Protein AF-A0A939WQ42-F1 (afdb_monomer_lite)

Structure (mmCIF, N/CA/C/O backbone):
data_AF-A0A939WQ42-F1
#
_entry.id   AF-A0A939WQ42-F1
#
loop_
_atom_site.group_PDB
_atom_site.id
_atom_site.type_symbol
_atom_site.label_atom_id
_atom_site.label_alt_id
_atom_site.label_comp_id
_atom_site.label_asym_id
_atom_site.label_entity_id
_atom_site.label_seq_id
_atom_site.pdbx_PDB_ins_code
_atom_site.Cartn_x
_atom_site.Cartn_y
_atom_site.Cartn_z
_atom_site.occupancy
_atom_site.B_iso_or_equiv
_atom_site.auth_seq_id
_atom_site.auth_comp_id
_atom_site.auth_asym_id
_atom_site.auth_atom_id
_atom_site.pdbx_PDB_model_num
ATOM 1 N N . MET A 1 1 ? -13.627 8.681 19.871 1.00 50.59 1 MET A N 1
ATOM 2 C CA . MET A 1 1 ? -14.675 7.703 19.488 1.00 50.59 1 MET A CA 1
ATOM 3 C C . MET A 1 1 ? -15.017 7.922 18.019 1.00 50.59 1 MET A C 1
ATOM 5 O O . MET A 1 1 ? -15.065 9.076 17.620 1.00 50.59 1 MET A O 1
ATOM 9 N N . SER A 1 2 ? -15.201 6.872 17.209 1.00 72.38 2 SER A N 1
ATOM 10 C CA . SER A 1 2 ? -15.530 7.022 15.778 1.00 72.38 2 SER A CA 1
ATOM 11 C C . SER A 1 2 ? -17.024 7.288 15.557 1.00 72.38 2 SER A C 1
ATOM 13 O O . SER A 1 2 ? -17.853 6.564 16.114 1.00 72.38 2 SER A O 1
ATOM 15 N N . MET A 1 3 ? -17.372 8.258 14.712 1.00 88.75 3 MET A N 1
ATOM 16 C CA . MET A 1 3 ? -18.757 8.584 14.350 1.00 88.75 3 MET A CA 1
ATOM 17 C C . MET A 1 3 ? -19.322 7.536 13.388 1.00 88.75 3 MET A C 1
ATOM 19 O O . MET A 1 3 ? -18.662 7.154 12.423 1.00 88.75 3 MET A O 1
ATOM 23 N N . THR A 1 4 ? -20.542 7.060 13.638 1.00 93.38 4 THR A N 1
ATOM 24 C CA . THR A 1 4 ? -21.165 5.993 12.837 1.00 93.38 4 THR A CA 1
ATOM 25 C C . THR A 1 4 ? -22.394 6.512 12.103 1.00 93.38 4 THR A C 1
ATOM 27 O O . THR A 1 4 ? -23.300 7.052 12.733 1.00 93.38 4 THR A O 1
ATOM 30 N N . TYR A 1 5 ? -22.438 6.286 10.791 1.00 95.56 5 TYR A N 1
ATOM 31 C CA . TYR A 1 5 ? -23.539 6.665 9.901 1.00 95.56 5 TYR A CA 1
ATOM 32 C C . TYR A 1 5 ? -24.115 5.436 9.200 1.00 95.56 5 TYR A C 1
ATOM 34 O O . TYR A 1 5 ? -23.393 4.474 8.964 1.00 95.56 5 TYR A O 1
ATOM 42 N N . ASP A 1 6 ? -25.388 5.458 8.820 1.00 94.06 6 ASP A N 1
ATOM 43 C CA . ASP A 1 6 ? -26.004 4.371 8.044 1.00 94.06 6 ASP A CA 1
ATOM 44 C C . ASP A 1 6 ? -25.551 4.400 6.580 1.00 94.06 6 ASP A C 1
ATOM 46 O O . ASP A 1 6 ? -25.389 3.363 5.934 1.00 94.06 6 ASP A O 1
ATOM 50 N N . LEU A 1 7 ? -25.289 5.604 6.070 1.00 95.00 7 LEU A N 1
ATOM 51 C CA . LEU A 1 7 ? -24.852 5.840 4.705 1.00 95.00 7 LEU A CA 1
ATOM 52 C C . LEU A 1 7 ? -23.910 7.044 4.646 1.00 95.00 7 LEU A C 1
ATOM 54 O O . LEU A 1 7 ? -24.135 8.063 5.293 1.00 95.00 7 LEU A O 1
ATOM 58 N N . ILE A 1 8 ? -22.873 6.933 3.817 1.00 95.75 8 ILE A N 1
ATOM 59 C CA . ILE A 1 8 ? -21.974 8.040 3.486 1.00 95.75 8 ILE A CA 1
ATOM 60 C C . ILE A 1 8 ? -22.041 8.280 1.977 1.00 95.75 8 ILE A C 1
ATOM 62 O O . ILE A 1 8 ? -21.804 7.363 1.182 1.00 95.75 8 ILE A O 1
ATOM 66 N N . VAL A 1 9 ? -22.393 9.506 1.584 1.00 94.25 9 VAL A N 1
ATOM 67 C CA . VAL A 1 9 ? -22.659 9.902 0.196 1.00 94.25 9 VAL A CA 1
ATOM 68 C C . VAL A 1 9 ? -21.601 10.906 -0.280 1.00 94.25 9 VAL A C 1
ATOM 70 O O . VAL A 1 9 ? -21.498 11.995 0.284 1.00 94.25 9 VAL A O 1
ATOM 73 N N . PRO A 1 10 ? -20.826 10.592 -1.337 1.00 91.88 10 PRO A N 1
ATOM 74 C CA . PRO A 1 10 ? -19.895 11.543 -1.931 1.00 91.88 10 PRO A CA 1
ATOM 75 C C . PRO A 1 10 ? -20.630 12.649 -2.698 1.00 91.88 10 PRO A C 1
ATOM 77 O O . PRO A 1 10 ? -21.335 12.381 -3.673 1.00 91.88 10 PRO A O 1
ATOM 80 N N . LEU A 1 11 ? -20.376 13.896 -2.309 1.00 88.38 11 LEU A N 1
ATOM 81 C CA . LEU A 1 11 ? -20.764 15.132 -2.994 1.00 88.38 11 LEU A CA 1
ATOM 82 C C . LEU A 1 11 ? -19.547 15.951 -3.483 1.00 88.38 11 LEU A C 1
ATOM 84 O O . LEU A 1 11 ? -19.710 17.088 -3.915 1.00 88.38 11 LEU A O 1
ATOM 88 N N . GLY A 1 12 ? -18.331 15.391 -3.446 1.00 77.88 12 GLY A N 1
ATOM 89 C CA . GLY A 1 12 ? -17.100 16.071 -3.879 1.00 77.88 12 GLY A CA 1
ATOM 90 C C . GLY A 1 12 ? -17.019 16.343 -5.383 1.00 77.88 12 GLY A C 1
ATOM 91 O O . GLY A 1 12 ? -17.450 15.501 -6.170 1.00 77.88 12 GLY A O 1
ATOM 92 N N . PHE A 1 13 ? -16.428 17.483 -5.763 1.00 72.94 13 PHE A N 1
ATOM 93 C CA . PHE A 1 13 ? -16.350 18.018 -7.136 1.00 72.94 13 PHE A CA 1
ATOM 94 C C . PHE A 1 13 ? -15.765 17.039 -8.167 1.00 72.94 13 PHE A C 1
ATOM 96 O O . PHE A 1 13 ? -16.214 17.012 -9.311 1.00 72.94 13 PHE A O 1
ATOM 103 N N . ALA A 1 14 ? -14.824 16.189 -7.748 1.00 78.06 14 ALA A N 1
ATOM 104 C CA . ALA A 1 14 ? -14.158 15.207 -8.599 1.00 78.06 14 ALA A CA 1
ATOM 105 C C . ALA A 1 14 ? -14.254 13.771 -8.053 1.00 78.06 14 ALA A C 1
ATOM 107 O O . ALA A 1 14 ? -14.659 13.513 -6.914 1.00 78.06 14 ALA A O 1
ATOM 108 N N . CYS A 1 15 ? -13.802 12.811 -8.869 1.00 81.06 15 CYS A N 1
ATOM 109 C CA . CYS A 1 15 ? -13.790 11.389 -8.519 1.00 81.06 15 CYS A CA 1
ATOM 110 C C . CYS A 1 15 ? -12.926 11.063 -7.283 1.00 81.06 15 CYS A C 1
ATOM 112 O O . CYS A 1 15 ? -13.123 10.019 -6.655 1.00 81.06 15 CYS A O 1
ATOM 114 N N . SER A 1 16 ? -12.002 11.949 -6.903 1.00 83.56 16 SER A N 1
ATOM 115 C CA . SER A 1 16 ? -11.108 11.809 -5.750 1.00 83.56 16 SER A CA 1
ATOM 116 C C . SER A 1 16 ? -11.859 11.595 -4.431 1.00 83.56 16 SER A C 1
ATOM 118 O O . SER A 1 16 ? -11.483 10.720 -3.652 1.00 83.56 16 SER A O 1
ATOM 120 N N . CYS A 1 17 ? -12.992 12.276 -4.231 1.00 87.88 17 CYS A N 1
ATOM 121 C CA . CYS A 1 17 ? -13.861 12.079 -3.067 1.00 87.88 17 CYS A CA 1
ATOM 122 C C . CYS A 1 17 ? -14.367 10.631 -2.964 1.00 87.88 17 CYS A C 1
ATOM 124 O O . CYS A 1 17 ? -14.246 9.977 -1.925 1.00 87.88 17 CYS A O 1
ATOM 126 N N . SER A 1 18 ? -14.852 10.078 -4.078 1.00 89.12 18 SER A N 1
ATOM 127 C CA . SER A 1 18 ? -15.297 8.681 -4.127 1.00 89.12 18 SER A CA 1
ATOM 128 C C . SER A 1 18 ? -14.141 7.696 -3.946 1.00 89.12 18 SER A C 1
ATOM 130 O O . SER A 1 18 ? -14.320 6.633 -3.348 1.00 89.12 18 SER A O 1
ATOM 132 N N . GLN A 1 19 ? -12.942 8.033 -4.430 1.00 86.94 19 GLN A N 1
ATOM 133 C CA . GLN A 1 19 ? -11.752 7.208 -4.227 1.00 86.94 19 GLN A CA 1
ATOM 134 C C . GLN A 1 19 ? -11.327 7.171 -2.754 1.00 86.94 19 GLN A C 1
ATOM 136 O O . GLN A 1 19 ? -11.098 6.074 -2.240 1.00 86.94 19 GLN A O 1
ATOM 141 N N . ALA A 1 20 ? -11.286 8.320 -2.074 1.00 90.25 20 ALA A N 1
ATOM 142 C CA . ALA A 1 20 ? -10.920 8.422 -0.661 1.00 90.25 20 ALA A CA 1
ATOM 143 C C . ALA A 1 20 ? -11.884 7.614 0.220 1.00 90.25 20 ALA A C 1
ATOM 145 O O . ALA A 1 20 ? -11.459 6.722 0.957 1.00 90.25 20 ALA A O 1
ATOM 146 N N . LEU A 1 21 ? -13.198 7.808 0.046 1.00 91.94 21 LEU A N 1
ATOM 147 C CA . LEU A 1 21 ? -14.221 7.042 0.771 1.00 91.94 21 LEU A CA 1
ATOM 148 C C . LEU A 1 21 ? -14.127 5.537 0.505 1.00 91.94 21 LEU A C 1
ATOM 150 O O . LEU A 1 21 ? -14.325 4.718 1.405 1.00 91.94 21 LEU A O 1
ATOM 154 N N . ARG A 1 22 ? -13.815 5.139 -0.732 1.00 88.88 22 ARG A N 1
ATOM 155 C CA . ARG A 1 22 ? -13.661 3.724 -1.077 1.00 88.88 22 ARG A CA 1
ATOM 156 C C . ARG A 1 22 ? -12.426 3.101 -0.439 1.00 88.88 22 ARG A C 1
ATOM 158 O O . ARG A 1 22 ? -12.515 1.956 0.002 1.00 88.88 22 ARG A O 1
ATOM 165 N N . ARG A 1 23 ? -11.296 3.813 -0.398 1.00 86.56 23 ARG A N 1
ATOM 166 C CA . ARG A 1 23 ? -10.074 3.348 0.282 1.00 86.56 23 ARG A CA 1
ATOM 167 C C . ARG A 1 23 ? -10.273 3.257 1.793 1.00 86.56 23 ARG A C 1
ATOM 169 O O . ARG A 1 23 ? -9.846 2.275 2.391 1.00 86.56 23 ARG A O 1
ATOM 176 N N . ALA A 1 24 ? -11.020 4.196 2.373 1.00 88.38 24 ALA A N 1
ATOM 177 C CA . ALA A 1 24 ? -11.403 4.171 3.782 1.00 88.38 24 ALA A CA 1
ATOM 178 C C . ALA A 1 24 ? -12.393 3.039 4.138 1.00 88.38 24 ALA A C 1
ATOM 180 O O . ALA A 1 24 ? -12.648 2.790 5.313 1.00 88.38 24 ALA A O 1
ATOM 181 N N . GLY A 1 25 ? -12.960 2.339 3.144 1.00 87.94 25 GLY A N 1
ATOM 182 C CA . GLY A 1 25 ? -13.985 1.311 3.360 1.00 87.94 25 GLY A CA 1
ATOM 183 C C . GLY A 1 25 ? -15.371 1.877 3.693 1.00 87.94 25 GLY A C 1
ATOM 184 O O . GLY A 1 25 ? -16.238 1.135 4.140 1.00 87.94 25 GLY A O 1
ATOM 185 N N . LEU A 1 26 ? -15.587 3.172 3.453 1.00 90.94 26 LEU A N 1
ATOM 186 C CA . LEU A 1 26 ? -16.797 3.911 3.819 1.00 90.94 26 LEU A CA 1
ATOM 187 C C . LEU A 1 26 ? -17.833 3.994 2.688 1.00 90.94 26 LEU A C 1
ATOM 189 O O . LEU A 1 26 ? -18.982 4.354 2.913 1.00 90.94 26 LEU A O 1
ATOM 193 N N . GLN A 1 27 ? -17.461 3.651 1.454 1.00 88.44 27 GLN A N 1
ATOM 194 C CA . GLN A 1 27 ? -18.384 3.703 0.319 1.00 88.44 27 GLN A CA 1
ATOM 195 C C . GLN A 1 27 ? -19.088 2.350 0.091 1.00 88.44 27 GLN A C 1
ATOM 197 O O . GLN A 1 27 ? -18.486 1.403 -0.424 1.00 88.44 27 GLN A O 1
ATOM 202 N N . LEU A 1 28 ? -20.386 2.258 0.412 1.00 84.56 28 LEU A N 1
ATOM 203 C CA . LEU A 1 28 ? -21.165 1.008 0.295 1.00 84.56 28 LEU A CA 1
ATOM 204 C C . LEU A 1 28 ? -21.342 0.521 -1.154 1.00 84.56 28 LEU A C 1
ATOM 206 O O . LEU A 1 28 ? -21.339 -0.685 -1.442 1.00 84.56 28 LEU A O 1
ATOM 210 N N . ALA A 1 29 ? -21.500 1.456 -2.087 1.00 85.06 29 ALA A N 1
ATOM 211 C CA . ALA A 1 29 ? -21.714 1.183 -3.500 1.00 85.06 29 ALA A CA 1
ATOM 212 C C . ALA A 1 29 ? -21.212 2.342 -4.364 1.00 85.06 29 ALA A C 1
ATOM 214 O O . ALA A 1 29 ? -20.870 3.400 -3.856 1.00 85.06 29 ALA A O 1
ATOM 215 N N . SER A 1 30 ? -21.183 2.141 -5.683 1.00 86.06 30 SER A N 1
ATOM 216 C CA . SER A 1 30 ? -20.964 3.260 -6.602 1.00 86.06 30 SER A CA 1
ATOM 217 C C . SER A 1 30 ? -22.255 4.025 -6.838 1.00 86.06 30 SER A C 1
ATOM 219 O O . SER A 1 30 ? -23.267 3.403 -7.192 1.00 86.06 30 SER A O 1
ATOM 221 N N . PHE A 1 31 ? -22.190 5.343 -6.685 1.00 88.75 31 PHE A N 1
ATOM 222 C CA . PHE A 1 31 ? -23.305 6.265 -6.853 1.00 88.75 31 PHE A CA 1
ATOM 223 C C . PHE A 1 31 ? -23.211 7.002 -8.198 1.00 88.75 31 PHE A C 1
ATOM 225 O O . PHE A 1 31 ? -22.258 6.772 -8.959 1.00 88.75 31 PHE A O 1
ATOM 232 N N . PRO A 1 32 ? -24.234 7.792 -8.573 1.00 87.50 32 PRO A N 1
ATOM 233 C CA . PRO A 1 32 ? -24.230 8.524 -9.839 1.00 87.50 32 PRO A CA 1
ATOM 234 C C . PRO A 1 32 ? -23.002 9.436 -9.989 1.00 87.50 32 PRO A C 1
ATOM 236 O O . PRO A 1 32 ? -22.372 9.441 -11.033 1.00 87.50 32 PRO A O 1
ATOM 239 N N . TRP A 1 33 ? -22.560 10.092 -8.920 1.00 80.38 33 TRP A N 1
ATOM 240 C CA . TRP A 1 33 ? -21.517 11.128 -8.974 1.00 80.38 33 TRP A CA 1
ATOM 241 C C . TRP A 1 33 ? -20.076 10.611 -8.962 1.00 80.38 33 TRP A C 1
ATOM 243 O O . TRP A 1 33 ? -19.149 11.398 -9.101 1.00 80.38 33 TRP A O 1
ATOM 253 N N . ASP A 1 34 ? -19.860 9.303 -8.787 1.00 75.06 34 ASP A N 1
ATOM 254 C CA . ASP A 1 34 ? -18.521 8.734 -8.571 1.00 75.06 34 ASP A CA 1
ATOM 255 C C . ASP A 1 34 ? -17.502 9.064 -9.679 1.00 75.06 34 ASP A C 1
ATOM 257 O O . ASP A 1 34 ? -16.296 8.996 -9.443 1.00 75.06 34 ASP A O 1
ATOM 261 N N . TRP A 1 35 ? -17.984 9.365 -10.888 1.00 71.69 35 TRP A N 1
ATOM 262 C CA . TRP A 1 35 ? -17.186 9.504 -12.112 1.00 71.69 35 TRP A CA 1
ATOM 263 C C . TRP A 1 35 ? -17.578 10.728 -12.949 1.00 71.69 35 TRP A C 1
ATOM 265 O O . TRP A 1 35 ? -17.322 10.756 -14.154 1.00 71.69 35 TRP A O 1
ATOM 275 N N . VAL A 1 36 ? -18.240 11.698 -12.318 1.00 74.25 36 VAL A N 1
ATOM 276 C CA . VAL A 1 36 ? -18.758 12.897 -12.977 1.00 74.25 36 VAL A CA 1
ATOM 277 C C . VAL A 1 36 ? -18.178 14.119 -12.267 1.00 74.25 36 VAL A C 1
ATOM 279 O O . VAL A 1 36 ? -18.249 14.200 -11.042 1.00 74.25 36 VAL A O 1
ATOM 282 N N . GLY A 1 37 ? -17.588 15.044 -13.022 1.00 73.50 37 GLY A N 1
ATOM 283 C CA . GLY A 1 37 ? -17.299 16.404 -12.571 1.00 73.50 37 GLY A CA 1
ATOM 284 C C . GLY A 1 37 ? -18.582 17.227 -12.634 1.00 73.50 37 GLY A C 1
ATOM 285 O O . GLY A 1 37 ? -19.312 17.146 -13.622 1.00 73.50 37 GLY A O 1
ATOM 286 N N . THR A 1 38 ? -18.932 17.956 -11.577 1.00 65.62 38 THR A N 1
ATOM 287 C CA . THR A 1 38 ? -20.295 18.509 -11.452 1.00 65.62 38 THR A CA 1
ATOM 288 C C . THR A 1 38 ? -20.329 19.947 -10.938 1.00 65.62 38 THR A C 1
ATOM 290 O O . THR A 1 38 ? -19.345 20.402 -10.358 1.00 65.62 38 THR A O 1
ATOM 293 N N . PRO A 1 39 ? -21.506 20.604 -11.007 1.00 70.31 39 PRO A N 1
ATOM 294 C CA . PRO A 1 39 ? -21.828 21.776 -10.193 1.00 70.31 39 PRO A CA 1
ATOM 295 C C . PRO A 1 39 ? -21.688 21.530 -8.673 1.00 70.31 39 PRO A C 1
ATOM 297 O O . PRO A 1 39 ? -21.500 20.378 -8.251 1.00 70.31 39 PRO A O 1
ATOM 300 N N . PRO A 1 40 ? -21.794 22.596 -7.854 1.00 76.75 40 PRO A N 1
ATOM 301 C CA . PRO A 1 40 ? -21.693 22.538 -6.395 1.00 76.75 40 PRO A CA 1
ATOM 302 C C . PRO A 1 40 ? -22.629 21.506 -5.728 1.00 76.75 40 PRO A C 1
ATOM 304 O O . PRO A 1 40 ? -23.635 21.094 -6.321 1.00 76.75 40 PRO A O 1
ATOM 307 N N . PRO A 1 41 ? -22.331 21.066 -4.491 1.00 84.00 41 PRO A N 1
ATOM 308 C CA . PRO A 1 41 ? -23.122 20.077 -3.752 1.00 84.00 41 PRO A CA 1
ATOM 309 C C . PRO A 1 41 ? -24.624 20.340 -3.665 1.00 84.00 41 PRO A C 1
ATOM 311 O O . PRO A 1 41 ? -25.392 19.374 -3.749 1.00 84.00 41 PRO A O 1
ATOM 314 N N . SER A 1 42 ? -25.073 21.594 -3.553 1.00 85.69 42 SER A N 1
ATOM 315 C CA . SER A 1 42 ? -26.513 21.869 -3.467 1.00 85.69 42 SER A CA 1
ATOM 316 C C . SER A 1 42 ? -27.259 21.492 -4.747 1.00 85.69 42 SER A C 1
ATOM 318 O O . SER A 1 42 ? -28.350 20.924 -4.669 1.00 85.69 42 SER A O 1
ATOM 320 N N . GLU A 1 43 ? -26.659 21.683 -5.926 1.00 84.38 43 GLU A N 1
ATOM 321 C CA . GLU A 1 43 ? -27.247 21.242 -7.197 1.00 84.38 43 GLU A CA 1
ATOM 322 C C . GLU A 1 43 ? -27.323 19.715 -7.287 1.00 84.38 43 GLU A C 1
ATOM 324 O O . GLU A 1 43 ? -28.319 19.165 -7.765 1.00 84.38 43 GLU A O 1
ATOM 329 N N . ARG A 1 44 ? -26.325 18.996 -6.751 1.00 86.38 44 ARG A N 1
ATOM 330 C CA . ARG A 1 44 ? -26.408 17.529 -6.634 1.00 86.38 44 ARG A CA 1
ATOM 331 C C . ARG A 1 44 ? -27.581 17.116 -5.758 1.00 86.38 44 ARG A C 1
ATOM 333 O O . ARG A 1 44 ? -28.313 16.197 -6.116 1.00 86.38 44 ARG A O 1
ATOM 340 N N . CYS A 1 45 ? -27.786 17.800 -4.636 1.00 89.56 45 CYS A N 1
ATOM 341 C CA . CYS A 1 45 ? -28.912 17.527 -3.749 1.00 89.56 45 CYS A CA 1
ATOM 342 C C . CYS A 1 45 ? -30.249 17.808 -4.446 1.00 89.56 45 CYS A C 1
ATOM 344 O O . CYS A 1 45 ? -31.164 16.994 -4.343 1.00 89.56 45 CYS A O 1
ATOM 346 N N . ARG A 1 46 ? -30.357 18.874 -5.252 1.00 89.19 46 ARG A N 1
ATOM 347 C CA . ARG A 1 46 ? -31.559 19.129 -6.068 1.00 89.19 46 ARG A CA 1
ATOM 348 C C . ARG A 1 46 ? -31.828 18.027 -7.080 1.00 89.19 46 ARG A C 1
ATOM 350 O O . ARG A 1 46 ? -32.979 17.627 -7.231 1.00 89.19 46 ARG A O 1
ATOM 357 N N . LEU A 1 47 ? -30.790 17.504 -7.728 1.00 88.38 47 LEU A N 1
ATOM 358 C CA . LEU A 1 47 ? -30.914 16.371 -8.644 1.00 88.38 47 LEU A CA 1
ATOM 359 C C . LEU A 1 47 ? -31.337 15.087 -7.916 1.00 88.38 47 LEU A C 1
ATOM 361 O O . LEU A 1 47 ? -32.184 14.345 -8.401 1.00 88.38 47 LEU A O 1
ATOM 365 N N . ILE A 1 48 ? -30.826 14.827 -6.709 1.00 89.44 48 ILE A N 1
ATOM 366 C CA . ILE A 1 48 ? -31.361 13.738 -5.874 1.00 89.44 48 ILE A CA 1
ATOM 367 C C . ILE A 1 48 ? -32.845 13.991 -5.602 1.00 89.44 48 ILE A C 1
ATOM 369 O O . ILE A 1 48 ? -33.670 13.076 -5.715 1.00 89.44 48 ILE A O 1
ATOM 373 N N . CYS A 1 49 ? -33.205 15.229 -5.264 1.00 88.38 49 CYS A N 1
ATOM 374 C CA . CYS A 1 49 ? -34.556 15.567 -4.856 1.00 88.38 49 CYS A CA 1
ATOM 375 C C . CYS A 1 49 ? -35.577 15.526 -5.992 1.00 88.38 49 CYS A C 1
ATOM 377 O O . CYS A 1 49 ? -36.672 15.000 -5.789 1.00 88.38 49 CYS A O 1
ATOM 379 N N . ASN A 1 50 ? -35.187 15.910 -7.204 1.00 89.50 50 ASN A N 1
ATOM 380 C CA . ASN A 1 50 ? -36.025 15.831 -8.398 1.00 89.50 50 ASN A CA 1
ATOM 381 C C . ASN A 1 50 ? -36.005 14.450 -9.086 1.00 89.50 50 ASN A C 1
ATOM 383 O O . ASN A 1 50 ? -36.589 14.294 -10.155 1.00 89.50 50 ASN A O 1
ATOM 387 N N . GLY A 1 51 ? -35.340 13.451 -8.492 1.00 86.75 51 GLY A N 1
ATOM 388 C CA . GLY A 1 51 ? -35.280 12.098 -9.049 1.00 86.75 51 GLY A CA 1
ATOM 389 C C . GLY A 1 51 ? -34.387 11.982 -10.284 1.00 86.75 51 GLY A C 1
ATOM 390 O O . GLY A 1 51 ? -34.599 11.086 -11.094 1.00 86.75 51 GLY A O 1
ATOM 391 N N . PHE A 1 52 ? -33.388 12.858 -10.412 1.00 88.38 52 PHE A N 1
ATOM 392 C CA . PHE A 1 52 ? -32.478 12.956 -11.552 1.00 88.38 52 PHE A CA 1
ATOM 393 C C . PHE A 1 52 ? -33.211 13.240 -12.864 1.00 88.38 52 PHE A C 1
ATOM 395 O O . PHE A 1 52 ? -32.806 12.772 -13.930 1.00 88.38 52 PHE A O 1
ATOM 402 N N . LYS A 1 53 ? -34.301 14.008 -12.791 1.00 85.88 53 LYS A N 1
ATOM 403 C CA . LYS A 1 53 ? -35.001 14.467 -13.987 1.00 85.88 53 LYS A CA 1
ATOM 404 C C . LYS A 1 53 ? -34.025 15.263 -14.864 1.00 85.88 53 LYS A C 1
ATOM 406 O O . LYS A 1 53 ? -33.299 16.112 -14.350 1.00 85.88 53 LYS A O 1
ATOM 411 N N . ASP A 1 54 ? -33.994 14.948 -16.157 1.00 81.88 54 ASP A N 1
ATOM 412 C CA . ASP A 1 54 ? -33.177 15.618 -17.181 1.00 81.88 54 ASP A CA 1
ATOM 413 C C . ASP A 1 54 ? -31.648 15.585 -16.939 1.00 81.88 54 ASP A C 1
ATOM 415 O O . ASP A 1 54 ? -30.880 16.356 -17.509 1.00 81.88 54 ASP A O 1
ATOM 419 N N . TRP A 1 55 ? -31.171 14.663 -16.093 1.00 81.19 55 TRP A N 1
ATOM 420 C CA . TRP A 1 55 ? -29.756 14.536 -15.707 1.00 81.19 55 TRP A CA 1
ATOM 421 C C . TRP A 1 55 ? -28.831 14.089 -16.857 1.00 81.19 55 TRP A C 1
ATOM 423 O O . TRP A 1 55 ? -27.667 14.486 -16.919 1.00 81.19 55 TRP A O 1
ATOM 433 N N . MET A 1 56 ? -29.323 13.245 -17.765 1.00 83.25 56 MET A N 1
ATOM 434 C CA . MET A 1 56 ? -28.558 12.684 -18.888 1.00 83.25 56 MET A CA 1
ATOM 435 C C . MET A 1 56 ? -29.492 12.410 -20.066 1.00 83.25 56 MET A C 1
ATOM 437 O O . MET A 1 56 ? -29.630 11.267 -20.499 1.00 83.25 56 MET A O 1
ATOM 441 N N . ASN A 1 57 ? -30.175 13.434 -20.557 1.00 90.56 57 ASN A N 1
ATOM 442 C CA . ASN A 1 57 ? -30.921 13.308 -21.804 1.00 90.56 57 ASN A CA 1
ATOM 443 C C . ASN A 1 57 ? -29.924 13.255 -22.967 1.00 90.56 57 ASN A C 1
ATOM 445 O O . ASN A 1 57 ? -28.918 13.963 -22.931 1.00 90.56 57 ASN A O 1
ATOM 449 N N . LEU A 1 58 ? -30.155 12.380 -23.948 1.00 92.25 58 LEU A N 1
ATOM 450 C CA . LEU A 1 58 ? -29.201 12.136 -25.037 1.00 92.25 58 LEU A CA 1
ATOM 451 C C . LEU A 1 58 ? -28.906 13.423 -25.818 1.00 92.25 58 LEU A C 1
ATOM 453 O O . LEU A 1 58 ? -27.751 13.717 -26.102 1.00 92.25 58 LEU A O 1
ATOM 457 N N . GLU A 1 59 ? -29.940 14.215 -26.082 1.00 93.81 59 GLU A N 1
ATOM 458 C CA . GLU A 1 59 ? -29.877 15.492 -26.791 1.00 93.81 59 GLU A CA 1
ATOM 459 C C . GLU A 1 59 ? -29.043 16.566 -26.076 1.00 93.81 59 GLU A C 1
ATOM 461 O O . GLU A 1 59 ? -28.580 17.511 -26.712 1.00 93.81 59 GLU A O 1
ATOM 466 N N . ASP A 1 60 ? -28.819 16.417 -24.768 1.00 92.75 60 ASP A N 1
ATOM 467 C CA . ASP A 1 60 ? -28.019 17.352 -23.985 1.00 92.75 60 ASP A CA 1
ATOM 468 C C . ASP A 1 60 ? -26.538 16.932 -23.911 1.00 92.75 60 ASP A C 1
ATOM 470 O O . ASP A 1 60 ? -25.732 17.666 -23.340 1.00 92.75 60 ASP A O 1
ATOM 474 N N . LEU A 1 61 ? -26.149 15.764 -24.441 1.00 93.12 61 LEU A N 1
ATOM 475 C CA . LEU A 1 61 ? -24.784 15.239 -24.345 1.00 93.12 61 LEU A CA 1
ATOM 476 C C . LEU A 1 61 ? -23.930 15.634 -25.552 1.00 93.12 61 LEU A C 1
ATOM 478 O O . LEU A 1 61 ? -24.277 15.360 -26.696 1.00 93.12 61 LEU A O 1
ATOM 482 N N . GLN A 1 62 ? -22.767 16.227 -25.288 1.00 93.25 62 GLN A N 1
ATOM 483 C CA . GLN A 1 62 ? -21.801 16.628 -26.311 1.00 93.25 62 GLN A CA 1
ATOM 484 C C . GLN A 1 62 ? -20.379 16.233 -25.919 1.00 93.25 62 GLN A C 1
ATOM 486 O O . GLN A 1 62 ? -20.019 16.244 -24.742 1.00 93.25 62 GLN A O 1
ATOM 491 N N . TRP A 1 63 ? -19.545 1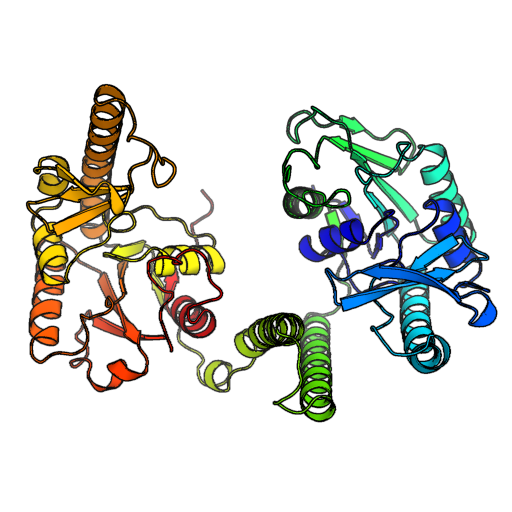5.919 -26.908 1.00 91.12 63 TRP A N 1
ATOM 492 C CA . TRP A 1 63 ? -18.119 15.696 -26.686 1.00 91.12 63 TRP A CA 1
ATOM 493 C C . TRP A 1 63 ? -17.447 16.975 -26.178 1.00 91.12 63 TRP A C 1
ATOM 495 O O . TRP A 1 63 ? -17.602 18.043 -26.765 1.00 91.12 63 TRP A O 1
ATOM 505 N N . ALA A 1 64 ? -16.697 16.860 -25.087 1.00 84.50 64 ALA A N 1
ATOM 506 C CA . ALA A 1 64 ? -16.014 17.973 -24.432 1.00 84.50 64 ALA A CA 1
ATOM 507 C C . ALA A 1 64 ? -14.486 17.854 -24.485 1.00 84.50 64 ALA A C 1
ATOM 509 O O . ALA A 1 64 ? -13.792 18.862 -24.386 1.00 84.50 64 ALA A O 1
ATOM 510 N N . GLY A 1 65 ? -13.956 16.643 -24.663 1.00 82.38 65 GLY A N 1
ATOM 511 C CA . GLY A 1 65 ? -12.519 16.420 -24.736 1.00 82.38 65 GLY A CA 1
ATOM 512 C C . GLY A 1 65 ? -12.145 14.945 -24.763 1.00 82.38 65 GLY A C 1
ATOM 513 O O . GLY A 1 65 ? -12.993 14.057 -24.657 1.00 82.38 65 GLY A O 1
ATOM 514 N N . LYS A 1 66 ? -10.845 14.682 -24.893 1.00 76.31 66 LYS A N 1
ATOM 515 C CA . LYS A 1 66 ? -10.273 13.340 -24.761 1.00 76.31 66 LYS A CA 1
ATOM 516 C C . LYS A 1 66 ? -9.516 13.240 -23.450 1.00 76.31 66 LYS A C 1
ATOM 518 O O . LYS A 1 66 ? -8.728 14.120 -23.116 1.00 76.31 66 LYS A O 1
ATOM 523 N N . ASN A 1 67 ? -9.727 12.139 -22.740 1.00 67.88 67 ASN A N 1
ATOM 524 C CA . ASN A 1 67 ? -8.969 11.792 -21.554 1.00 67.88 67 ASN A CA 1
ATOM 525 C C . ASN A 1 67 ? -8.094 10.565 -21.843 1.00 67.88 67 ASN A C 1
ATOM 527 O O . ASN A 1 67 ? -8.406 9.426 -21.467 1.00 67.88 67 ASN A O 1
ATOM 531 N N . ASP A 1 68 ? -6.966 10.822 -22.509 1.00 63.97 68 ASP A N 1
ATOM 532 C CA . ASP A 1 68 ? -6.021 9.788 -22.952 1.00 63.97 68 ASP A CA 1
ATOM 533 C C . ASP A 1 68 ? -5.408 9.010 -21.775 1.00 63.97 68 ASP A C 1
ATOM 535 O O . ASP A 1 68 ? -5.046 7.842 -21.910 1.00 63.97 68 ASP A O 1
ATOM 539 N N . THR A 1 69 ? -5.381 9.614 -20.580 1.00 58.50 69 THR A N 1
ATOM 540 C CA . THR A 1 69 ? -4.900 8.974 -19.342 1.00 58.50 69 THR A CA 1
ATOM 541 C C . THR A 1 69 ? -5.719 7.732 -18.983 1.00 58.50 69 THR A C 1
ATOM 543 O O . THR A 1 69 ? -5.188 6.764 -18.431 1.00 58.50 69 THR A O 1
ATOM 546 N N . TYR A 1 70 ? -7.020 7.728 -19.287 1.00 57.69 70 TYR A N 1
ATOM 547 C CA . TYR A 1 70 ? -7.914 6.628 -18.919 1.00 57.69 70 TYR A CA 1
ATOM 548 C C . TYR A 1 70 ? -8.522 5.882 -20.111 1.00 57.69 70 TYR A C 1
ATOM 550 O O . TYR A 1 70 ? -9.210 4.877 -19.884 1.00 57.69 70 TYR A O 1
ATOM 558 N N . GLY A 1 71 ? -8.239 6.320 -21.341 1.00 64.38 71 GLY A N 1
ATOM 559 C CA . GLY A 1 71 ? -8.818 5.766 -22.565 1.00 64.38 71 GLY A CA 1
ATOM 560 C C . GLY A 1 71 ? -10.322 6.028 -22.670 1.00 64.38 71 GLY A C 1
ATOM 561 O O . GLY A 1 71 ? -11.073 5.145 -23.095 1.00 64.38 71 GLY A O 1
ATOM 562 N N . HIS A 1 72 ? -10.760 7.197 -22.198 1.00 79.31 72 HIS A N 1
ATOM 563 C CA . HIS A 1 72 ? -12.155 7.624 -22.189 1.00 79.31 72 HIS A CA 1
ATOM 564 C C . HIS A 1 72 ? -12.303 9.002 -22.832 1.00 79.31 72 HIS A C 1
ATOM 566 O O . HIS A 1 72 ? -11.389 9.824 -22.797 1.00 79.31 72 HIS A O 1
ATOM 572 N N . GLU A 1 73 ? -13.480 9.263 -23.382 1.00 83.06 73 GLU A N 1
ATOM 573 C CA . GLU A 1 73 ? -13.865 10.583 -23.870 1.00 83.06 73 GLU A CA 1
ATOM 574 C C . GLU A 1 73 ? -14.675 11.314 -22.801 1.00 83.06 73 GLU A C 1
ATOM 576 O O . GLU A 1 73 ? -15.485 10.717 -22.082 1.00 83.06 73 GLU A O 1
ATOM 581 N N . GLU A 1 74 ? -14.417 12.611 -22.673 1.00 86.81 74 GLU A N 1
ATOM 582 C CA . GLU A 1 74 ? -15.152 13.487 -21.774 1.00 86.81 74 GLU A CA 1
ATOM 583 C C . GLU A 1 74 ? -16.418 13.948 -22.485 1.00 86.81 74 GLU A C 1
ATOM 585 O O . GLU A 1 74 ? -16.358 14.546 -23.560 1.00 86.81 74 GLU A O 1
ATOM 590 N N . VAL A 1 75 ? -17.570 13.662 -21.883 1.00 89.38 75 VAL A N 1
ATOM 591 C CA . VAL A 1 75 ? -18.878 14.081 -22.396 1.00 89.38 75 VAL A CA 1
ATOM 592 C C . VAL A 1 75 ? -19.475 15.100 -21.450 1.00 89.38 75 VAL A C 1
ATOM 594 O O . VAL A 1 75 ? -19.610 14.838 -20.255 1.00 89.38 75 VAL A O 1
ATOM 597 N N . ARG A 1 76 ? -19.867 16.252 -21.982 1.00 89.50 76 ARG A N 1
ATOM 598 C CA . ARG A 1 76 ? -20.546 17.302 -21.237 1.00 89.50 76 ARG A CA 1
ATOM 599 C C . ARG A 1 76 ? -22.046 17.244 -21.475 1.00 89.50 76 ARG A C 1
ATOM 601 O O . ARG A 1 76 ? -22.486 17.192 -22.616 1.00 89.50 76 ARG A O 1
ATOM 608 N N . ASN A 1 77 ? -22.824 17.320 -20.401 1.00 88.50 77 ASN A N 1
ATOM 609 C CA . ASN A 1 77 ? -24.229 17.686 -20.492 1.00 88.50 77 ASN A CA 1
ATOM 610 C C . ASN A 1 77 ? -24.314 19.219 -20.590 1.00 88.50 77 ASN A C 1
ATOM 612 O O . ASN A 1 77 ? -23.973 19.915 -19.632 1.00 88.50 77 ASN A O 1
ATOM 616 N N . VAL A 1 78 ? -24.729 19.758 -21.736 1.00 87.50 78 VAL A N 1
ATOM 617 C CA . VAL A 1 78 ? -24.736 21.211 -21.977 1.00 87.50 78 VAL A CA 1
ATOM 618 C C . VAL A 1 78 ? -25.805 21.955 -21.182 1.00 87.50 78 VAL A C 1
ATOM 620 O O . VAL A 1 78 ? -25.614 23.127 -20.869 1.00 87.50 78 VAL A O 1
ATOM 623 N N . ARG A 1 79 ? -26.892 21.277 -20.793 1.00 84.38 79 ARG A N 1
ATOM 624 C CA . ARG A 1 79 ? -27.969 21.859 -19.982 1.00 84.38 79 ARG A CA 1
ATOM 625 C C . ARG A 1 79 ? -27.549 22.057 -18.529 1.00 84.38 79 ARG A C 1
ATOM 627 O O . ARG A 1 79 ? -27.836 23.091 -17.939 1.00 84.38 79 ARG A O 1
ATOM 634 N N . SER A 1 80 ? -26.895 21.058 -17.941 1.00 76.31 80 SER A N 1
ATOM 635 C CA . SER A 1 80 ? -26.541 21.040 -16.511 1.00 76.31 80 SER A CA 1
ATOM 636 C C . SER A 1 80 ? -25.071 21.354 -16.223 1.00 76.31 80 SER A C 1
ATOM 638 O O . SER A 1 80 ? -24.690 21.529 -15.067 1.00 76.31 80 SER A O 1
ATOM 640 N N . GLY A 1 81 ? -24.224 21.393 -17.254 1.00 78.00 81 GLY A N 1
ATOM 641 C CA . GLY A 1 81 ? -22.784 21.611 -17.131 1.00 78.00 81 GLY A CA 1
ATOM 642 C C . GLY A 1 81 ? -21.993 20.408 -16.609 1.00 78.00 81 GLY A C 1
ATOM 643 O O . GLY A 1 81 ? -20.795 20.544 -16.375 1.00 78.00 81 GLY A O 1
ATOM 644 N N . LEU A 1 82 ? -22.624 19.244 -16.430 1.00 82.75 82 LEU A N 1
ATOM 645 C CA . LEU A 1 82 ? -21.968 18.027 -15.941 1.00 82.75 82 LEU A CA 1
ATOM 646 C C . LEU A 1 82 ? -20.930 17.505 -16.921 1.00 82.75 82 LEU A C 1
ATOM 648 O O . LEU A 1 82 ? -21.179 17.509 -18.120 1.00 82.75 82 LEU A O 1
ATOM 652 N N . ILE A 1 83 ? -19.826 16.966 -16.409 1.00 84.88 83 ILE A N 1
ATOM 653 C CA . ILE A 1 83 ? -18.753 16.370 -17.207 1.00 84.88 83 ILE A CA 1
ATOM 654 C C . ILE A 1 83 ? -18.586 14.903 -16.813 1.00 84.88 83 ILE A C 1
ATOM 656 O O . ILE A 1 83 ? -18.174 14.581 -15.701 1.00 84.88 83 ILE A O 1
ATOM 660 N N . ILE A 1 84 ? -18.888 13.992 -17.728 1.00 87.25 84 ILE A N 1
ATOM 661 C CA . ILE A 1 84 ? -18.766 12.545 -17.559 1.00 87.25 84 ILE A CA 1
ATOM 662 C C . ILE A 1 84 ? -17.391 12.120 -18.084 1.00 87.25 84 ILE A C 1
ATOM 664 O O . ILE A 1 84 ? -17.148 12.179 -19.284 1.00 87.25 84 ILE A O 1
ATOM 668 N N . MET A 1 85 ? -16.496 11.673 -17.196 1.00 80.62 85 MET A N 1
ATOM 669 C CA . MET A 1 85 ? -15.064 11.513 -17.522 1.00 80.62 85 MET A CA 1
ATOM 670 C C . MET A 1 85 ? -14.611 10.076 -17.830 1.00 80.62 85 MET A C 1
ATOM 672 O O . MET A 1 85 ? -13.500 9.864 -18.313 1.00 80.62 85 MET A O 1
ATOM 676 N N . HIS A 1 86 ? -15.404 9.055 -17.482 1.00 81.81 86 HIS A N 1
ATOM 677 C CA . HIS A 1 86 ? -14.915 7.661 -17.464 1.00 81.81 86 HIS A CA 1
ATOM 678 C C . HIS A 1 86 ? -15.856 6.623 -18.073 1.00 81.81 86 HIS A C 1
ATOM 680 O O . HIS A 1 86 ? -15.663 5.420 -17.878 1.00 81.81 86 HIS A O 1
ATOM 686 N N . ASP A 1 87 ? -16.914 7.065 -18.744 1.00 86.00 87 ASP A N 1
ATOM 687 C CA . ASP A 1 87 ? -17.985 6.164 -19.161 1.00 86.00 87 ASP A CA 1
ATOM 688 C C . ASP A 1 87 ? -18.123 5.999 -20.668 1.00 86.00 87 ASP A C 1
ATOM 690 O O . ASP A 1 87 ? -18.592 4.941 -21.083 1.00 86.00 87 ASP A O 1
ATOM 694 N N . PHE A 1 88 ? -17.677 6.981 -21.448 1.00 89.31 88 PHE A N 1
ATOM 695 C CA . PHE A 1 88 ? -17.661 6.923 -22.903 1.00 89.31 88 PHE A CA 1
ATOM 696 C C . PHE A 1 88 ? -16.271 6.483 -23.375 1.00 89.31 88 PHE A C 1
ATOM 698 O O . PHE A 1 88 ? -15.250 7.010 -22.934 1.00 89.31 88 PHE A O 1
ATOM 705 N N . ALA A 1 89 ? -16.218 5.436 -24.191 1.00 86.06 89 ALA A N 1
ATOM 706 C CA . ALA A 1 89 ? -15.007 4.922 -24.818 1.00 86.06 89 ALA A CA 1
ATOM 707 C C . ALA A 1 89 ? -14.671 5.711 -26.088 1.00 86.06 89 ALA A C 1
ATOM 709 O O . ALA A 1 89 ? -15.568 6.253 -26.732 1.00 86.06 89 ALA A O 1
ATOM 710 N N . HIS A 1 90 ? -13.389 5.717 -26.454 1.00 84.50 90 HIS A N 1
ATOM 711 C CA . HIS A 1 90 ? -12.924 6.337 -27.692 1.00 84.50 90 HIS A CA 1
ATOM 712 C C . HIS A 1 90 ? -13.497 5.680 -28.942 1.00 84.50 90 HIS A C 1
ATOM 714 O O . HIS A 1 90 ? -13.587 4.454 -29.015 1.00 84.50 90 HIS A O 1
ATOM 720 N N . GLY A 1 91 ? -13.776 6.507 -29.950 1.00 83.19 91 GLY A N 1
ATOM 721 C CA . GLY A 1 91 ? -14.100 6.041 -31.300 1.00 83.19 91 GLY A CA 1
ATOM 722 C C . GLY A 1 91 ? -15.466 5.365 -31.439 1.00 83.19 91 GLY A C 1
ATOM 723 O O . GLY A 1 91 ? -15.714 4.739 -32.464 1.00 83.19 91 GLY A O 1
ATOM 724 N N . VAL A 1 92 ? -16.340 5.489 -30.437 1.00 87.19 92 VAL A N 1
ATOM 725 C CA . VAL A 1 92 ? -17.726 5.004 -30.469 1.00 87.19 92 VAL A CA 1
ATOM 726 C C . VAL A 1 92 ? -18.645 6.192 -30.194 1.00 87.19 92 VAL A C 1
ATOM 728 O O . VAL A 1 92 ? -18.386 6.959 -29.266 1.00 87.19 92 VAL A O 1
ATOM 731 N N . SER A 1 93 ? -19.710 6.369 -30.980 1.00 91.12 93 SER A N 1
ATOM 732 C CA . SER A 1 93 ? -20.571 7.554 -30.863 1.00 91.12 93 SER A CA 1
ATOM 733 C C . SER A 1 93 ? -21.303 7.619 -29.510 1.00 91.12 93 SER A C 1
ATOM 735 O O . SER A 1 93 ? -21.445 6.608 -28.811 1.00 91.12 93 SER A O 1
ATOM 737 N N . ILE A 1 94 ? -21.767 8.812 -29.114 1.00 92.25 94 ILE A N 1
ATOM 738 C CA . ILE A 1 94 ? -22.535 8.984 -27.868 1.00 92.25 94 ILE A CA 1
ATOM 739 C C . ILE A 1 94 ? -23.812 8.148 -27.944 1.00 92.25 94 ILE A C 1
ATOM 741 O O . ILE A 1 94 ? -24.125 7.428 -27.000 1.00 92.25 94 ILE A O 1
ATOM 745 N N . GLU A 1 95 ? -24.509 8.205 -29.075 1.00 94.75 95 GLU A N 1
ATOM 746 C CA . GLU A 1 95 ? -25.787 7.544 -29.336 1.00 94.75 95 GLU A CA 1
ATOM 747 C C . GLU A 1 95 ? -25.675 6.025 -29.190 1.00 94.75 95 GLU A C 1
ATOM 749 O O . GLU A 1 95 ? -26.541 5.397 -28.582 1.00 94.75 95 GLU A O 1
ATOM 754 N N . GLU A 1 96 ? -24.584 5.434 -29.683 1.00 93.00 96 GLU A N 1
ATOM 755 C CA . GLU A 1 96 ? -24.344 3.994 -29.592 1.00 93.00 96 GLU A CA 1
ATOM 756 C C . GLU A 1 96 ? -24.066 3.546 -28.145 1.00 93.00 96 GLU A C 1
ATOM 758 O O . GLU A 1 96 ? -24.556 2.510 -27.688 1.00 93.00 96 GLU A O 1
ATOM 763 N N . GLN A 1 97 ? -23.316 4.342 -27.377 1.00 92.25 97 GLN A N 1
ATOM 764 C CA . GLN A 1 97 ? -22.963 4.014 -25.990 1.00 92.25 97 GLN A CA 1
ATOM 765 C C . GLN A 1 97 ? -24.065 4.378 -24.983 1.00 92.25 97 GLN A C 1
ATOM 767 O O . GLN A 1 97 ? -24.123 3.814 -23.878 1.00 92.25 97 GLN A O 1
ATOM 772 N N . TYR A 1 98 ? -24.936 5.320 -25.348 1.00 93.69 98 TYR A N 1
ATOM 773 C CA . TYR A 1 98 ? -25.909 5.943 -24.461 1.00 93.69 98 TYR A CA 1
ATOM 774 C C . TYR A 1 98 ? -26.836 4.944 -23.761 1.00 93.69 98 TYR A C 1
ATOM 776 O O . TYR A 1 98 ? -26.912 5.019 -22.532 1.00 93.69 98 TYR A O 1
ATOM 784 N N . PRO A 1 99 ? -27.473 3.957 -24.429 1.00 93.50 99 PRO A N 1
ATOM 785 C CA . PRO A 1 99 ? -28.413 3.055 -23.759 1.00 93.50 99 PRO A CA 1
ATOM 786 C C . PRO A 1 99 ? -27.785 2.302 -22.577 1.00 93.50 99 PRO A C 1
ATOM 788 O O . PRO A 1 99 ? -28.350 2.246 -21.482 1.00 93.50 99 PRO A O 1
ATOM 791 N N . ALA A 1 100 ? -26.566 1.780 -22.754 1.00 89.81 100 ALA A N 1
ATOM 792 C CA . ALA A 1 100 ? -25.854 1.044 -21.709 1.00 89.81 100 ALA A CA 1
ATOM 793 C C . ALA A 1 100 ? -25.408 1.954 -20.551 1.00 89.81 100 ALA A C 1
ATOM 795 O O . ALA A 1 100 ? -25.380 1.542 -19.381 1.00 89.81 100 ALA A O 1
ATOM 796 N N . ILE A 1 101 ? -25.042 3.199 -20.864 1.00 90.88 101 ILE A N 1
ATOM 797 C CA . ILE A 1 101 ? -24.658 4.207 -19.878 1.00 90.88 101 ILE A CA 1
ATOM 798 C C . ILE A 1 101 ? -25.891 4.669 -19.094 1.00 90.88 101 ILE A C 1
ATOM 800 O O . ILE A 1 101 ? -25.863 4.607 -17.861 1.00 90.88 101 ILE A O 1
ATOM 804 N N . ALA A 1 102 ? -26.982 5.030 -19.766 1.00 91.12 102 ALA A N 1
ATOM 805 C CA . ALA A 1 102 ? -28.250 5.430 -19.164 1.00 91.12 102 ALA A CA 1
ATOM 806 C C . ALA A 1 102 ? -28.780 4.354 -18.205 1.00 91.12 102 ALA A C 1
ATOM 808 O O . ALA A 1 102 ? -29.022 4.633 -17.029 1.00 91.12 102 ALA A O 1
ATOM 809 N N . GLU A 1 103 ? -28.824 3.090 -18.638 1.00 91.69 103 GLU A N 1
ATOM 810 C CA . GLU A 1 103 ? -29.258 1.970 -17.795 1.00 91.69 103 GLU A CA 1
ATOM 811 C C . GLU A 1 103 ? -28.353 1.798 -16.556 1.00 91.69 103 GLU A C 1
ATOM 813 O O . GLU A 1 103 ? -28.802 1.530 -15.434 1.00 91.69 103 GLU A O 1
ATOM 818 N N . LYS A 1 104 ? -27.037 1.990 -16.717 1.00 91.56 104 LYS A N 1
ATOM 819 C CA . LYS A 1 104 ? -26.087 1.955 -15.599 1.00 91.56 104 LYS A CA 1
ATOM 820 C C . LYS A 1 104 ? -26.370 3.049 -14.575 1.00 91.56 104 LYS A C 1
ATOM 822 O O . LYS A 1 104 ? -26.310 2.737 -13.381 1.00 91.56 104 LYS A O 1
ATOM 827 N N . TYR A 1 105 ? -26.644 4.276 -15.003 1.00 90.88 105 TYR A N 1
ATOM 828 C CA . TYR A 1 105 ? -26.967 5.375 -14.095 1.00 90.88 105 TYR A CA 1
ATOM 829 C C . TYR A 1 105 ? -28.339 5.195 -13.450 1.00 90.88 105 TYR A C 1
ATOM 831 O O . TYR A 1 105 ? -28.414 5.319 -12.231 1.00 90.88 105 TYR A O 1
ATOM 839 N N . ALA A 1 106 ? -29.363 4.755 -14.186 1.00 91.25 106 ALA A N 1
ATOM 840 C CA . ALA A 1 106 ? -30.679 4.431 -13.628 1.00 91.25 106 ALA A CA 1
ATOM 841 C C . ALA A 1 106 ? -30.572 3.444 -12.448 1.00 91.25 106 ALA A C 1
ATOM 843 O O . ALA A 1 106 ? -31.081 3.694 -11.355 1.00 91.25 106 ALA A O 1
ATOM 844 N N . ARG A 1 107 ? -29.781 2.369 -12.596 1.00 91.94 107 ARG A N 1
ATOM 845 C CA . ARG A 1 107 ? -29.523 1.410 -11.500 1.00 91.94 107 ARG A CA 1
ATOM 846 C C . ARG A 1 107 ? -28.751 1.998 -10.314 1.00 91.94 107 ARG A C 1
ATOM 848 O O . ARG A 1 107 ? -28.821 1.447 -9.214 1.00 91.94 107 ARG A O 1
ATOM 855 N N . ARG A 1 108 ? -27.920 3.024 -10.524 1.00 91.69 108 ARG A N 1
ATOM 856 C CA . ARG A 1 108 ? -27.182 3.703 -9.442 1.00 91.69 108 ARG A CA 1
ATOM 857 C C . ARG A 1 108 ? -28.069 4.711 -8.719 1.00 91.69 108 ARG A C 1
ATOM 859 O O . ARG A 1 108 ? -27.995 4.763 -7.497 1.00 91.69 108 ARG A O 1
ATOM 866 N N . ILE A 1 109 ? -28.908 5.431 -9.459 1.00 92.62 109 ILE A N 1
ATOM 867 C CA . ILE A 1 109 ? -29.913 6.365 -8.947 1.00 92.62 109 ILE A CA 1
ATOM 868 C C . ILE A 1 109 ? -30.900 5.616 -8.053 1.00 92.62 109 ILE A C 1
ATOM 870 O O . ILE A 1 109 ? -31.006 5.936 -6.875 1.00 92.62 109 ILE A O 1
ATOM 874 N N . ALA A 1 110 ? -31.506 4.537 -8.560 1.00 91.56 110 ALA A N 1
ATOM 875 C CA . ALA A 1 110 ? -32.438 3.717 -7.786 1.00 91.56 110 ALA A CA 1
ATOM 876 C C . ALA A 1 110 ? -31.800 3.147 -6.507 1.00 91.56 110 ALA A C 1
ATOM 878 O O . ALA A 1 110 ? -32.437 3.061 -5.463 1.00 91.56 110 ALA A O 1
ATOM 879 N N . ARG A 1 111 ? -30.512 2.777 -6.562 1.00 93.06 111 ARG A N 1
ATOM 880 C CA . ARG A 1 111 ? -29.783 2.308 -5.377 1.00 93.06 111 ARG A CA 1
ATOM 881 C C . ARG A 1 111 ? -29.548 3.423 -4.361 1.00 93.06 111 ARG A C 1
ATOM 883 O O . ARG A 1 111 ? -29.656 3.155 -3.172 1.00 93.06 111 ARG A O 1
ATOM 890 N N . LEU A 1 112 ? -29.167 4.616 -4.816 1.00 92.94 112 LEU A N 1
ATOM 891 C CA . LEU A 1 112 ? -28.951 5.762 -3.935 1.00 92.94 112 LEU A CA 1
ATOM 892 C C . LEU A 1 112 ? -30.258 6.155 -3.239 1.00 92.94 112 LEU A C 1
ATOM 894 O O . LEU A 1 112 ? -30.262 6.251 -2.019 1.00 92.94 112 LEU A O 1
ATOM 898 N N . ASP A 1 113 ? -31.351 6.305 -3.992 1.00 91.81 113 ASP A N 1
ATOM 899 C CA . ASP A 1 113 ? -32.679 6.626 -3.445 1.00 91.81 113 ASP A CA 1
ATOM 900 C C . ASP A 1 113 ? -33.132 5.569 -2.427 1.00 91.81 113 ASP A C 1
ATOM 902 O O . ASP A 1 113 ? -33.495 5.918 -1.306 1.00 91.81 113 ASP A O 1
ATOM 906 N N . LYS A 1 114 ? -32.985 4.277 -2.755 1.00 92.31 114 LYS A N 1
ATOM 907 C CA . LYS A 1 114 ? -33.267 3.185 -1.814 1.00 92.31 114 LYS A CA 1
ATOM 908 C C . LYS A 1 114 ? -32.476 3.331 -0.507 1.00 92.31 114 LYS A C 1
ATOM 910 O O . LYS A 1 114 ? -33.064 3.302 0.567 1.00 92.31 114 LYS A O 1
ATOM 915 N N . LEU A 1 115 ? -31.152 3.483 -0.593 1.00 92.62 115 LEU A N 1
ATOM 916 C CA . LEU A 1 115 ? -30.296 3.566 0.595 1.00 92.62 115 LEU A CA 1
ATOM 917 C C . LEU A 1 115 ? -30.588 4.815 1.433 1.00 92.62 115 LEU A C 1
ATOM 919 O O . LEU A 1 115 ? -30.522 4.739 2.654 1.00 92.62 115 LEU A O 1
ATOM 923 N N . LEU A 1 116 ? -30.926 5.943 0.801 1.00 93.62 116 LEU A N 1
ATOM 924 C CA . LEU A 1 116 ? -31.331 7.160 1.507 1.00 93.62 116 LEU A CA 1
ATOM 925 C C . LEU A 1 116 ? -32.619 6.941 2.309 1.00 93.62 116 LEU A C 1
ATOM 927 O O . LEU A 1 116 ? -32.662 7.315 3.474 1.00 93.62 116 LEU A O 1
ATOM 931 N N . ARG A 1 117 ? -33.630 6.281 1.728 1.00 91.81 117 ARG A N 1
ATOM 932 C CA . ARG A 1 117 ? -34.900 5.970 2.417 1.00 91.81 117 ARG A CA 1
ATOM 933 C C . ARG A 1 117 ? -34.744 4.991 3.579 1.00 91.81 117 ARG A C 1
ATOM 935 O O . ARG A 1 117 ? -35.505 5.057 4.536 1.00 91.81 117 ARG A O 1
ATOM 942 N N . GLU A 1 118 ? -33.794 4.066 3.476 1.00 91.31 118 GLU A N 1
ATOM 943 C CA . GLU A 1 118 ? -33.528 3.048 4.503 1.00 91.31 118 GLU A CA 1
ATOM 944 C C . GLU A 1 118 ? -32.598 3.548 5.623 1.00 91.31 118 GLU A C 1
ATOM 946 O O . GLU A 1 118 ? -32.434 2.870 6.636 1.00 91.31 118 GLU A O 1
ATOM 951 N N . SER A 1 119 ? -31.979 4.719 5.457 1.00 94.12 119 SER A N 1
ATOM 952 C CA . SER A 1 119 ? -31.044 5.292 6.430 1.00 94.12 119 SER A CA 1
ATOM 953 C C . SER A 1 119 ? -31.762 6.145 7.475 1.00 94.12 119 SER A C 1
ATOM 955 O O . SER A 1 119 ? -32.813 6.715 7.207 1.00 94.12 119 SER A O 1
ATOM 957 N N . LYS A 1 120 ? -31.171 6.279 8.665 1.00 95.06 120 LYS A N 1
ATOM 958 C CA . LYS A 1 120 ? -31.574 7.246 9.698 1.00 95.06 120 LYS A CA 1
ATOM 959 C C . LYS A 1 120 ? -30.533 8.337 9.903 1.00 95.06 120 LYS A C 1
ATOM 961 O O . LYS A 1 120 ? -30.912 9.464 10.181 1.00 95.06 120 LYS A O 1
ATOM 966 N N . LYS A 1 121 ? -29.246 8.027 9.736 1.00 96.62 121 LYS A N 1
ATOM 967 C CA . LYS A 1 121 ? -28.135 8.986 9.785 1.00 96.62 121 LYS A CA 1
ATOM 968 C C . LYS A 1 121 ? -27.312 8.915 8.508 1.00 96.62 121 LYS A C 1
ATOM 970 O O . LYS A 1 121 ? -26.728 7.871 8.208 1.00 96.62 121 LYS A O 1
ATOM 975 N N . VAL A 1 122 ? -27.216 10.023 7.784 1.00 97.25 122 VAL A N 1
ATOM 976 C CA . VAL A 1 122 ? -26.480 10.117 6.518 1.00 97.25 122 VAL A CA 1
ATOM 977 C C . VAL A 1 122 ? -25.408 11.193 6.608 1.00 97.25 122 VAL A C 1
ATOM 979 O O . VAL A 1 122 ? -25.694 12.329 6.971 1.00 97.25 122 VAL A O 1
ATOM 982 N N . LEU A 1 123 ? -24.178 10.848 6.224 1.00 97.56 123 LEU A N 1
ATOM 983 C CA . LEU A 1 123 ? -23.099 11.820 6.061 1.00 97.56 123 LEU A CA 1
ATOM 984 C C . LEU A 1 123 ? -22.925 12.171 4.584 1.00 97.56 123 LEU A C 1
ATOM 986 O O . LEU A 1 123 ? -22.620 11.309 3.757 1.00 97.56 123 LEU A O 1
ATOM 990 N N . LEU A 1 124 ? -23.069 13.448 4.262 1.00 96.31 124 LEU A N 1
ATOM 991 C CA . LEU A 1 124 ? -22.701 14.029 2.979 1.00 96.31 124 LEU A CA 1
ATOM 992 C C . LEU A 1 124 ? -21.229 14.452 3.041 1.00 96.31 124 LEU A C 1
ATOM 994 O O . LEU A 1 124 ? -20.822 15.089 4.005 1.00 96.31 124 LEU A O 1
ATOM 998 N N . VAL A 1 125 ? -20.414 14.085 2.050 1.00 95.00 125 VAL A N 1
ATOM 999 C CA . VAL A 1 125 ? -18.966 14.370 2.077 1.00 95.00 125 VAL A CA 1
ATOM 1000 C C . VAL A 1 125 ? -18.541 15.145 0.843 1.00 95.00 125 VAL A C 1
ATOM 1002 O O . VAL A 1 125 ? -18.689 14.651 -0.277 1.00 95.00 125 VAL A O 1
ATOM 1005 N N . HIS A 1 126 ? -17.947 16.316 1.041 1.00 92.75 126 HIS A N 1
ATOM 1006 C CA . HIS A 1 126 ? -17.274 17.082 -0.002 1.00 92.75 126 HIS A CA 1
ATOM 1007 C C . HIS A 1 126 ? -15.768 17.122 0.261 1.00 92.75 126 HIS A C 1
ATOM 1009 O O . HIS A 1 126 ? -15.337 17.239 1.405 1.00 92.75 126 HIS A O 1
ATOM 1015 N N . ILE A 1 127 ? -14.974 17.012 -0.804 1.00 89.88 127 ILE A N 1
ATOM 1016 C CA . ILE A 1 127 ? -13.526 17.225 -0.762 1.00 89.88 127 ILE A CA 1
ATOM 1017 C C . ILE A 1 127 ? -13.203 18.248 -1.840 1.00 89.88 127 ILE A C 1
ATOM 1019 O O . ILE A 1 127 ? -13.543 18.014 -3.008 1.00 89.88 127 ILE A O 1
ATOM 1023 N N . ASP A 1 128 ? -12.571 19.345 -1.433 1.00 87.06 128 ASP A N 1
ATOM 1024 C CA . ASP A 1 128 ? -12.085 20.371 -2.346 1.00 87.06 128 ASP A CA 1
ATOM 1025 C C . ASP 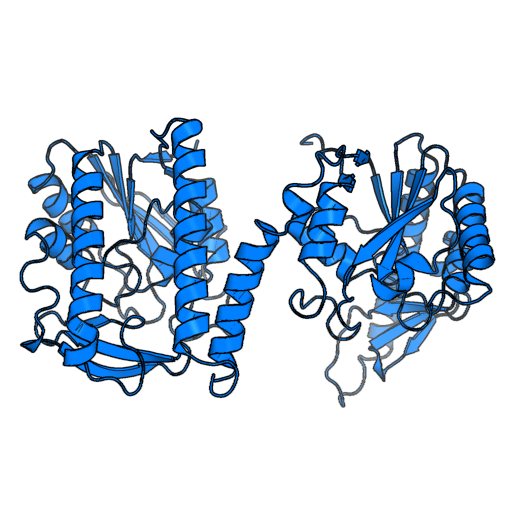A 1 128 ? -11.028 19.784 -3.289 1.00 87.06 128 ASP A C 1
ATOM 1027 O O . ASP A 1 128 ? -10.371 18.775 -3.014 1.00 87.06 128 ASP A O 1
ATOM 1031 N N . THR A 1 129 ? -10.855 20.427 -4.438 1.00 78.06 129 THR A N 1
ATOM 1032 C CA . THR A 1 129 ? -9.808 20.062 -5.396 1.00 78.06 129 THR A CA 1
ATOM 1033 C C . THR A 1 129 ? -8.934 21.276 -5.684 1.00 78.06 129 THR A C 1
ATOM 1035 O O . THR A 1 129 ? -9.449 22.393 -5.621 1.00 78.06 129 THR A O 1
ATOM 1038 N N . PRO A 1 130 ? -7.653 21.093 -6.057 1.00 74.25 130 PRO A N 1
ATOM 1039 C CA . PRO A 1 130 ? -6.745 22.211 -6.339 1.00 74.25 130 PRO A CA 1
ATOM 1040 C C . PRO A 1 130 ? -7.205 23.124 -7.484 1.00 74.25 130 PRO A C 1
ATOM 1042 O O . PRO A 1 130 ? -6.707 24.233 -7.628 1.00 74.25 130 PRO A O 1
ATOM 1045 N N . VAL A 1 131 ? -8.145 22.655 -8.308 1.00 68.88 131 VAL A N 1
ATOM 1046 C CA . VAL A 1 131 ? -8.725 23.400 -9.433 1.00 68.88 131 VAL A CA 1
ATOM 1047 C C . VAL A 1 131 ? -10.037 24.101 -9.093 1.00 68.88 131 VAL A C 1
ATOM 1049 O O . VAL A 1 131 ? -10.584 24.786 -9.952 1.00 68.88 131 VAL A O 1
ATOM 1052 N N . SER A 1 132 ? -10.581 23.906 -7.887 1.00 64.62 132 SER A N 1
ATOM 1053 C CA . SER A 1 132 ? -11.775 24.637 -7.470 1.00 64.62 132 SER A CA 1
ATOM 1054 C C . SER A 1 132 ? -11.362 26.083 -7.188 1.00 64.62 132 SER A C 1
ATOM 1056 O O . SER A 1 132 ? -10.580 26.307 -6.265 1.00 64.62 132 SER A O 1
ATOM 1058 N N . PRO A 1 133 ? -11.854 27.074 -7.952 1.00 52.16 133 PRO A N 1
ATOM 1059 C CA . PRO A 1 133 ? -11.397 28.460 -7.836 1.00 52.16 133 PRO A CA 1
ATOM 1060 C C . PRO A 1 133 ? -11.843 29.124 -6.527 1.00 52.16 133 PRO A C 1
ATOM 1062 O O . PRO A 1 133 ? -11.417 30.232 -6.211 1.00 52.16 133 PRO A O 1
ATOM 1065 N N . THR A 1 134 ? -12.732 28.483 -5.768 1.00 67.00 134 THR A N 1
ATOM 1066 C CA . THR A 1 134 ? -13.240 28.998 -4.499 1.00 67.00 134 THR A CA 1
ATOM 1067 C C . THR A 1 134 ? -13.517 27.824 -3.559 1.00 67.00 134 THR A C 1
ATOM 1069 O O . THR A 1 134 ? -14.092 26.823 -4.009 1.00 67.00 134 THR A O 1
ATOM 1072 N N . PRO A 1 135 ? -13.109 27.911 -2.278 1.00 74.50 135 PRO A N 1
ATOM 1073 C CA . PRO A 1 135 ? -13.551 26.976 -1.251 1.00 74.50 135 PRO A CA 1
ATOM 1074 C C . PRO A 1 135 ? -15.075 26.916 -1.211 1.00 74.50 135 PRO A C 1
ATOM 1076 O O . PRO A 1 135 ? -15.743 27.935 -1.404 1.00 74.50 135 PRO A O 1
ATOM 1079 N N . LEU A 1 136 ? -15.632 25.735 -0.960 1.00 85.62 136 LEU A N 1
ATOM 1080 C CA . LEU A 1 136 ? -17.078 25.592 -0.868 1.00 85.62 136 LEU A CA 1
ATOM 1081 C C . LEU A 1 136 ? -17.628 26.409 0.321 1.00 85.62 136 LEU A C 1
ATOM 1083 O O . LEU A 1 136 ? -17.219 26.147 1.455 1.00 85.62 136 LEU A O 1
ATOM 1087 N N . PRO A 1 137 ? -18.563 27.356 0.108 1.00 89.25 137 PRO A N 1
ATOM 1088 C CA . PRO A 1 137 ? -19.146 28.120 1.205 1.00 89.25 137 PRO A CA 1
ATOM 1089 C C . PRO A 1 137 ? -19.965 27.231 2.151 1.00 89.25 137 PRO A C 1
ATOM 1091 O O . PRO A 1 137 ? -20.631 26.278 1.724 1.00 89.25 137 PRO A O 1
ATOM 1094 N N . ASN A 1 138 ? -19.969 27.572 3.440 1.00 91.12 138 ASN A N 1
ATOM 1095 C CA . ASN A 1 138 ? -20.744 26.852 4.455 1.00 91.12 138 ASN A CA 1
ATOM 1096 C C . ASN A 1 138 ? -22.251 26.901 4.153 1.00 91.12 138 ASN A C 1
ATOM 1098 O O . ASN A 1 138 ? -22.964 25.929 4.400 1.00 91.12 138 ASN A O 1
ATOM 1102 N N . GLU A 1 139 ? -22.723 27.994 3.554 1.00 91.12 139 GLU A N 1
ATOM 1103 C CA . GLU A 1 139 ? -24.110 28.200 3.139 1.00 91.12 139 GLU A CA 1
ATOM 1104 C C . GLU A 1 139 ? -24.548 27.164 2.096 1.00 91.12 139 GLU A C 1
ATOM 1106 O O . GLU A 1 139 ? -25.686 26.697 2.129 1.00 91.12 139 GLU A O 1
ATOM 1111 N N . ASP A 1 140 ? -23.652 26.745 1.194 1.00 91.25 140 ASP A N 1
ATOM 1112 C CA . ASP A 1 140 ? -23.977 25.719 0.197 1.00 91.25 140 ASP A CA 1
ATOM 1113 C C . ASP A 1 140 ? -24.063 24.322 0.830 1.00 91.25 140 ASP A C 1
ATOM 1115 O O . ASP A 1 140 ? -24.911 23.500 0.459 1.00 91.25 140 ASP A O 1
ATOM 1119 N N . CYS A 1 141 ? -23.235 24.066 1.846 1.00 93.94 141 CYS A N 1
ATOM 1120 C CA . CYS A 1 141 ? -23.306 22.849 2.652 1.00 93.94 141 CYS A CA 1
ATOM 1121 C C . CYS A 1 141 ? -24.616 22.794 3.453 1.00 93.94 141 CYS A C 1
ATOM 1123 O O . CYS A 1 141 ? -25.301 21.768 3.456 1.00 93.94 141 CYS A O 1
ATOM 1125 N N . GLN A 1 142 ? -25.002 23.906 4.087 1.00 94.31 142 GLN A N 1
ATOM 1126 C CA . GLN A 1 142 ? -26.265 24.028 4.813 1.00 94.31 142 GLN A CA 1
ATOM 1127 C C . GLN A 1 142 ? -27.459 23.816 3.881 1.00 94.31 142 GLN A C 1
ATOM 1129 O O . GLN A 1 142 ? -28.302 22.958 4.138 1.00 94.31 142 GLN A O 1
ATOM 1134 N N . LYS A 1 143 ? -27.481 24.517 2.745 1.00 95.31 143 LYS A N 1
ATOM 1135 C CA . LYS A 1 143 ? -28.530 24.388 1.730 1.00 95.31 143 LYS A CA 1
ATOM 1136 C C . LYS A 1 143 ? -28.650 22.962 1.198 1.00 95.31 143 LYS A C 1
ATOM 1138 O O . LYS A 1 143 ? -29.754 22.479 0.955 1.00 95.31 143 LYS A O 1
ATOM 1143 N N . SER A 1 144 ? -27.525 22.264 1.037 1.00 94.56 144 SER A N 1
ATOM 1144 C CA . SER A 1 144 ? -27.509 20.844 0.671 1.00 94.56 144 SER A CA 1
ATOM 1145 C C . SER A 1 144 ? -28.253 19.989 1.699 1.00 94.56 144 SER A C 1
ATOM 1147 O O . SER A 1 144 ? -29.095 19.176 1.319 1.00 94.56 144 SER A O 1
ATOM 1149 N N . MET A 1 145 ? -27.988 20.195 2.994 1.00 95.94 145 MET A N 1
ATOM 1150 C CA . MET A 1 145 ? -28.698 19.490 4.065 1.00 95.94 145 MET A CA 1
ATOM 1151 C C . MET A 1 145 ? -30.186 19.854 4.093 1.00 95.94 145 MET A C 1
ATOM 1153 O O . MET A 1 145 ? -31.010 18.953 4.172 1.00 95.94 145 MET A O 1
ATOM 1157 N N . GLU A 1 146 ? -30.553 21.128 3.945 1.00 95.81 146 GLU A N 1
ATOM 1158 C CA . GLU A 1 146 ? -31.956 21.577 3.905 1.00 95.81 146 GLU A CA 1
ATOM 1159 C C . GLU A 1 146 ? -32.749 20.914 2.768 1.00 95.81 146 GLU A C 1
ATOM 1161 O O . GLU A 1 146 ? -33.835 20.375 2.992 1.00 95.81 146 GLU A O 1
ATOM 1166 N N . ILE A 1 147 ? -32.185 20.888 1.555 1.00 95.38 147 ILE A N 1
ATOM 1167 C CA . ILE A 1 147 ? -32.800 20.244 0.384 1.00 95.38 147 ILE A CA 1
ATOM 1168 C C . ILE A 1 147 ? -33.026 18.748 0.634 1.00 95.38 147 ILE A C 1
ATOM 1170 O O . ILE A 1 147 ? -34.069 18.204 0.261 1.00 95.38 147 ILE A O 1
ATOM 1174 N N . MET A 1 148 ? -32.048 18.076 1.242 1.00 96.12 148 MET A N 1
ATOM 1175 C CA . MET A 1 148 ? -32.117 16.643 1.516 1.00 96.12 148 MET A CA 1
ATOM 1176 C C . MET A 1 148 ? -33.117 16.332 2.633 1.00 96.12 148 MET A C 1
ATOM 1178 O O . MET A 1 148 ? -33.957 15.449 2.455 1.00 96.12 148 MET A O 1
ATOM 1182 N N . SER A 1 149 ? -33.095 17.095 3.726 1.00 95.81 149 SER A N 1
ATOM 1183 C CA . SER A 1 149 ? -34.037 16.969 4.842 1.00 95.81 149 SER A CA 1
ATOM 1184 C C . SER A 1 149 ? -35.482 17.215 4.405 1.00 95.81 149 SER A C 1
ATOM 1186 O O . SER A 1 149 ? -36.380 16.511 4.853 1.00 95.81 149 SER A O 1
ATOM 1188 N N . ALA A 1 150 ? -35.724 18.146 3.475 1.00 95.75 150 ALA A N 1
ATOM 1189 C CA . ALA A 1 150 ? -37.066 18.387 2.942 1.00 95.75 150 ALA A CA 1
ATOM 1190 C C . ALA A 1 150 ? -37.649 17.164 2.207 1.00 95.75 150 ALA A C 1
ATOM 1192 O O . ALA A 1 150 ? -38.852 16.918 2.270 1.00 95.75 150 ALA A O 1
ATOM 1193 N N . LYS A 1 151 ? -36.812 16.380 1.512 1.00 94.44 151 LYS A N 1
ATOM 1194 C CA . LYS A 1 151 ? -37.252 15.158 0.818 1.00 94.44 151 LYS A CA 1
ATOM 1195 C C . LYS A 1 151 ? -37.271 13.924 1.718 1.00 94.44 151 LYS A C 1
ATOM 1197 O O . LYS A 1 151 ? -38.094 13.033 1.505 1.00 94.44 151 LYS A O 1
ATOM 1202 N N . TYR A 1 152 ? -36.354 13.849 2.675 1.00 94.81 152 TYR A N 1
ATOM 1203 C CA . TYR A 1 152 ? -36.191 12.714 3.578 1.00 94.81 152 TYR A CA 1
ATOM 1204 C C . TYR A 1 152 ? -36.285 13.195 5.037 1.00 94.81 152 TYR A C 1
ATOM 1206 O O . TYR A 1 152 ? -35.270 13.231 5.730 1.00 94.81 152 TYR A O 1
ATOM 1214 N N . PRO A 1 153 ? -37.486 13.573 5.512 1.00 94.31 153 PRO A N 1
ATOM 1215 C CA . PRO A 1 153 ? -37.662 14.214 6.820 1.00 94.31 153 PRO A CA 1
ATOM 1216 C C . PRO A 1 153 ? -37.294 13.311 8.006 1.00 94.31 153 PRO A C 1
ATOM 1218 O O . PRO A 1 153 ? -36.929 13.807 9.065 1.00 94.31 153 PRO A O 1
ATOM 1221 N N . ASP A 1 154 ? -37.335 11.989 7.820 1.00 94.75 154 ASP A N 1
ATOM 1222 C CA . ASP A 1 154 ? -36.982 10.999 8.849 1.00 94.75 154 ASP A CA 1
ATOM 1223 C C . ASP A 1 154 ? -35.477 10.677 8.908 1.00 94.75 154 ASP A C 1
ATOM 1225 O O . ASP A 1 154 ? -35.075 9.705 9.561 1.00 94.75 154 ASP A O 1
ATOM 1229 N N . VAL A 1 155 ? -34.655 11.433 8.174 1.00 96.19 155 VAL A N 1
ATOM 1230 C CA . VAL A 1 155 ? -33.218 11.203 8.027 1.00 96.19 155 VAL A CA 1
ATOM 1231 C C . VAL A 1 155 ? -32.441 12.389 8.586 1.00 96.19 155 VAL A C 1
ATOM 1233 O O . VAL A 1 155 ? -32.595 13.527 8.156 1.00 96.19 155 VAL A O 1
ATOM 1236 N N . GLU A 1 156 ? -31.548 12.105 9.526 1.00 97.06 156 GLU A N 1
ATOM 1237 C CA . GLU A 1 156 ? -30.586 13.061 10.058 1.00 97.06 156 GLU A CA 1
ATOM 1238 C C . GLU A 1 156 ? -29.410 13.189 9.083 1.00 97.06 156 GLU A C 1
ATOM 1240 O O . GLU A 1 156 ? -28.646 12.238 8.877 1.00 97.06 156 GLU A O 1
ATOM 1245 N N . PHE A 1 157 ? -29.259 14.368 8.481 1.00 97.50 157 PHE A N 1
ATOM 1246 C CA . PHE A 1 157 ? -28.129 14.680 7.610 1.00 97.50 157 PHE A CA 1
ATOM 1247 C C . PHE A 1 157 ? -27.034 15.421 8.377 1.00 97.50 157 PHE A C 1
ATOM 1249 O O . PHE A 1 157 ? -27.287 16.422 9.045 1.00 97.50 157 PHE A O 1
ATOM 1256 N N . SER A 1 158 ? -25.802 14.942 8.227 1.00 97.69 158 SER A N 1
ATOM 1257 C CA . SER A 1 158 ? -24.586 15.690 8.545 1.00 97.69 158 SER A CA 1
ATOM 1258 C C . SER A 1 158 ? -23.780 15.941 7.280 1.00 97.69 158 SER A C 1
ATOM 1260 O O . SER A 1 158 ? -23.907 15.216 6.291 1.00 97.69 158 SER A O 1
ATOM 1262 N N . PHE A 1 159 ? -22.900 16.931 7.325 1.00 97.56 159 PHE A N 1
ATOM 1263 C CA . PHE A 1 159 ? -22.021 17.299 6.232 1.00 97.56 159 PHE A CA 1
ATOM 1264 C C . PHE A 1 159 ? -20.571 17.354 6.716 1.00 97.56 159 PHE A C 1
ATOM 1266 O O . PHE A 1 159 ? -20.266 17.977 7.730 1.00 97.56 159 PHE A O 1
ATOM 1273 N N . LEU A 1 160 ? -19.674 16.701 5.982 1.00 96.88 160 LEU A N 1
ATOM 1274 C CA . LEU A 1 160 ? -18.231 16.803 6.150 1.00 96.88 160 LEU A CA 1
ATOM 1275 C C . LEU A 1 160 ? -17.639 17.536 4.950 1.00 96.88 160 LEU A C 1
ATOM 1277 O O . LEU A 1 160 ? -17.714 17.047 3.819 1.00 96.88 160 LEU A O 1
ATOM 1281 N N . LEU A 1 161 ? -17.012 18.676 5.217 1.00 94.81 161 LEU A N 1
ATOM 1282 C CA . LEU A 1 161 ? -16.247 19.444 4.247 1.00 94.81 161 LEU A CA 1
ATOM 1283 C C . LEU A 1 161 ? -14.747 19.262 4.507 1.00 94.81 161 LEU A C 1
ATOM 1285 O O . LEU A 1 161 ? -14.236 19.672 5.545 1.00 94.81 161 LEU A O 1
ATOM 1289 N N . LEU A 1 162 ? -14.043 18.642 3.562 1.00 93.38 162 LEU A N 1
ATOM 1290 C CA . LEU A 1 162 ? -12.583 18.556 3.552 1.00 93.38 162 LEU A CA 1
ATOM 1291 C C . LEU A 1 162 ? -12.030 19.661 2.649 1.00 93.38 162 LEU A C 1
ATOM 1293 O O . LEU A 1 162 ? -12.038 19.516 1.424 1.00 93.38 162 LEU A O 1
ATOM 1297 N N . SER A 1 163 ? -11.592 20.761 3.261 1.00 91.50 163 SER A N 1
ATOM 1298 C CA . SER A 1 163 ? -11.114 21.948 2.551 1.00 91.50 163 SER A CA 1
ATOM 1299 C C . SER A 1 163 ? -9.615 21.907 2.294 1.00 91.50 163 SER A C 1
ATOM 1301 O O . SER A 1 163 ? -8.837 21.552 3.181 1.00 91.50 163 SER A O 1
ATOM 1303 N N . LEU A 1 164 ? -9.205 22.306 1.091 1.00 89.50 164 LEU A N 1
ATOM 1304 C CA . LEU A 1 164 ? -7.789 22.437 0.759 1.00 89.50 164 LEU A CA 1
ATOM 1305 C C . LEU A 1 164 ? -7.271 23.774 1.296 1.00 89.50 164 LEU A C 1
ATOM 1307 O O . LEU A 1 164 ? -7.712 24.829 0.846 1.00 89.50 164 LEU A O 1
ATOM 1311 N N . GLU A 1 16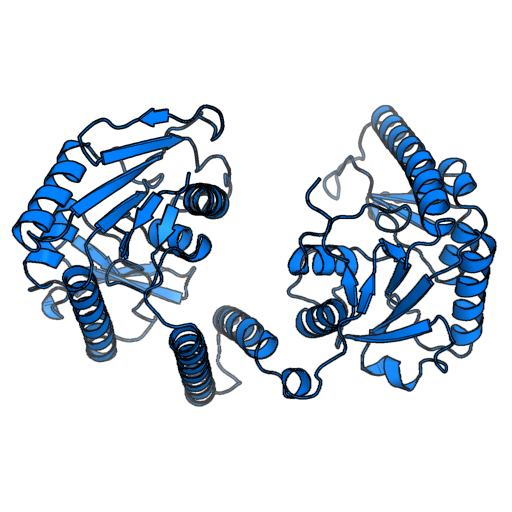5 ? -6.325 23.731 2.231 1.00 89.56 165 GLU A N 1
ATOM 1312 C CA . GLU A 1 165 ? -5.705 24.934 2.798 1.00 89.56 165 GLU A CA 1
ATOM 1313 C C . GLU A 1 165 ? -4.179 24.852 2.665 1.00 89.56 165 GLU A C 1
ATOM 1315 O O . GLU A 1 165 ? -3.541 24.187 3.484 1.00 89.56 165 GLU A O 1
ATOM 1320 N N . PRO A 1 166 ? -3.593 25.478 1.623 1.00 86.88 166 PRO A N 1
ATOM 1321 C CA . PRO A 1 166 ? -2.164 25.388 1.346 1.00 86.88 166 PRO A CA 1
ATOM 1322 C C . PRO A 1 166 ? -1.276 25.789 2.530 1.00 86.88 166 PRO A C 1
ATOM 1324 O O . PRO A 1 166 ? -1.552 26.768 3.222 1.00 86.88 166 PRO A O 1
ATOM 1327 N N . GLY A 1 167 ? -0.184 25.049 2.743 1.00 85.94 167 GLY A N 1
ATOM 1328 C CA . GLY A 1 167 ? 0.796 25.318 3.805 1.00 85.94 167 GLY A CA 1
ATOM 1329 C C . GLY A 1 167 ? 0.408 24.831 5.208 1.00 85.94 167 GLY A C 1
ATOM 1330 O O . GLY A 1 167 ? 1.192 24.986 6.146 1.00 85.94 167 GLY A O 1
ATOM 1331 N N . ARG A 1 168 ? -0.766 24.215 5.369 1.00 89.81 168 ARG A N 1
ATOM 1332 C CA . ARG A 1 168 ? -1.216 23.613 6.631 1.00 89.81 168 ARG A CA 1
ATOM 1333 C C . ARG A 1 168 ? -1.050 22.093 6.579 1.00 89.81 168 ARG A C 1
ATOM 1335 O O . ARG A 1 168 ? -1.546 21.449 5.666 1.00 89.81 168 ARG A O 1
ATOM 1342 N N . THR A 1 169 ? -0.365 21.493 7.541 1.00 90.94 169 THR A N 1
ATOM 1343 C CA . THR A 1 169 ? -0.206 20.037 7.639 1.00 90.94 169 THR A CA 1
ATOM 1344 C C . THR A 1 169 ? -1.428 19.378 8.286 1.00 90.94 169 THR A C 1
ATOM 1346 O O . THR A 1 169 ? -2.315 20.035 8.834 1.00 90.94 169 THR A O 1
ATOM 1349 N N . LEU A 1 170 ? -1.492 18.046 8.247 1.00 88.81 170 LEU A N 1
ATOM 1350 C CA . LEU A 1 170 ? -2.541 17.288 8.931 1.00 88.81 170 LEU A CA 1
ATOM 1351 C C . LEU A 1 170 ? -2.514 17.490 10.461 1.00 88.81 170 LEU A C 1
ATOM 1353 O O . LEU A 1 170 ? -3.561 17.467 11.115 1.00 88.81 170 LEU A O 1
ATOM 1357 N N . GLU A 1 171 ? -1.331 17.687 11.042 1.00 90.31 171 GLU A N 1
ATOM 1358 C CA . GLU A 1 171 ? -1.124 17.864 12.483 1.00 90.31 171 GLU A CA 1
ATOM 1359 C C . GLU A 1 171 ? -1.640 19.218 12.980 1.00 90.31 171 GLU A C 1
ATOM 1361 O O . GLU A 1 171 ? -2.178 19.289 14.082 1.00 90.31 171 GLU A O 1
ATOM 1366 N N . ASN A 1 172 ? -1.526 20.273 12.166 1.00 92.69 172 ASN A N 1
ATOM 1367 C CA . ASN A 1 172 ? -2.008 21.623 12.485 1.00 92.69 172 ASN A CA 1
ATOM 1368 C C . ASN A 1 172 ? -3.275 22.014 11.694 1.00 92.69 172 ASN A C 1
ATOM 1370 O O . ASN A 1 172 ? -3.559 23.204 11.504 1.00 92.69 172 ASN A O 1
ATOM 1374 N N . ARG A 1 173 ? -4.031 21.007 11.234 1.00 94.62 173 ARG A N 1
ATOM 1375 C CA . ARG A 1 173 ? -5.290 21.169 10.497 1.00 94.62 173 ARG A CA 1
ATOM 1376 C C . ARG A 1 173 ? -6.307 22.012 11.270 1.00 94.62 173 ARG A C 1
ATOM 1378 O O . ARG A 1 173 ? -6.352 21.972 12.499 1.00 94.62 173 ARG A O 1
ATOM 1385 N N . VAL A 1 174 ? -7.173 22.713 10.543 1.00 94.75 174 VAL A N 1
ATOM 1386 C CA . VAL A 1 174 ? -8.406 23.265 11.120 1.00 94.75 174 VAL A CA 1
ATOM 1387 C C . VAL A 1 174 ? -9.401 22.121 11.257 1.00 94.75 174 VAL A C 1
ATOM 1389 O O . VAL A 1 174 ? -9.539 21.324 10.332 1.00 94.75 174 VAL A O 1
ATOM 1392 N N . ASP A 1 175 ? -10.079 22.032 12.394 1.00 95.88 175 ASP A N 1
ATOM 1393 C CA . ASP A 1 175 ? -11.147 21.067 12.650 1.00 95.88 175 ASP A CA 1
ATOM 1394 C C . ASP A 1 175 ? -12.248 21.780 13.433 1.00 95.88 175 ASP A C 1
ATOM 1396 O O . ASP A 1 175 ? -12.123 22.032 14.632 1.00 95.88 175 ASP A O 1
ATOM 1400 N N . GLU A 1 176 ? -13.283 22.205 12.720 1.00 95.81 176 GLU A N 1
ATOM 1401 C CA . GLU A 1 176 ? -14.314 23.096 13.239 1.00 95.81 176 GLU A CA 1
ATOM 1402 C C . GLU A 1 176 ? -15.718 22.607 12.877 1.00 95.81 176 GLU A C 1
ATOM 1404 O O . GLU A 1 176 ? -15.923 21.800 11.969 1.00 95.81 176 GLU A O 1
ATOM 1409 N N . THR A 1 177 ? -16.712 23.101 13.610 1.00 96.19 177 THR A N 1
ATOM 1410 C CA . THR A 1 177 ? -18.134 22.840 13.352 1.00 96.19 177 THR A CA 1
ATOM 1411 C C . THR A 1 177 ? -18.832 24.183 13.146 1.00 96.19 177 THR A C 1
ATOM 1413 O O . THR A 1 177 ? -19.404 24.721 14.094 1.00 96.19 177 THR A O 1
ATOM 1416 N N . PRO A 1 178 ? -18.714 24.792 11.949 1.00 93.19 178 PRO A N 1
ATOM 1417 C CA . PRO A 1 178 ? -19.140 26.174 11.736 1.00 93.19 178 PRO A CA 1
ATOM 1418 C C . PRO A 1 178 ? -20.664 26.334 11.751 1.00 93.19 178 PRO A C 1
ATOM 1420 O O . PRO A 1 178 ? -21.161 27.426 12.004 1.00 93.19 178 PRO A O 1
ATOM 1423 N N . LEU A 1 179 ? -21.408 25.254 11.497 1.00 93.88 179 LEU A N 1
ATOM 1424 C CA . LEU A 1 179 ? -22.865 25.195 11.596 1.00 93.88 179 LEU A CA 1
ATOM 1425 C C . LEU A 1 179 ? -23.279 23.860 12.234 1.00 93.88 179 LEU A C 1
ATOM 1427 O O . LEU A 1 179 ? -22.522 22.887 12.152 1.00 93.88 179 LEU A O 1
ATOM 1431 N N . PRO A 1 180 ? -24.484 23.760 12.828 1.00 93.62 180 PRO A N 1
ATOM 1432 C CA . PRO A 1 180 ? -25.006 22.486 13.305 1.00 93.62 180 PRO A CA 1
ATOM 1433 C C . PRO A 1 180 ? -24.940 21.413 12.215 1.00 93.62 180 PRO A C 1
ATOM 1435 O O . PRO A 1 180 ? -25.366 21.634 11.082 1.00 93.62 180 PRO A O 1
ATOM 1438 N N . ASN A 1 181 ? -24.399 20.246 12.567 1.00 94.50 181 ASN A N 1
ATOM 1439 C CA . ASN A 1 181 ? -24.218 19.097 11.676 1.00 94.50 181 ASN A CA 1
ATOM 1440 C C . ASN A 1 181 ? -23.282 19.319 10.473 1.00 94.50 181 ASN A C 1
ATOM 1442 O O . ASN A 1 181 ? -23.151 18.409 9.657 1.00 94.50 181 ASN A O 1
ATO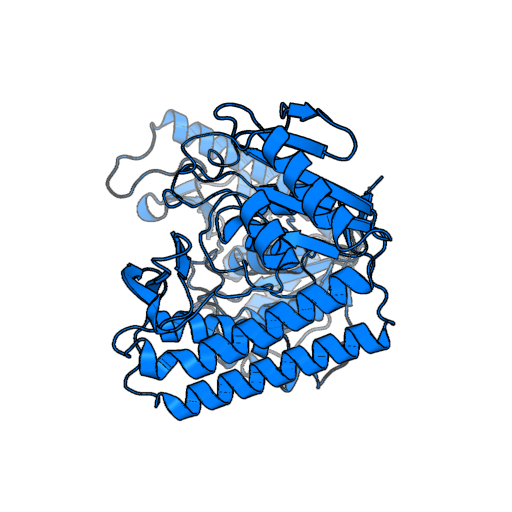M 1446 N N . LEU A 1 182 ? -22.588 20.457 10.373 1.00 96.75 182 LEU A N 1
ATOM 1447 C CA . LEU A 1 182 ? -21.516 20.690 9.407 1.00 96.75 182 LEU A CA 1
ATOM 1448 C C . LEU A 1 182 ? -20.176 20.661 10.134 1.00 96.75 182 LEU A C 1
ATOM 1450 O O . LEU A 1 182 ? -19.905 21.534 10.950 1.00 96.75 182 LEU A O 1
ATOM 1454 N N . ARG A 1 183 ? -19.322 19.695 9.800 1.00 96.50 183 ARG A N 1
ATOM 1455 C CA . ARG A 1 183 ? -17.925 19.657 10.235 1.00 96.50 183 ARG A CA 1
ATOM 1456 C C . ARG A 1 183 ? -17.015 20.002 9.069 1.00 96.50 183 ARG A C 1
ATOM 1458 O O . ARG A 1 183 ? -17.169 19.452 7.977 1.00 96.50 183 ARG A O 1
ATOM 1465 N N . ARG A 1 184 ? -16.042 20.871 9.308 1.00 95.69 184 ARG A N 1
ATOM 1466 C CA . ARG A 1 184 ? -15.023 21.252 8.336 1.00 95.69 184 ARG A CA 1
ATOM 1467 C C . ARG A 1 184 ? -13.649 20.871 8.858 1.00 95.69 184 ARG A C 1
ATOM 1469 O O . ARG A 1 184 ? -13.290 21.221 9.976 1.00 95.69 184 ARG A O 1
ATOM 1476 N N . ILE A 1 185 ? -12.891 20.166 8.024 1.00 95.12 185 ILE A N 1
ATOM 1477 C CA . ILE A 1 185 ? -11.489 19.848 8.271 1.00 95.12 185 ILE A CA 1
ATOM 1478 C C . ILE A 1 185 ? -10.664 20.456 7.137 1.00 95.12 185 ILE A C 1
ATOM 1480 O O . ILE A 1 185 ? -10.895 20.110 5.979 1.00 95.12 185 ILE A O 1
ATOM 1484 N N . ALA A 1 186 ? -9.718 21.343 7.448 1.00 93.38 186 ALA A N 1
ATOM 1485 C CA . ALA A 1 186 ? -8.918 22.044 6.442 1.00 93.38 186 ALA A CA 1
ATOM 1486 C C . ALA A 1 186 ? -7.413 21.818 6.632 1.00 93.38 186 ALA A C 1
ATOM 1488 O O . ALA A 1 186 ? -6.884 22.044 7.722 1.00 93.38 186 ALA A O 1
ATOM 1489 N N . PHE A 1 187 ? -6.739 21.347 5.578 1.00 92.62 187 PHE A N 1
ATOM 1490 C CA . PHE A 1 187 ? -5.281 21.175 5.506 1.00 92.62 187 PHE A CA 1
ATOM 1491 C C . PHE A 1 187 ? -4.816 20.987 4.050 1.00 92.62 187 PHE A C 1
ATOM 1493 O O . PHE A 1 187 ? -5.626 20.792 3.142 1.00 92.62 187 PHE A O 1
ATOM 1500 N N . ASP A 1 188 ? -3.510 21.037 3.812 1.00 88.81 188 ASP A N 1
ATOM 1501 C CA . ASP A 1 188 ? -2.877 20.946 2.499 1.00 88.81 188 ASP A CA 1
ATOM 1502 C C . ASP A 1 188 ? -2.680 19.494 2.053 1.00 88.81 188 ASP A C 1
ATOM 1504 O O . ASP A 1 188 ? -1.562 18.991 1.952 1.00 88.81 188 ASP A O 1
ATOM 1508 N N . PHE A 1 189 ? -3.769 18.801 1.736 1.00 84.06 189 PHE A N 1
ATOM 1509 C CA . PHE A 1 189 ? -3.696 17.449 1.172 1.00 84.06 189 PHE A CA 1
ATOM 1510 C C . PHE A 1 189 ? -3.179 17.397 -0.282 1.00 84.06 189 PHE A C 1
ATOM 1512 O O . PHE A 1 189 ? -3.135 16.315 -0.869 1.00 84.06 189 PHE A O 1
ATOM 1519 N N . LYS A 1 190 ? -2.801 18.527 -0.901 1.00 78.25 190 LYS A N 1
ATOM 1520 C CA . LYS A 1 190 ? -2.143 18.544 -2.220 1.00 78.25 190 LYS A CA 1
ATOM 1521 C C . LYS A 1 190 ? -0.626 18.432 -2.081 1.00 78.25 190 LYS A C 1
ATOM 1523 O O . LYS A 1 190 ? -0.008 17.706 -2.855 1.00 78.25 190 LYS A O 1
ATOM 1528 N N . SER A 1 191 ? -0.042 19.097 -1.086 1.00 69.81 191 SER A N 1
ATOM 1529 C CA . SER A 1 191 ? 1.408 19.108 -0.838 1.00 69.81 191 SER A CA 1
ATOM 1530 C C . SER A 1 191 ? 2.028 17.725 -0.613 1.00 69.81 191 SER A C 1
ATOM 1532 O O . SER A 1 191 ? 3.210 17.536 -0.889 1.00 69.81 191 SER A O 1
ATOM 1534 N N . TYR A 1 192 ? 1.234 16.745 -0.177 1.00 59.50 192 TYR A N 1
ATOM 1535 C CA . TYR A 1 192 ? 1.674 15.363 0.028 1.00 59.50 192 TYR A CA 1
ATOM 1536 C C . TYR A 1 192 ? 1.825 14.558 -1.282 1.00 59.50 192 TYR A C 1
ATOM 1538 O O . TYR A 1 192 ? 2.456 13.504 -1.279 1.00 59.50 192 TYR A O 1
ATOM 1546 N N . GLU A 1 193 ? 1.311 15.061 -2.413 1.00 66.81 193 GLU A N 1
ATOM 1547 C CA . GLU A 1 193 ? 1.548 14.515 -3.759 1.00 66.81 193 GLU A CA 1
ATOM 1548 C C . GLU A 1 193 ? 1.870 15.653 -4.763 1.00 66.81 193 GLU A C 1
ATOM 1550 O O . GLU A 1 193 ? 1.037 15.993 -5.621 1.00 66.81 193 GLU A O 1
ATOM 1555 N N . PRO A 1 194 ? 3.072 16.264 -4.686 1.00 61.31 194 PRO A N 1
ATOM 1556 C CA . PRO A 1 194 ? 3.426 17.436 -5.494 1.00 61.31 194 PRO A CA 1
ATOM 1557 C C . PRO A 1 194 ? 3.489 17.123 -6.997 1.00 61.31 194 PRO A C 1
ATOM 1559 O O . PRO A 1 194 ? 3.147 17.975 -7.813 1.00 61.31 194 PRO A O 1
ATOM 1562 N N . ASP A 1 195 ? 3.832 15.883 -7.356 1.00 67.06 195 ASP A N 1
ATOM 1563 C CA . ASP A 1 195 ? 3.928 15.417 -8.745 1.00 67.06 195 ASP A CA 1
ATOM 1564 C C . ASP A 1 195 ? 2.589 14.911 -9.317 1.00 67.06 195 ASP A C 1
ATOM 1566 O O . ASP A 1 195 ? 2.503 14.545 -10.493 1.00 67.06 195 ASP A O 1
ATOM 1570 N N . ALA A 1 196 ? 1.522 14.847 -8.506 1.00 61.72 196 ALA A N 1
ATOM 1571 C CA . ALA A 1 196 ? 0.225 14.390 -8.992 1.00 61.72 196 ALA A CA 1
ATOM 1572 C C . ALA A 1 196 ? -0.392 15.412 -9.967 1.00 61.72 196 ALA A C 1
ATOM 1574 O O . ALA A 1 196 ? -0.223 16.621 -9.770 1.00 61.72 196 ALA A O 1
ATOM 1575 N N . PRO A 1 197 ? -1.184 14.959 -10.966 1.00 63.66 197 PRO A N 1
ATOM 1576 C CA . PRO A 1 197 ? -1.880 15.838 -11.906 1.00 63.66 197 PRO A CA 1
ATOM 1577 C C . PRO A 1 197 ? -2.639 16.973 -11.209 1.00 63.66 197 PRO A C 1
ATOM 1579 O O . PRO A 1 197 ? -2.969 16.874 -10.029 1.00 63.66 197 PRO A O 1
ATOM 1582 N N . VAL A 1 198 ? -2.989 18.028 -11.947 1.00 59.97 198 VAL A N 1
ATOM 1583 C CA . VAL A 1 198 ? -3.637 19.246 -11.410 1.00 59.97 198 VAL A CA 1
ATOM 1584 C C . VAL A 1 198 ? -4.892 18.934 -10.561 1.00 59.97 198 VAL A C 1
ATOM 1586 O O . VAL A 1 198 ? -5.159 19.600 -9.567 1.00 59.97 198 VAL A O 1
ATOM 1589 N N . PHE A 1 199 ? -5.620 17.860 -10.881 1.00 63.06 199 PHE A N 1
ATOM 1590 C CA . PHE A 1 199 ? -6.808 17.389 -10.146 1.00 63.06 199 PHE A CA 1
ATOM 1591 C C . PHE A 1 199 ? -6.514 16.363 -9.033 1.00 63.06 199 PHE A C 1
ATOM 1593 O O . PHE A 1 199 ? -7.418 15.960 -8.299 1.00 63.06 199 PHE A O 1
ATOM 1600 N N . GLY A 1 200 ? -5.278 15.872 -8.960 1.00 65.25 200 GLY A N 1
ATOM 1601 C CA . GLY A 1 200 ? -4.819 14.849 -8.027 1.00 65.25 200 GLY A CA 1
ATOM 1602 C C . GLY A 1 200 ? -4.604 15.418 -6.630 1.00 65.25 200 GLY A C 1
ATOM 1603 O O . GLY A 1 200 ? -4.030 16.495 -6.482 1.00 65.25 200 GLY A O 1
ATOM 1604 N N . ILE A 1 201 ? -5.069 14.676 -5.631 1.00 76.06 201 ILE A N 1
ATOM 1605 C CA . ILE A 1 201 ? -4.955 14.963 -4.198 1.00 76.06 201 ILE A CA 1
ATOM 1606 C C . ILE A 1 201 ? -4.393 13.720 -3.508 1.00 76.06 201 ILE A C 1
ATOM 1608 O O . ILE A 1 201 ? -4.591 12.622 -4.033 1.00 76.06 201 ILE A O 1
ATOM 1612 N N . ASP A 1 202 ? -3.802 13.859 -2.320 1.00 82.81 202 ASP A N 1
ATOM 1613 C CA . ASP A 1 202 ? -3.370 12.709 -1.520 1.00 82.81 202 ASP A CA 1
ATOM 1614 C C . ASP A 1 202 ? -4.578 11.929 -0.974 1.00 82.81 202 ASP A C 1
ATOM 1616 O O . ASP A 1 202 ? -5.115 12.158 0.117 1.00 82.81 202 ASP A O 1
ATOM 1620 N N . VAL A 1 203 ? -5.028 10.972 -1.785 1.00 84.00 203 VAL A N 1
ATOM 1621 C CA . VAL A 1 203 ? -6.159 10.097 -1.474 1.00 84.00 203 VAL A CA 1
ATOM 1622 C C . VAL A 1 203 ? -5.847 9.193 -0.279 1.00 84.00 203 VAL A C 1
ATOM 1624 O O . VAL A 1 203 ? -6.779 8.761 0.400 1.00 84.00 203 VAL A O 1
ATOM 1627 N N . GLU A 1 204 ? -4.578 8.864 -0.026 1.00 84.31 204 GLU A N 1
ATOM 1628 C CA . GLU A 1 204 ? -4.198 7.930 1.035 1.00 84.31 204 GLU A CA 1
ATOM 1629 C C . GLU A 1 204 ? -4.294 8.590 2.409 1.00 84.31 204 GLU A C 1
ATOM 1631 O O . GLU A 1 204 ? -4.950 8.045 3.302 1.00 84.31 204 GLU A O 1
ATOM 1636 N N . THR A 1 205 ? -3.739 9.791 2.562 1.00 87.25 205 THR A N 1
ATOM 1637 C CA . THR A 1 205 ? -3.856 10.569 3.803 1.00 87.25 205 THR A CA 1
ATOM 1638 C C . THR A 1 205 ? -5.317 10.866 4.128 1.00 87.25 205 THR A C 1
ATOM 1640 O O . THR A 1 205 ? -5.768 10.610 5.248 1.00 87.25 205 THR A O 1
ATOM 1643 N N . LEU A 1 206 ? -6.105 11.290 3.133 1.00 90.38 206 LEU A N 1
ATOM 1644 C CA . LEU A 1 206 ? -7.544 11.515 3.308 1.00 90.38 206 LEU A CA 1
ATOM 1645 C C . LEU A 1 206 ? -8.289 10.232 3.697 1.00 90.38 206 LEU A C 1
ATOM 1647 O O . LEU A 1 206 ? -9.150 10.256 4.576 1.00 90.38 206 LEU A O 1
ATOM 1651 N N . ALA A 1 207 ? -7.963 9.095 3.079 1.00 90.12 207 ALA A N 1
ATOM 1652 C CA . ALA A 1 207 ? -8.583 7.821 3.423 1.00 90.12 207 ALA A CA 1
ATOM 1653 C C . ALA A 1 207 ? -8.246 7.376 4.853 1.00 90.12 207 ALA A C 1
ATOM 1655 O O . ALA A 1 207 ? -9.124 6.860 5.544 1.00 90.12 207 ALA A O 1
ATOM 1656 N N . ASN A 1 208 ? -7.008 7.587 5.305 1.00 89.31 208 ASN A N 1
ATOM 1657 C CA . ASN A 1 208 ? -6.583 7.255 6.663 1.00 89.31 208 ASN A CA 1
ATOM 1658 C C . ASN A 1 208 ? -7.275 8.135 7.706 1.00 89.31 208 ASN A C 1
ATOM 1660 O O . ASN A 1 208 ? -7.791 7.597 8.687 1.00 89.31 208 ASN A O 1
ATOM 1664 N N . LEU A 1 209 ? -7.381 9.443 7.454 1.00 93.06 209 LEU A N 1
ATOM 1665 C CA . LEU A 1 209 ? -8.157 10.369 8.282 1.00 93.06 209 LEU A CA 1
ATOM 1666 C C . LEU A 1 209 ? -9.622 9.917 8.390 1.00 93.06 209 LEU A C 1
ATOM 1668 O O . LEU A 1 209 ? -10.138 9.678 9.481 1.00 93.06 209 LEU A O 1
ATOM 1672 N N . LEU A 1 210 ? -10.278 9.711 7.245 1.00 93.88 210 LEU A N 1
ATOM 1673 C CA . LEU A 1 210 ? -11.676 9.282 7.191 1.00 93.88 210 LEU A CA 1
ATOM 1674 C C . LEU A 1 210 ? -11.890 7.944 7.913 1.00 93.88 210 LEU A C 1
ATOM 1676 O O . LEU A 1 210 ? -12.857 7.773 8.654 1.00 93.88 210 LEU A O 1
ATOM 1680 N N . LYS A 1 211 ? -10.971 6.992 7.729 1.00 90.94 211 LYS A N 1
ATOM 1681 C CA . LYS A 1 211 ? -11.010 5.682 8.383 1.00 90.94 211 LYS A CA 1
ATOM 1682 C C . LYS A 1 211 ? -10.721 5.763 9.879 1.00 90.94 211 LYS A C 1
ATOM 1684 O O . LYS A 1 211 ? -11.198 4.907 10.617 1.00 90.94 211 LYS A O 1
ATOM 1689 N N . ALA A 1 212 ? -9.958 6.733 10.366 1.00 90.12 212 ALA A N 1
ATOM 1690 C CA . ALA A 1 212 ? -9.759 6.898 11.802 1.00 90.12 212 ALA A CA 1
ATOM 1691 C C . ALA A 1 212 ? -11.062 7.351 12.481 1.00 90.12 212 ALA A C 1
ATOM 1693 O O . ALA A 1 212 ? -11.429 6.827 13.534 1.00 90.12 212 ALA A O 1
ATOM 1694 N N . GLU A 1 213 ? -11.807 8.240 11.827 1.00 92.56 213 GLU A N 1
ATOM 1695 C CA . GLU A 1 213 ? -12.872 9.001 12.479 1.00 92.56 213 GLU A CA 1
ATOM 1696 C C . GLU A 1 213 ? -14.293 8.518 12.180 1.00 92.56 213 GLU A C 1
ATOM 1698 O O . GLU A 1 213 ? -15.169 8.669 13.030 1.00 92.56 213 GLU A O 1
ATOM 1703 N N . TYR A 1 214 ? -14.531 7.893 11.025 1.00 94.31 214 TYR A N 1
ATOM 1704 C CA . TYR A 1 214 ? -15.879 7.543 10.573 1.00 94.31 214 TYR A CA 1
ATOM 1705 C C . TYR A 1 214 ? -16.059 6.043 10.371 1.00 94.31 214 TYR A C 1
ATOM 1707 O O . TYR A 1 214 ? -15.133 5.302 10.033 1.00 94.31 214 TYR A O 1
ATOM 1715 N N . ARG A 1 215 ? -17.285 5.570 10.570 1.00 90.75 215 ARG A N 1
ATOM 1716 C CA . ARG A 1 215 ? -17.723 4.201 10.297 1.00 90.75 215 ARG A CA 1
ATOM 1717 C C . ARG A 1 215 ? -19.048 4.243 9.551 1.00 90.75 215 ARG A C 1
ATOM 1719 O O . ARG A 1 215 ? -19.870 5.126 9.787 1.00 90.75 215 ARG A O 1
ATOM 1726 N N . VAL A 1 216 ? -19.266 3.254 8.691 1.00 88.62 216 VAL A N 1
ATOM 1727 C CA . VAL A 1 216 ? -20.594 2.979 8.137 1.00 88.62 216 VAL A CA 1
ATOM 1728 C C . VAL A 1 216 ? -21.185 1.790 8.863 1.00 88.62 216 VAL A C 1
ATOM 1730 O O . VAL A 1 216 ? -20.518 0.766 9.015 1.00 88.62 216 VAL A O 1
ATOM 1733 N N . ARG A 1 217 ? -22.422 1.936 9.330 1.00 83.25 217 ARG A N 1
ATOM 1734 C CA . ARG A 1 217 ? -23.165 0.880 9.994 1.00 83.25 217 ARG A CA 1
ATOM 1735 C C . ARG A 1 217 ? -23.444 -0.220 8.979 1.00 83.25 217 ARG A C 1
ATOM 1737 O O . ARG A 1 217 ? -24.086 0.002 7.956 1.00 83.25 217 ARG A O 1
ATOM 1744 N N . ASP A 1 218 ? -22.928 -1.409 9.258 1.00 67.06 218 ASP A N 1
ATOM 1745 C CA . ASP A 1 218 ? -23.176 -2.573 8.421 1.00 67.06 218 ASP A CA 1
ATOM 1746 C C . ASP A 1 218 ? -24.373 -3.343 8.985 1.00 67.06 218 ASP A C 1
ATOM 1748 O O . ASP A 1 218 ? -24.240 -4.093 9.947 1.00 67.06 218 ASP A O 1
ATOM 1752 N N . TYR A 1 219 ? -25.557 -3.111 8.417 1.00 60.00 219 TYR A N 1
ATOM 1753 C CA . TYR A 1 219 ? -26.788 -3.824 8.788 1.00 60.00 219 TYR A CA 1
ATOM 1754 C C . TYR A 1 219 ? -26.882 -5.229 8.187 1.00 60.00 219 TYR A C 1
ATOM 1756 O O . TYR A 1 219 ? -27.832 -5.956 8.463 1.00 60.00 219 TYR A O 1
ATOM 1764 N N . ARG A 1 220 ? -25.926 -5.610 7.334 1.00 59.94 220 ARG A N 1
ATOM 1765 C CA . ARG A 1 220 ? -25.903 -6.937 6.726 1.00 59.94 220 ARG A CA 1
ATOM 1766 C C . ARG A 1 220 ? -25.442 -7.950 7.765 1.00 59.94 220 ARG A C 1
ATOM 1768 O O . ARG A 1 220 ? -24.413 -7.762 8.416 1.00 59.94 220 ARG A O 1
ATOM 1775 N N . SER A 1 221 ? -26.160 -9.060 7.860 1.00 52.94 221 SER A N 1
ATOM 1776 C CA . SER A 1 221 ? -25.683 -10.255 8.556 1.00 52.94 221 SER A CA 1
ATOM 1777 C C . SER A 1 221 ? -24.323 -10.703 7.997 1.00 52.94 221 SER A C 1
ATOM 1779 O O . SER A 1 221 ? -23.963 -10.400 6.851 1.00 52.94 221 SER A O 1
ATOM 1781 N N . LYS A 1 222 ? -23.541 -11.452 8.786 1.00 53.41 222 LYS A N 1
ATOM 1782 C CA . LYS A 1 222 ? -22.251 -12.001 8.323 1.00 53.41 222 LYS A CA 1
ATOM 1783 C C . LYS A 1 222 ? -22.431 -12.812 7.032 1.00 53.41 222 LYS A C 1
ATOM 1785 O O . LYS A 1 222 ? -21.586 -12.755 6.135 1.00 53.41 222 LYS A O 1
ATOM 1790 N N . GLU A 1 223 ? -23.560 -13.501 6.909 1.00 55.59 223 GLU A N 1
ATOM 1791 C CA . GLU A 1 223 ? -23.976 -14.275 5.746 1.00 55.59 223 GLU A CA 1
ATOM 1792 C C . GLU A 1 223 ? -24.247 -13.383 4.524 1.00 55.59 223 GLU A C 1
ATOM 1794 O O . GLU A 1 223 ? -23.798 -13.697 3.420 1.00 55.59 223 GLU A O 1
ATOM 1799 N N . GLU A 1 224 ? -24.909 -12.237 4.693 1.00 47.62 224 GLU A N 1
ATOM 1800 C CA . GLU A 1 224 ? -25.169 -11.273 3.615 1.00 47.62 224 GLU A CA 1
ATOM 1801 C C . GLU A 1 224 ? -23.906 -10.539 3.158 1.00 47.62 224 GLU A C 1
ATOM 1803 O O . GLU A 1 224 ? -23.737 -10.291 1.958 1.00 47.62 224 GLU A O 1
ATOM 1808 N N . ILE A 1 225 ? -22.985 -10.235 4.077 1.00 53.09 225 ILE A N 1
ATOM 1809 C CA . ILE A 1 225 ? -21.660 -9.690 3.744 1.00 53.09 225 ILE A CA 1
ATOM 1810 C C . ILE A 1 225 ? -20.895 -10.703 2.881 1.00 53.09 225 ILE A C 1
ATOM 1812 O O . ILE A 1 225 ? -20.379 -10.351 1.811 1.00 53.09 225 ILE A O 1
ATOM 1816 N N . ALA A 1 226 ? -20.883 -11.976 3.286 1.00 57.06 226 ALA A N 1
ATOM 1817 C CA . ALA A 1 226 ? -20.255 -13.057 2.532 1.00 57.06 226 ALA A CA 1
ATOM 1818 C C . ALA A 1 226 ? -20.934 -13.286 1.166 1.00 57.06 226 ALA A C 1
ATOM 1820 O O . ALA A 1 226 ? -20.256 -13.415 0.140 1.00 57.06 226 ALA A O 1
ATOM 1821 N N . ALA A 1 227 ? -22.268 -13.268 1.112 1.00 58.94 227 ALA A N 1
ATOM 1822 C CA . ALA A 1 227 ? -23.044 -13.440 -0.113 1.00 58.94 227 ALA A CA 1
ATOM 1823 C C . ALA A 1 227 ? -22.858 -12.269 -1.090 1.00 58.94 227 ALA A C 1
ATOM 1825 O O . ALA A 1 227 ? -22.685 -12.483 -2.295 1.00 58.94 227 ALA A O 1
ATOM 1826 N N . TYR A 1 228 ? -22.823 -11.029 -0.596 1.00 53.41 228 TYR A N 1
ATOM 1827 C CA . TYR A 1 228 ? -22.531 -9.846 -1.404 1.00 53.41 228 TYR A CA 1
ATOM 1828 C C . TYR A 1 228 ? -21.107 -9.895 -1.965 1.00 53.41 228 TYR A C 1
ATOM 1830 O O . TYR A 1 228 ? -20.916 -9.660 -3.164 1.00 53.41 228 TYR A O 1
ATOM 1838 N N . ALA A 1 229 ? -20.117 -10.273 -1.150 1.00 56.16 229 ALA A N 1
ATOM 1839 C CA . ALA A 1 229 ? -18.744 -10.479 -1.605 1.00 56.16 229 ALA A CA 1
ATOM 1840 C C . ALA A 1 229 ? -18.667 -11.557 -2.705 1.00 56.16 229 ALA A C 1
ATOM 1842 O O . ALA A 1 229 ? -18.064 -11.321 -3.759 1.00 56.16 229 ALA A O 1
ATOM 1843 N N . LYS A 1 230 ? -19.363 -12.689 -2.525 1.00 62.91 230 LYS A N 1
ATOM 1844 C CA . LYS A 1 230 ? -19.456 -13.790 -3.502 1.00 62.91 230 LYS A CA 1
ATOM 1845 C C . LYS A 1 230 ? -20.135 -13.357 -4.809 1.00 62.91 230 LYS A C 1
ATOM 1847 O O . LYS A 1 230 ? -19.608 -13.607 -5.893 1.00 62.91 230 LYS A O 1
ATOM 1852 N N . LYS A 1 231 ? -21.257 -12.629 -4.738 1.00 61.69 231 LYS A N 1
ATOM 1853 C CA . LYS A 1 231 ? -21.999 -12.101 -5.903 1.00 61.69 231 LYS A CA 1
ATOM 1854 C C . LYS A 1 231 ? -21.198 -11.043 -6.668 1.00 61.69 231 LYS A C 1
ATOM 1856 O O . LYS A 1 231 ? -21.200 -11.035 -7.901 1.00 61.69 231 LYS A O 1
ATOM 1861 N N . LYS A 1 232 ? -20.494 -10.155 -5.958 1.00 53.06 232 LYS A N 1
ATOM 1862 C CA . LYS A 1 232 ? -19.632 -9.119 -6.551 1.00 53.06 232 LYS A CA 1
ATOM 1863 C C . LYS A 1 232 ? -18.421 -9.739 -7.250 1.00 53.06 232 LYS A C 1
ATOM 1865 O O . LYS A 1 232 ? -18.065 -9.280 -8.334 1.00 53.06 232 LYS A O 1
ATOM 1870 N N . ARG A 1 233 ? -17.850 -10.806 -6.680 1.00 53.75 233 ARG A N 1
ATOM 1871 C CA . ARG A 1 233 ? -16.800 -11.628 -7.302 1.00 53.75 233 ARG A CA 1
ATOM 1872 C C . ARG A 1 233 ? -17.300 -12.291 -8.591 1.00 53.75 233 ARG A C 1
ATOM 1874 O O . ARG A 1 233 ? -16.745 -12.016 -9.647 1.00 53.75 233 ARG A O 1
ATOM 1881 N N . GLY A 1 234 ? -18.438 -12.989 -8.554 1.00 60.16 234 GLY A N 1
ATOM 1882 C CA . GLY A 1 234 ? -19.013 -13.632 -9.747 1.00 60.16 234 GLY A CA 1
ATOM 1883 C C . GLY A 1 234 ? -19.360 -12.665 -10.892 1.00 60.16 234 GLY A C 1
ATOM 1884 O O . GLY A 1 234 ? -19.074 -12.945 -12.055 1.00 60.16 234 GLY A O 1
ATOM 1885 N N . LYS A 1 235 ? -19.916 -11.478 -10.593 1.00 55.50 235 LYS A N 1
ATOM 1886 C CA . LYS A 1 235 ? -20.168 -10.441 -11.619 1.00 55.50 235 LYS A CA 1
ATOM 1887 C C . LYS A 1 235 ? -18.879 -9.897 -12.239 1.00 55.50 235 LYS A C 1
ATOM 1889 O O . LYS A 1 235 ? -18.864 -9.560 -13.422 1.00 55.50 235 LYS A O 1
ATOM 1894 N N . ARG A 1 236 ? -17.815 -9.784 -11.442 1.00 50.94 236 ARG A N 1
ATOM 1895 C CA . ARG A 1 236 ? -16.503 -9.311 -11.892 1.00 50.94 236 ARG A CA 1
ATOM 1896 C C . ARG A 1 236 ? -15.841 -10.336 -12.811 1.00 50.94 236 ARG A C 1
ATOM 1898 O O . ARG A 1 236 ? -15.361 -9.940 -13.867 1.00 50.94 236 ARG A O 1
ATOM 1905 N N . ASP A 1 237 ? -15.934 -11.617 -12.469 1.00 53.41 237 ASP A N 1
ATOM 1906 C CA . ASP A 1 237 ? -15.410 -12.728 -13.271 1.00 53.41 237 ASP A CA 1
ATOM 1907 C C . ASP A 1 237 ? -16.161 -12.863 -14.607 1.00 53.41 237 ASP A C 1
ATOM 1909 O O . ASP A 1 237 ? -15.541 -12.991 -15.661 1.00 53.41 237 ASP A O 1
ATOM 1913 N N . LYS A 1 238 ? -17.497 -12.723 -14.599 1.00 64.06 238 LYS A N 1
ATOM 1914 C CA . LYS A 1 238 ? -18.323 -12.761 -15.821 1.00 64.06 238 LYS A CA 1
ATOM 1915 C C . LYS A 1 238 ? -18.059 -11.571 -16.757 1.00 64.06 238 LYS A C 1
ATOM 1917 O O . LYS A 1 238 ? -17.948 -11.758 -17.963 1.00 64.06 238 LYS A O 1
ATOM 1922 N N . LYS A 1 239 ? -17.916 -10.351 -16.216 1.00 53.22 239 LYS A N 1
ATOM 1923 C CA . LYS A 1 239 ? -17.566 -9.151 -17.005 1.00 53.22 239 LYS A CA 1
ATOM 1924 C C . LYS A 1 239 ? -16.159 -9.250 -17.604 1.00 53.22 239 LYS A C 1
ATOM 1926 O O . LYS A 1 239 ? -15.926 -8.745 -18.695 1.00 53.22 239 LYS A O 1
ATOM 1931 N N . LEU A 1 240 ? -15.233 -9.880 -16.882 1.00 48.50 240 LEU A N 1
ATOM 1932 C CA . LEU A 1 240 ? -13.865 -10.114 -17.333 1.00 48.50 240 LEU A CA 1
ATOM 1933 C C . LEU A 1 240 ? -13.821 -11.137 -18.474 1.00 48.50 240 LEU A C 1
ATOM 1935 O O . LEU A 1 240 ? -13.188 -10.854 -19.481 1.00 48.50 240 LEU A O 1
ATOM 1939 N N . ARG A 1 241 ? -14.557 -12.253 -18.361 1.00 54.94 241 ARG A N 1
ATOM 1940 C CA . ARG A 1 241 ? -14.712 -13.237 -19.448 1.00 54.94 241 ARG A CA 1
ATOM 1941 C C . ARG A 1 241 ? -15.299 -12.619 -20.719 1.00 54.94 241 ARG A C 1
ATOM 1943 O O . ARG A 1 241 ? -14.683 -12.738 -21.767 1.00 54.94 241 ARG A O 1
ATOM 1950 N N . ARG A 1 242 ? -16.391 -11.851 -20.607 1.00 57.62 242 ARG A N 1
ATOM 1951 C CA . ARG A 1 242 ? -17.009 -11.181 -21.768 1.00 57.62 242 ARG A CA 1
ATOM 1952 C C . ARG A 1 242 ? -16.055 -10.208 -22.471 1.00 57.62 242 ARG A C 1
ATOM 1954 O O . ARG A 1 242 ? -16.019 -10.165 -23.688 1.00 57.62 242 ARG A O 1
ATOM 1961 N N . LYS A 1 243 ? -15.238 -9.468 -21.710 1.00 48.53 243 LYS A N 1
ATOM 1962 C CA . LYS A 1 243 ? -14.193 -8.594 -22.273 1.00 48.53 243 LYS A CA 1
ATOM 1963 C C . LYS A 1 243 ? -13.016 -9.360 -22.885 1.00 48.53 243 LYS A C 1
ATOM 1965 O O . LYS A 1 243 ? -12.318 -8.809 -23.721 1.00 48.53 243 LYS A O 1
ATOM 1970 N N . MET A 1 244 ? -12.749 -10.589 -22.452 1.00 48.75 244 MET A N 1
ATOM 1971 C CA . MET A 1 244 ? -11.738 -11.439 -23.089 1.00 48.75 244 MET A CA 1
ATOM 1972 C C . MET A 1 244 ? -12.255 -12.015 -24.413 1.00 48.75 244 MET A C 1
ATOM 1974 O O . MET A 1 244 ? -11.477 -12.146 -25.350 1.00 48.75 244 MET A O 1
ATOM 1978 N N . GLU A 1 245 ? -13.555 -12.303 -24.493 1.00 60.44 245 GLU A N 1
ATOM 1979 C CA . GLU A 1 245 ? -14.238 -12.760 -25.711 1.00 60.44 245 GLU A CA 1
ATOM 1980 C C . GLU A 1 245 ? -14.433 -11.621 -26.732 1.00 60.44 245 GLU A C 1
ATOM 1982 O O . GLU A 1 245 ? -14.158 -11.823 -27.908 1.00 60.44 245 GLU A O 1
ATOM 1987 N N . GLU A 1 246 ? -14.835 -10.417 -26.296 1.00 50.72 246 GLU A N 1
ATOM 1988 C CA . GLU A 1 246 ? -15.091 -9.251 -27.172 1.00 50.72 246 GLU A CA 1
ATOM 1989 C C . GLU A 1 246 ? -13.836 -8.727 -27.896 1.00 50.72 246 GLU A C 1
ATOM 1991 O O . GLU A 1 246 ? -13.963 -8.181 -28.986 1.00 50.72 246 GLU A O 1
ATOM 1996 N N . PHE A 1 247 ? -12.638 -8.840 -27.311 1.00 48.47 247 PHE A N 1
ATOM 1997 C CA . PHE A 1 247 ? -11.475 -8.096 -27.815 1.00 48.47 247 PHE A CA 1
ATOM 1998 C C . PHE A 1 247 ? -10.476 -8.905 -28.648 1.00 48.47 247 PHE A C 1
ATOM 2000 O O . PHE A 1 247 ? -9.675 -8.287 -29.341 1.00 48.47 247 PHE A O 1
ATOM 2007 N N . GLY A 1 248 ? -10.499 -10.243 -28.614 1.00 47.28 248 GLY A N 1
ATOM 2008 C CA . GLY A 1 248 ? -9.461 -11.063 -29.254 1.00 47.28 248 GLY A CA 1
ATOM 2009 C C . GLY A 1 248 ? -8.051 -10.790 -28.689 1.00 47.28 248 GLY A C 1
ATOM 2010 O O . GLY A 1 248 ? -7.711 -9.699 -28.238 1.00 47.28 248 GLY A O 1
ATOM 2011 N N . ALA A 1 249 ? -7.175 -11.790 -28.646 1.00 46.06 249 ALA A N 1
ATOM 2012 C CA . ALA A 1 249 ? -5.872 -11.629 -27.984 1.00 46.06 249 ALA A CA 1
ATOM 2013 C C . ALA A 1 249 ? -4.885 -10.689 -28.721 1.00 46.06 249 ALA A C 1
ATOM 2015 O O . ALA A 1 249 ? -3.829 -10.385 -28.170 1.00 46.06 249 ALA A O 1
ATOM 2016 N N . SER A 1 250 ? -5.200 -10.227 -29.938 1.00 44.12 250 SER A N 1
ATOM 2017 C CA . SER A 1 250 ? -4.220 -9.665 -30.880 1.00 44.12 250 SER A CA 1
ATOM 2018 C C . SER A 1 250 ? -4.315 -8.159 -31.175 1.00 44.12 250 SER A C 1
ATOM 2020 O O . SER A 1 250 ? -3.422 -7.650 -31.842 1.00 44.12 250 SER A O 1
ATOM 2022 N N . THR A 1 251 ? -5.315 -7.415 -30.684 1.00 42.59 251 THR A N 1
ATOM 2023 C CA . THR A 1 251 ? -5.510 -5.989 -31.065 1.00 42.59 251 THR A CA 1
ATOM 2024 C C . THR A 1 251 ? -5.640 -5.006 -29.893 1.00 42.59 251 THR A C 1
ATOM 2026 O O . THR A 1 251 ? -5.987 -3.842 -30.085 1.00 42.59 251 THR A O 1
ATOM 2029 N N . MET A 1 252 ? -5.336 -5.419 -28.658 1.00 49.47 252 MET A N 1
ATOM 2030 C CA . MET A 1 252 ? -5.541 -4.568 -27.476 1.00 49.47 252 MET A CA 1
ATOM 2031 C C . MET A 1 252 ? -4.377 -3.587 -27.199 1.00 49.47 252 MET A C 1
ATOM 2033 O O . MET A 1 252 ? -3.235 -4.029 -27.058 1.00 49.47 252 MET A O 1
ATOM 2037 N N . PRO A 1 253 ? -4.646 -2.278 -26.987 1.00 54.38 253 PRO A N 1
ATOM 2038 C CA . PRO A 1 253 ? -3.640 -1.319 -26.525 1.00 54.38 253 PRO A CA 1
ATOM 2039 C C . PRO A 1 253 ? -3.027 -1.703 -25.163 1.00 54.38 253 PRO A C 1
ATOM 2041 O O . PRO A 1 253 ? -3.725 -2.159 -24.251 1.00 54.38 253 PRO A O 1
ATOM 2044 N N . GLN A 1 254 ? -1.721 -1.464 -24.989 1.00 46.50 254 GLN A N 1
ATOM 2045 C CA . GLN A 1 254 ? -0.920 -1.837 -23.803 1.00 46.50 254 GLN A CA 1
ATOM 2046 C C . GLN A 1 254 ? -1.539 -1.401 -22.457 1.00 46.50 254 GLN A C 1
ATOM 2048 O O . GLN A 1 254 ? -1.494 -2.147 -21.475 1.00 46.50 254 GLN A O 1
ATOM 2053 N N . TYR A 1 255 ? -2.194 -0.238 -22.399 1.00 43.88 255 TYR A N 1
ATOM 2054 C CA . TYR A 1 255 ? -2.830 0.262 -21.172 1.00 43.88 255 TYR A CA 1
ATOM 2055 C C . TYR A 1 255 ? -4.115 -0.510 -20.798 1.00 43.88 255 TYR A C 1
ATOM 2057 O O . TYR A 1 255 ? -4.429 -0.679 -19.614 1.00 43.88 255 TYR A O 1
ATOM 2065 N N . VAL A 1 256 ? -4.836 -1.054 -21.787 1.00 46.03 256 VAL A N 1
ATOM 2066 C CA . VAL A 1 256 ? -6.003 -1.928 -21.576 1.00 46.03 256 VAL A CA 1
ATOM 2067 C C . VAL A 1 256 ? -5.538 -3.284 -21.050 1.00 46.03 256 VAL A C 1
ATOM 2069 O O . VAL A 1 256 ? -6.097 -3.784 -20.070 1.00 46.03 256 VAL A O 1
ATOM 2072 N N . LEU A 1 257 ? -4.444 -3.823 -21.600 1.00 47.66 257 LEU A N 1
ATOM 2073 C CA . LEU A 1 257 ? -3.755 -5.002 -21.064 1.00 47.66 257 LEU A CA 1
ATOM 2074 C C . LEU A 1 257 ? -3.285 -4.772 -19.623 1.00 47.66 257 LEU A C 1
ATOM 2076 O O . LEU A 1 257 ? -3.485 -5.637 -18.772 1.00 47.66 257 LEU A O 1
ATOM 2080 N N . HIS A 1 258 ? -2.741 -3.597 -19.306 1.00 47.56 258 HIS A N 1
ATOM 2081 C CA . HIS A 1 258 ? -2.330 -3.228 -17.951 1.00 47.56 258 HIS A CA 1
ATOM 2082 C C . HIS A 1 258 ? -3.522 -3.191 -16.967 1.00 47.56 258 HIS A C 1
ATOM 2084 O O . HIS A 1 258 ? -3.469 -3.793 -15.887 1.00 47.56 258 HIS A O 1
ATOM 2090 N N . ARG A 1 259 ? -4.656 -2.584 -17.353 1.00 45.41 259 ARG A N 1
ATOM 2091 C CA . ARG A 1 259 ? -5.876 -2.493 -16.521 1.00 45.41 259 ARG A CA 1
ATOM 2092 C C . ARG A 1 259 ? -6.572 -3.852 -16.360 1.00 45.41 259 ARG A C 1
ATOM 2094 O O . ARG A 1 259 ? -7.022 -4.178 -15.258 1.00 45.41 259 ARG A O 1
ATOM 2101 N N . ILE A 1 260 ? -6.606 -4.675 -17.414 1.00 47.50 260 ILE A N 1
ATOM 2102 C CA . ILE A 1 260 ? -7.088 -6.065 -17.370 1.00 47.50 260 ILE A CA 1
ATOM 2103 C C . ILE A 1 260 ? -6.181 -6.903 -16.471 1.00 47.50 260 ILE A C 1
ATOM 2105 O O . ILE A 1 260 ? -6.708 -7.548 -15.573 1.00 47.50 260 ILE A O 1
ATOM 2109 N N . ARG A 1 261 ? -4.848 -6.816 -16.595 1.00 50.50 261 ARG A N 1
ATOM 2110 C CA . ARG A 1 261 ? -3.872 -7.498 -15.719 1.00 50.50 261 ARG A CA 1
ATOM 2111 C C . ARG A 1 261 ? -4.010 -7.077 -14.254 1.00 50.50 261 ARG A C 1
ATOM 2113 O O . ARG A 1 261 ? -3.902 -7.922 -13.370 1.00 50.50 261 ARG A O 1
ATOM 2120 N N . ARG A 1 262 ? -4.312 -5.806 -13.965 1.00 45.72 262 ARG A N 1
ATOM 2121 C CA . ARG A 1 262 ? -4.583 -5.300 -12.602 1.00 45.72 262 ARG A CA 1
ATOM 2122 C C . ARG A 1 262 ? -5.898 -5.845 -12.021 1.00 45.72 262 ARG A C 1
ATOM 2124 O O . ARG A 1 262 ? -5.982 -6.138 -10.826 1.00 45.72 262 ARG A O 1
ATOM 2131 N N . VAL A 1 263 ? -6.932 -6.024 -12.850 1.00 45.16 263 VAL A N 1
ATOM 2132 C CA . VAL A 1 263 ? -8.189 -6.689 -12.456 1.00 45.16 263 VAL A CA 1
ATOM 2133 C C . VAL A 1 263 ? -7.992 -8.202 -12.298 1.00 45.16 263 VAL A C 1
ATOM 2135 O O . VAL A 1 263 ? -8.466 -8.743 -11.300 1.00 45.16 263 VAL A O 1
ATOM 2138 N N . TRP A 1 264 ? -7.239 -8.839 -13.200 1.00 43.12 264 TRP A N 1
ATOM 2139 C CA . TRP A 1 264 ? -6.812 -10.243 -13.151 1.00 43.12 264 TRP A CA 1
ATOM 2140 C C . TRP A 1 264 ? -6.036 -10.541 -11.864 1.00 43.12 264 TRP A C 1
ATOM 2142 O O . TRP A 1 264 ? -6.338 -11.515 -11.192 1.00 43.12 264 TRP A O 1
ATOM 2152 N N . ARG A 1 265 ? -5.131 -9.650 -11.434 1.00 47.38 265 ARG A N 1
ATOM 2153 C CA . ARG A 1 265 ? -4.369 -9.768 -10.175 1.00 47.38 265 ARG A CA 1
ATOM 2154 C C . ARG A 1 265 ? -5.245 -9.756 -8.918 1.00 47.38 265 ARG A C 1
ATOM 2156 O O . ARG A 1 265 ? -5.005 -10.540 -8.010 1.00 47.38 265 ARG A O 1
ATOM 2163 N N . LYS A 1 266 ? -6.302 -8.932 -8.880 1.00 43.47 266 LYS A N 1
ATOM 2164 C CA . LYS A 1 266 ? -7.277 -8.907 -7.764 1.00 43.47 266 LYS A CA 1
ATOM 2165 C C . LYS A 1 266 ? -8.285 -10.062 -7.792 1.00 43.47 266 LYS A C 1
ATOM 2167 O O . LYS A 1 266 ? -8.923 -10.321 -6.777 1.00 43.47 266 LYS A O 1
ATOM 2172 N N . VAL A 1 267 ? -8.503 -10.677 -8.953 1.00 42.00 267 VAL A N 1
ATOM 2173 C CA . VAL A 1 267 ? -9.385 -11.844 -9.107 1.00 42.00 267 VAL A CA 1
ATOM 2174 C C . VAL A 1 267 ? -8.611 -13.127 -8.802 1.00 42.00 267 VAL A C 1
ATOM 2176 O O . VAL A 1 267 ? -9.096 -13.936 -8.022 1.00 42.00 267 VAL A O 1
ATOM 2179 N N . LEU A 1 268 ? -7.381 -13.276 -9.298 1.00 41.59 268 LEU A N 1
ATOM 2180 C CA . LEU A 1 268 ? -6.521 -14.433 -9.038 1.00 41.59 268 LEU A CA 1
ATOM 2181 C C . LEU A 1 268 ? -5.986 -14.509 -7.608 1.00 41.59 268 LEU A C 1
ATOM 2183 O O . LEU A 1 268 ? -5.844 -15.614 -7.098 1.00 41.59 268 LEU A O 1
ATOM 2187 N N . SER A 1 269 ? -5.755 -13.378 -6.930 1.00 44.88 269 SER A N 1
ATOM 2188 C CA . SER A 1 269 ? -5.419 -13.404 -5.499 1.00 44.88 269 SER A CA 1
ATOM 2189 C C . SER A 1 269 ? -6.573 -13.918 -4.625 1.00 44.88 269 SER A C 1
ATOM 2191 O O . SER A 1 269 ? -6.344 -14.344 -3.499 1.00 44.88 269 SER A O 1
ATOM 2193 N N . ALA A 1 270 ? -7.810 -13.923 -5.142 1.00 40.91 270 ALA A N 1
ATOM 2194 C CA . ALA A 1 270 ? -8.971 -14.525 -4.488 1.00 40.91 270 ALA A CA 1
ATOM 2195 C C . ALA A 1 270 ? -9.365 -15.891 -5.089 1.00 40.91 270 ALA A C 1
ATOM 2197 O O . ALA A 1 270 ? -10.054 -16.673 -4.431 1.00 40.91 270 ALA A O 1
ATOM 2198 N N . ALA A 1 271 ? -8.979 -16.176 -6.335 1.00 43.50 271 ALA A N 1
ATOM 2199 C CA . ALA A 1 271 ? -9.472 -17.276 -7.158 1.00 43.50 271 ALA A CA 1
ATOM 2200 C C . ALA A 1 271 ? -8.345 -17.921 -7.981 1.00 43.50 271 ALA A C 1
ATOM 2202 O O . ALA A 1 271 ? -8.292 -17.784 -9.199 1.00 43.50 271 ALA A O 1
ATOM 2203 N N . GLY A 1 272 ? -7.460 -18.660 -7.323 1.00 34.09 272 GLY A N 1
ATOM 2204 C CA . GLY A 1 272 ? -6.758 -19.769 -7.963 1.00 34.09 272 GLY A CA 1
ATOM 2205 C C . GLY A 1 272 ? -7.343 -21.089 -7.453 1.00 34.09 272 GLY A C 1
ATOM 2206 O O . GLY A 1 272 ? -7.716 -21.142 -6.282 1.00 34.09 272 GLY A O 1
ATOM 2207 N N . PRO A 1 273 ? -7.380 -22.171 -8.250 1.00 38.53 273 PRO A N 1
ATOM 2208 C CA . PRO A 1 273 ? -7.695 -23.519 -7.761 1.00 38.53 273 PRO A CA 1
ATOM 2209 C C . PRO A 1 273 ? -6.839 -23.955 -6.553 1.00 38.53 273 PRO A C 1
ATOM 2211 O O . PRO A 1 273 ? -7.270 -24.793 -5.774 1.00 38.53 273 PRO A O 1
ATOM 2214 N N . ARG A 1 274 ? -5.677 -23.319 -6.326 1.00 44.28 274 ARG A N 1
ATOM 2215 C CA . ARG A 1 274 ? -4.847 -23.493 -5.118 1.00 44.28 274 ARG A CA 1
ATOM 2216 C C . ARG A 1 274 ? -5.393 -22.797 -3.852 1.00 44.28 274 ARG A C 1
ATOM 2218 O O . ARG A 1 274 ? -5.094 -23.251 -2.762 1.00 44.28 274 ARG A O 1
ATOM 2225 N N . ALA A 1 275 ? -6.239 -21.764 -3.954 1.00 41.06 275 ALA A N 1
ATOM 2226 C CA . ALA A 1 275 ? -6.849 -21.096 -2.787 1.00 41.06 275 ALA A CA 1
ATOM 2227 C C . ALA A 1 275 ? -8.062 -21.856 -2.206 1.00 41.06 275 ALA A C 1
ATOM 2229 O O . ALA A 1 275 ? -8.514 -21.558 -1.106 1.00 41.06 275 ALA A O 1
ATOM 2230 N N . LEU A 1 276 ? -8.595 -22.831 -2.949 1.00 36.97 276 LEU A N 1
ATOM 2231 C CA . LEU A 1 276 ? -9.636 -23.762 -2.492 1.00 36.97 276 LEU A CA 1
ATOM 2232 C C . LEU A 1 276 ? -9.078 -25.155 -2.154 1.00 36.97 276 LEU A C 1
ATOM 2234 O O . LEU A 1 276 ? -9.807 -25.982 -1.617 1.00 36.97 276 LEU A O 1
ATOM 2238 N N . ALA A 1 277 ? -7.789 -25.394 -2.406 1.00 37.09 277 ALA A N 1
ATOM 2239 C CA . ALA A 1 277 ? -7.103 -26.651 -2.132 1.00 37.09 277 ALA A CA 1
ATOM 2240 C C . ALA A 1 277 ? -5.969 -26.439 -1.121 1.00 37.09 277 ALA A C 1
ATOM 2242 O O . ALA A 1 277 ? -4.800 -26.598 -1.443 1.00 37.09 277 ALA A O 1
ATOM 2243 N N . ALA A 1 278 ? -6.345 -26.011 0.082 1.00 37.72 278 ALA A N 1
ATOM 2244 C CA . ALA A 1 278 ? -5.758 -26.394 1.363 1.00 37.72 278 ALA A CA 1
ATOM 2245 C C . ALA A 1 278 ? -6.339 -25.445 2.415 1.00 37.72 278 ALA A C 1
ATOM 2247 O O . ALA A 1 278 ? -6.144 -24.232 2.349 1.00 37.72 278 ALA A O 1
ATOM 2248 N N . ARG A 1 279 ? -6.975 -25.988 3.455 1.00 44.12 279 ARG A N 1
ATOM 2249 C CA . ARG A 1 279 ? -6.777 -25.415 4.790 1.00 44.12 279 ARG A CA 1
ATOM 2250 C C . ARG A 1 279 ? -5.281 -25.571 5.075 1.00 44.12 279 ARG A C 1
ATOM 2252 O O . ARG A 1 279 ? -4.881 -26.547 5.700 1.00 44.12 279 ARG A O 1
ATOM 2259 N N . ALA A 1 280 ? -4.445 -24.710 4.498 1.00 53.31 280 ALA A N 1
ATOM 2260 C CA . ALA A 1 280 ? -3.049 -24.657 4.877 1.00 53.31 280 ALA A CA 1
ATOM 2261 C C . ALA A 1 280 ? -3.078 -24.313 6.362 1.00 53.31 280 ALA A C 1
ATOM 2263 O O . ALA A 1 280 ? -3.705 -23.327 6.754 1.00 53.31 280 ALA A O 1
ATOM 2264 N N . VAL A 1 281 ? -2.525 -25.200 7.186 1.00 70.12 281 VAL A N 1
ATOM 2265 C CA . VAL A 1 281 ? -2.326 -24.922 8.603 1.00 70.12 281 VAL A CA 1
ATOM 2266 C C . VAL A 1 281 ? -1.479 -23.662 8.638 1.00 70.12 281 VAL A C 1
ATOM 2268 O O . VAL A 1 281 ? -0.322 -23.697 8.226 1.00 70.12 281 VAL A O 1
ATOM 2271 N N . GLN A 1 282 ? -2.089 -22.546 9.026 1.00 83.75 282 GLN A N 1
ATOM 2272 C CA . GLN A 1 282 ? -1.363 -21.307 9.229 1.00 83.75 282 GLN A CA 1
ATOM 2273 C C . GLN A 1 282 ? -0.362 -21.573 10.352 1.00 83.75 282 GLN A C 1
ATOM 2275 O O . GLN A 1 282 ? -0.745 -21.972 11.451 1.00 83.75 282 GLN A O 1
ATOM 2280 N N . ARG A 1 283 ? 0.920 -21.425 10.036 1.00 93.38 283 ARG A N 1
ATOM 2281 C CA . ARG A 1 283 ? 2.028 -21.545 10.976 1.00 93.38 283 ARG A CA 1
ATOM 2282 C C . ARG A 1 283 ? 2.399 -20.139 11.400 1.00 93.38 283 ARG A C 1
ATOM 2284 O O . ARG A 1 283 ? 2.759 -19.314 10.558 1.00 93.38 283 ARG A O 1
ATOM 2291 N N . GLU A 1 284 ? 2.254 -19.865 12.685 1.00 93.38 284 GLU A N 1
ATOM 2292 C CA . GLU A 1 284 ? 2.565 -18.563 13.253 1.00 93.38 284 GLU A CA 1
ATOM 2293 C C . GLU A 1 284 ? 3.946 -18.592 13.891 1.00 93.38 284 GLU A C 1
ATOM 2295 O O . GLU A 1 284 ? 4.244 -19.482 14.675 1.00 93.38 284 GLU A O 1
ATOM 2300 N N . TYR A 1 285 ? 4.774 -17.605 13.566 1.00 93.81 285 TYR A N 1
ATOM 2301 C CA . TYR A 1 285 ? 6.122 -17.477 14.104 1.00 93.81 285 TYR A CA 1
ATOM 2302 C C . TYR A 1 285 ? 6.230 -16.192 14.903 1.00 93.81 285 TYR A C 1
ATOM 2304 O O . TYR A 1 285 ? 5.868 -15.120 14.417 1.00 93.81 285 TYR A O 1
ATOM 2312 N N . LYS A 1 286 ? 6.757 -16.274 16.123 1.00 92.81 286 LYS A N 1
ATOM 2313 C CA . LYS A 1 286 ? 6.991 -15.085 16.955 1.00 92.81 286 LYS A CA 1
ATOM 2314 C C . LYS A 1 286 ? 8.005 -14.143 16.317 1.00 92.81 286 LYS A C 1
ATOM 2316 O O . LYS A 1 286 ? 7.918 -12.932 16.502 1.00 92.81 286 LYS A O 1
ATOM 2321 N N . GLN A 1 287 ? 8.944 -14.701 15.557 1.00 92.06 287 GLN A N 1
ATOM 2322 C CA . GLN A 1 287 ? 9.981 -13.949 14.872 1.00 92.06 287 GLN A CA 1
ATOM 2323 C C . GLN A 1 287 ? 10.079 -14.344 13.407 1.00 92.06 287 GLN A C 1
ATOM 2325 O O . GLN A 1 287 ? 10.001 -15.522 13.063 1.00 92.06 287 GLN A O 1
ATOM 2330 N N . MET A 1 288 ? 10.301 -13.356 12.543 1.00 93.31 288 MET A N 1
ATOM 2331 C CA . MET A 1 288 ? 10.575 -13.584 11.130 1.00 93.31 288 MET A CA 1
ATOM 2332 C C . MET A 1 288 ? 11.819 -12.801 10.722 1.00 93.31 288 MET A C 1
ATOM 2334 O O . MET A 1 288 ? 11.805 -11.575 10.682 1.00 93.31 288 MET A O 1
ATOM 2338 N N . LEU A 1 289 ? 12.897 -13.515 10.414 1.00 92.94 289 LEU A N 1
ATOM 2339 C CA . LEU A 1 289 ? 14.184 -12.936 10.043 1.00 92.94 289 LEU A CA 1
ATOM 2340 C C . LEU A 1 289 ? 14.435 -13.152 8.553 1.00 92.94 289 LEU A C 1
ATOM 2342 O O . LEU A 1 289 ? 14.305 -14.263 8.049 1.00 92.94 289 LEU A O 1
ATOM 2346 N N . LEU A 1 290 ? 14.803 -12.097 7.833 1.00 92.25 290 LEU A N 1
ATOM 2347 C CA . LEU A 1 290 ? 15.108 -12.185 6.406 1.00 92.25 290 LEU A CA 1
ATOM 2348 C C . LEU A 1 290 ? 16.615 -12.379 6.213 1.00 92.25 290 LEU A C 1
ATOM 2350 O O . LEU A 1 290 ? 17.409 -11.659 6.811 1.00 92.25 290 LEU A O 1
ATOM 2354 N N . LEU A 1 291 ? 16.998 -13.325 5.357 1.00 91.62 291 LEU A N 1
ATOM 2355 C CA . LEU A 1 291 ? 18.385 -13.643 5.015 1.00 91.62 291 LEU A CA 1
ATOM 2356 C C . LEU A 1 291 ? 18.717 -13.294 3.553 1.00 91.62 291 LEU A C 1
ATOM 2358 O O . LEU A 1 291 ? 18.092 -13.832 2.645 1.00 91.62 291 LEU A O 1
ATOM 2362 N N . GLY A 1 292 ? 19.718 -12.445 3.320 1.00 81.25 292 GLY A N 1
ATOM 2363 C CA . GLY A 1 292 ? 20.214 -12.089 1.981 1.00 81.25 292 GLY A CA 1
ATOM 2364 C C . GLY A 1 292 ? 19.271 -11.194 1.162 1.00 81.25 292 GLY A C 1
ATOM 2365 O O . GLY A 1 292 ? 18.418 -10.512 1.730 1.00 81.25 292 GLY A O 1
ATOM 2366 N N . ALA A 1 293 ? 19.434 -11.219 -0.172 1.00 66.44 293 ALA A N 1
ATOM 2367 C CA . ALA A 1 293 ? 18.776 -10.365 -1.178 1.00 66.44 293 ALA A CA 1
ATOM 2368 C C . ALA A 1 293 ? 17.235 -10.478 -1.182 1.00 66.44 293 ALA A C 1
ATOM 2370 O O . ALA A 1 293 ? 16.602 -11.129 -2.017 1.00 66.44 293 ALA A O 1
ATOM 2371 N N . ASN A 1 294 ? 16.617 -9.830 -0.199 1.00 69.75 294 ASN A N 1
ATOM 2372 C CA . ASN A 1 294 ? 15.225 -10.030 0.175 1.00 69.75 294 ASN A CA 1
ATOM 2373 C C . ASN A 1 294 ? 14.390 -8.759 0.063 1.00 69.75 294 ASN A C 1
ATOM 2375 O O . ASN A 1 294 ? 13.374 -8.668 0.745 1.00 69.75 294 ASN A O 1
ATOM 2379 N N . ARG A 1 295 ? 14.746 -7.761 -0.757 1.00 82.38 295 ARG A N 1
ATOM 2380 C CA . ARG A 1 295 ? 13.904 -6.552 -0.815 1.00 82.38 295 ARG A CA 1
ATOM 2381 C C . ARG A 1 295 ? 12.512 -6.856 -1.354 1.00 82.38 295 ARG A C 1
ATOM 2383 O O . ARG A 1 295 ? 11.546 -6.351 -0.787 1.00 82.38 295 ARG A O 1
ATOM 2390 N N . GLU A 1 296 ? 12.387 -7.744 -2.348 1.00 87.75 296 GLU A N 1
ATOM 2391 C CA . GLU A 1 296 ? 11.074 -8.260 -2.759 1.00 87.75 296 GLU A CA 1
ATOM 2392 C C . GLU A 1 296 ? 10.389 -8.968 -1.580 1.00 87.75 296 GLU A C 1
ATOM 2394 O O . GLU A 1 296 ? 9.264 -8.623 -1.229 1.00 87.75 296 GLU A O 1
ATOM 2399 N N . THR A 1 297 ? 11.063 -9.919 -0.929 1.00 89.50 297 THR A N 1
ATOM 2400 C CA . THR A 1 297 ? 10.530 -10.668 0.222 1.00 89.50 297 THR A CA 1
ATOM 2401 C C . THR A 1 297 ? 10.028 -9.734 1.332 1.00 89.50 297 THR A C 1
ATOM 2403 O O . THR A 1 297 ? 8.908 -9.890 1.817 1.00 89.50 297 THR A O 1
ATOM 2406 N N . ALA A 1 298 ? 10.822 -8.725 1.698 1.00 88.00 298 ALA A N 1
ATOM 2407 C CA . ALA A 1 298 ? 10.523 -7.715 2.706 1.00 88.00 298 ALA A CA 1
ATOM 2408 C C . ALA A 1 298 ? 9.338 -6.843 2.289 1.00 88.00 298 ALA A C 1
ATOM 2410 O O . ALA A 1 298 ? 8.408 -6.647 3.071 1.00 88.00 298 ALA A O 1
ATOM 2411 N N . PHE A 1 299 ? 9.335 -6.367 1.042 1.00 87.75 299 PHE A N 1
ATOM 2412 C CA . PHE A 1 299 ? 8.236 -5.595 0.476 1.00 87.75 299 PHE A CA 1
ATOM 2413 C C . PHE A 1 299 ? 6.928 -6.394 0.512 1.00 87.75 299 PHE A C 1
ATOM 2415 O O . PHE A 1 299 ? 5.904 -5.892 0.969 1.00 87.75 299 PHE A O 1
ATOM 2422 N N . ARG A 1 300 ? 6.963 -7.670 0.119 1.00 89.62 300 ARG A N 1
ATOM 2423 C CA . ARG A 1 300 ? 5.800 -8.569 0.119 1.00 89.62 300 ARG A CA 1
ATOM 2424 C C . ARG A 1 300 ? 5.294 -8.885 1.519 1.00 89.62 300 ARG A C 1
ATOM 2426 O O . ARG A 1 300 ? 4.081 -8.921 1.741 1.00 89.62 300 ARG A O 1
ATOM 2433 N N . LEU A 1 301 ? 6.208 -9.088 2.462 1.00 87.75 301 LEU A N 1
ATOM 2434 C CA . LEU A 1 301 ? 5.874 -9.300 3.864 1.00 87.75 301 LEU A CA 1
ATOM 2435 C C . LEU A 1 301 ? 5.204 -8.046 4.450 1.00 87.75 301 LEU A C 1
ATOM 2437 O O . LEU A 1 301 ? 4.168 -8.148 5.114 1.00 87.75 301 LEU A O 1
ATOM 2441 N N . HIS A 1 302 ? 5.722 -6.860 4.115 1.00 85.12 302 HIS A N 1
ATOM 2442 C CA . HIS A 1 302 ? 5.117 -5.584 4.479 1.00 85.12 302 HIS A CA 1
ATOM 2443 C C . HIS A 1 302 ? 3.736 -5.378 3.836 1.00 85.12 302 HIS A C 1
ATOM 2445 O O . HIS A 1 302 ? 2.794 -5.014 4.536 1.00 85.12 302 HIS A O 1
ATOM 2451 N N . GLU A 1 303 ? 3.568 -5.635 2.535 1.00 84.06 303 GLU A N 1
ATOM 2452 C CA . GLU A 1 303 ? 2.269 -5.517 1.852 1.00 84.06 303 GLU A CA 1
ATOM 2453 C C . GLU A 1 303 ? 1.195 -6.387 2.516 1.00 84.06 303 GLU A C 1
ATOM 2455 O O . GLU A 1 303 ? 0.039 -5.970 2.637 1.00 84.06 303 GLU A O 1
ATOM 2460 N N . ARG A 1 304 ? 1.571 -7.598 2.948 1.00 85.56 304 ARG A N 1
ATOM 2461 C CA . ARG A 1 304 ? 0.640 -8.566 3.528 1.00 85.56 304 ARG A CA 1
ATOM 2462 C C . ARG A 1 304 ? 0.305 -8.269 4.986 1.00 85.56 304 ARG A C 1
ATOM 2464 O O . ARG A 1 304 ? -0.873 -8.270 5.338 1.00 85.56 304 ARG A O 1
ATOM 2471 N N . TRP A 1 305 ? 1.319 -8.047 5.815 1.00 83.38 305 TRP A N 1
ATOM 2472 C CA . TRP A 1 305 ? 1.175 -8.031 7.275 1.00 83.38 305 TRP A CA 1
ATOM 2473 C C . TRP A 1 305 ? 1.500 -6.681 7.914 1.00 83.38 305 TRP A C 1
ATOM 2475 O O . TRP A 1 305 ? 1.419 -6.553 9.131 1.00 83.38 305 TRP A O 1
ATOM 2485 N N . ARG A 1 306 ? 1.881 -5.668 7.119 1.00 82.44 306 ARG A N 1
ATOM 2486 C CA . ARG A 1 306 ? 2.451 -4.393 7.606 1.00 82.44 306 ARG A CA 1
ATOM 2487 C C . ARG A 1 306 ? 3.645 -4.602 8.534 1.00 82.44 306 ARG A C 1
ATOM 2489 O O . ARG A 1 306 ? 3.957 -3.770 9.380 1.00 82.44 306 ARG A O 1
ATOM 2496 N N . PHE A 1 307 ? 4.325 -5.724 8.348 1.00 73.12 307 PHE A N 1
ATOM 2497 C CA . PHE A 1 307 ? 5.460 -6.133 9.142 1.00 73.12 307 PHE A CA 1
ATOM 2498 C C . PHE A 1 307 ? 6.735 -5.602 8.490 1.00 73.12 307 PHE A C 1
ATOM 2500 O O . PHE A 1 307 ? 7.074 -5.984 7.373 1.00 73.12 307 PHE A O 1
ATOM 2507 N N . THR A 1 308 ? 7.411 -4.682 9.172 1.00 62.25 308 THR A N 1
ATOM 2508 C CA . THR A 1 308 ? 8.738 -4.176 8.803 1.00 62.25 308 THR A CA 1
ATOM 2509 C C . THR A 1 308 ? 9.701 -4.535 9.919 1.00 62.25 308 THR A C 1
ATOM 2511 O O . THR A 1 308 ? 9.885 -3.763 10.861 1.00 62.25 308 THR A O 1
ATOM 2514 N N . GLU A 1 309 ? 10.275 -5.728 9.866 1.00 69.31 309 GLU A N 1
ATOM 2515 C CA . GLU A 1 309 ? 11.435 -6.004 10.701 1.00 69.31 309 GLU A CA 1
ATOM 2516 C C . GLU A 1 309 ? 12.701 -5.776 9.899 1.00 69.31 309 GLU A C 1
ATOM 2518 O O . GLU A 1 309 ? 12.975 -6.460 8.915 1.00 69.31 309 GLU A O 1
ATOM 2523 N N . THR A 1 310 ? 13.469 -4.790 10.349 1.00 76.88 310 THR A N 1
ATOM 2524 C CA . THR A 1 310 ? 14.849 -4.621 9.923 1.00 76.88 310 THR A CA 1
ATOM 2525 C C . THR A 1 310 ? 15.685 -5.658 10.665 1.00 76.88 310 THR A C 1
ATOM 2527 O O . THR A 1 310 ? 15.688 -5.709 11.893 1.00 76.88 310 THR A O 1
ATOM 2530 N N . SER A 1 311 ? 16.381 -6.497 9.915 1.00 84.31 311 SER A N 1
ATOM 2531 C CA . SER A 1 311 ? 17.381 -7.441 10.410 1.00 84.31 311 SER A CA 1
ATOM 2532 C C . SER A 1 311 ? 18.713 -7.174 9.712 1.00 84.31 311 SER A C 1
ATOM 2534 O O . SER A 1 311 ? 18.756 -6.479 8.694 1.00 84.31 311 SER A O 1
ATOM 2536 N N . LEU A 1 312 ? 19.798 -7.733 10.249 1.00 87.00 312 LEU A N 1
ATOM 2537 C CA . LEU A 1 312 ? 21.151 -7.583 9.704 1.00 87.00 312 LEU A CA 1
ATOM 2538 C C . LEU A 1 312 ? 21.212 -7.826 8.189 1.00 87.00 312 LEU A C 1
ATOM 2540 O O . LEU A 1 312 ? 21.791 -7.030 7.456 1.00 87.00 312 LEU A O 1
ATOM 2544 N N . PHE A 1 313 ? 20.545 -8.878 7.715 1.00 87.06 313 PHE A N 1
ATOM 2545 C CA . PHE A 1 313 ? 20.602 -9.277 6.313 1.00 87.06 313 PHE A CA 1
ATOM 2546 C C . PHE A 1 313 ? 19.422 -8.784 5.471 1.00 87.06 313 PHE A C 1
ATOM 2548 O O . PHE A 1 313 ? 19.496 -8.868 4.253 1.00 87.06 313 PHE A O 1
ATOM 2555 N N . SER A 1 314 ? 18.370 -8.193 6.058 1.00 83.06 314 SER A N 1
ATOM 2556 C CA . SER A 1 314 ? 17.287 -7.594 5.252 1.00 83.06 314 SER A CA 1
ATOM 2557 C C . SER A 1 314 ? 17.743 -6.373 4.448 1.00 83.06 314 SER A C 1
ATOM 2559 O O . SER A 1 314 ? 17.075 -5.978 3.496 1.00 83.06 314 SER A O 1
ATOM 2561 N N . ALA A 1 315 ? 18.848 -5.747 4.867 1.00 72.38 315 ALA A N 1
ATOM 2562 C CA . ALA A 1 315 ? 19.438 -4.584 4.208 1.00 72.38 315 ALA A CA 1
ATOM 2563 C C . ALA A 1 315 ? 20.581 -4.941 3.238 1.00 72.38 315 ALA A C 1
ATOM 2565 O O . ALA A 1 315 ? 21.081 -4.041 2.561 1.00 72.38 315 ALA A O 1
ATOM 2566 N N . ALA A 1 316 ? 20.982 -6.216 3.177 1.00 85.81 316 ALA A N 1
ATOM 2567 C CA . ALA A 1 316 ? 22.120 -6.691 2.401 1.00 85.81 316 ALA A CA 1
ATOM 2568 C C . ALA A 1 316 ? 21.661 -7.493 1.175 1.00 85.81 316 ALA A C 1
ATOM 2570 O O . ALA A 1 316 ? 20.781 -8.347 1.289 1.00 85.81 316 ALA A O 1
ATOM 2571 N N . SER A 1 317 ? 22.295 -7.291 0.022 1.00 84.00 317 SER A N 1
ATOM 2572 C CA . SER A 1 317 ? 22.354 -8.319 -1.023 1.00 84.00 317 SER A CA 1
ATOM 2573 C C . SER A 1 317 ? 23.595 -9.177 -0.782 1.00 84.00 317 SER A C 1
ATOM 2575 O O . SER A 1 317 ? 24.684 -8.665 -0.541 1.00 84.00 317 SER A O 1
ATOM 2577 N N . SER A 1 318 ? 23.429 -10.496 -0.797 1.00 81.38 318 SER A N 1
ATOM 2578 C CA . SER A 1 318 ? 24.537 -11.452 -0.733 1.00 81.38 318 SER A CA 1
ATOM 2579 C C . SER A 1 318 ? 24.846 -11.945 -2.140 1.00 81.38 318 SER A C 1
ATOM 2581 O O . SER A 1 318 ? 23.930 -12.388 -2.830 1.00 81.38 318 SER A O 1
ATOM 2583 N N . GLY A 1 319 ? 26.118 -11.916 -2.545 1.00 73.81 319 GLY A N 1
ATOM 2584 C CA . GLY A 1 319 ? 26.538 -12.437 -3.852 1.00 73.81 319 GLY A CA 1
ATOM 2585 C C . GLY A 1 319 ? 26.421 -13.961 -3.978 1.00 73.81 319 GLY A C 1
ATOM 2586 O O . GLY A 1 319 ? 26.346 -14.481 -5.087 1.00 73.81 319 GLY A O 1
ATOM 2587 N N . SER A 1 320 ? 26.405 -14.686 -2.851 1.00 86.38 320 SER A N 1
ATOM 2588 C CA . SER A 1 320 ? 26.115 -16.122 -2.822 1.00 86.38 320 SER A CA 1
ATOM 2589 C C . SER A 1 320 ? 25.632 -16.627 -1.453 1.00 86.38 320 SER A C 1
ATOM 2591 O O . SER A 1 320 ? 25.883 -16.015 -0.412 1.00 86.38 320 SER A O 1
ATOM 2593 N N . LEU A 1 321 ? 25.023 -17.810 -1.441 1.00 89.69 321 LEU A N 1
ATOM 2594 C CA . LEU A 1 321 ? 24.644 -18.569 -0.251 1.00 89.69 321 LEU A CA 1
ATOM 2595 C C . LEU A 1 321 ? 25.857 -18.900 0.634 1.00 89.69 321 LEU A C 1
ATOM 2597 O O . LEU A 1 321 ? 25.751 -18.887 1.858 1.00 89.69 321 LEU A O 1
ATOM 2601 N N . ALA A 1 322 ? 27.021 -19.152 0.026 1.00 89.19 322 ALA A N 1
ATOM 2602 C CA . ALA A 1 322 ? 28.267 -19.406 0.748 1.00 89.19 322 ALA A CA 1
ATOM 2603 C C . ALA A 1 322 ? 28.771 -18.146 1.469 1.00 89.19 322 ALA A C 1
ATOM 2605 O O . ALA A 1 322 ? 29.125 -18.211 2.645 1.00 89.19 322 ALA A O 1
ATOM 2606 N N . ALA A 1 323 ? 28.731 -16.997 0.790 1.00 90.69 323 ALA A N 1
ATOM 2607 C CA . ALA A 1 323 ? 29.039 -15.690 1.369 1.00 90.69 323 ALA A CA 1
ATOM 2608 C C . ALA A 1 323 ? 28.113 -15.363 2.554 1.00 90.69 323 ALA A C 1
ATOM 2610 O O . ALA A 1 323 ? 28.573 -14.984 3.631 1.00 90.69 323 ALA A O 1
ATOM 2611 N N . LEU A 1 324 ? 26.808 -15.605 2.397 1.00 93.06 324 LEU A N 1
ATOM 2612 C CA . LEU A 1 324 ? 25.833 -15.446 3.475 1.00 93.06 324 LEU A CA 1
ATOM 2613 C C . LEU A 1 324 ? 26.120 -16.380 4.663 1.00 93.06 324 LEU A C 1
ATOM 2615 O O . LEU A 1 324 ? 26.064 -15.945 5.814 1.00 93.06 324 LEU A O 1
ATOM 2619 N N . ALA A 1 325 ? 26.437 -17.651 4.403 1.00 93.88 325 ALA A N 1
ATOM 2620 C CA . ALA A 1 325 ? 26.782 -18.607 5.450 1.00 93.88 325 ALA A CA 1
ATOM 2621 C C . ALA A 1 325 ? 28.066 -18.201 6.195 1.00 93.88 325 ALA A C 1
ATOM 2623 O O . ALA A 1 325 ? 28.123 -18.342 7.416 1.00 93.88 325 ALA A O 1
ATOM 2624 N N . ASP A 1 326 ? 29.078 -17.665 5.504 1.00 93.06 326 ASP A N 1
ATOM 2625 C CA . ASP A 1 326 ? 30.292 -17.168 6.162 1.00 93.06 326 ASP A CA 1
ATOM 2626 C C . ASP A 1 326 ? 30.025 -15.922 7.017 1.00 93.06 326 ASP A C 1
ATOM 2628 O O . ASP A 1 326 ? 30.460 -15.849 8.169 1.00 93.06 326 ASP A O 1
ATOM 2632 N N . ALA A 1 327 ? 29.217 -14.991 6.505 1.00 94.19 327 ALA A N 1
ATOM 2633 C CA . ALA A 1 327 ? 28.781 -13.816 7.251 1.00 94.19 327 ALA A CA 1
ATOM 2634 C C . ALA A 1 327 ? 28.009 -14.193 8.527 1.00 94.19 327 ALA A C 1
ATOM 2636 O O . ALA A 1 327 ? 28.214 -13.598 9.586 1.00 94.19 327 ALA A O 1
ATOM 2637 N N . LEU A 1 328 ? 27.166 -15.227 8.459 1.00 94.25 328 LEU A N 1
ATOM 2638 C CA . LEU A 1 328 ? 26.430 -15.747 9.613 1.00 94.25 328 LEU A CA 1
ATOM 2639 C C . LEU A 1 328 ? 27.327 -16.380 10.675 1.00 94.25 328 LEU A C 1
ATOM 2641 O O . LEU A 1 328 ? 26.975 -16.336 11.849 1.00 94.25 328 LEU A O 1
ATOM 2645 N N . LYS A 1 329 ? 28.494 -16.924 10.320 1.00 94.50 329 LYS A N 1
ATOM 2646 C CA . LYS A 1 329 ? 29.436 -17.446 11.326 1.00 94.50 329 LYS A CA 1
ATOM 2647 C C . LYS A 1 329 ? 30.037 -16.331 12.181 1.00 94.50 329 LYS A C 1
ATOM 2649 O O . LYS A 1 329 ? 30.468 -16.590 13.302 1.00 94.50 329 LYS A O 1
ATOM 2654 N N . ARG A 1 330 ? 30.125 -15.106 11.648 1.00 93.81 330 ARG A N 1
ATOM 2655 C CA . ARG A 1 330 ? 30.833 -13.976 12.271 1.00 93.81 330 ARG A CA 1
ATOM 2656 C C . ARG A 1 330 ? 30.092 -12.647 12.046 1.00 93.81 330 ARG A C 1
ATOM 2658 O O . ARG A 1 330 ? 30.678 -11.718 11.490 1.00 93.81 330 ARG A O 1
ATOM 2665 N N . PRO A 1 331 ? 28.833 -12.501 12.502 1.00 93.12 331 PRO A N 1
ATOM 2666 C CA . PRO A 1 331 ? 28.023 -11.322 12.191 1.00 93.12 331 PRO A CA 1
ATOM 2667 C C . PRO A 1 331 ? 28.645 -10.018 12.719 1.00 93.12 331 PRO A C 1
ATOM 2669 O O . PRO A 1 331 ? 28.560 -8.984 12.062 1.00 93.12 331 PRO A O 1
ATOM 2672 N N . ASP A 1 332 ? 29.355 -10.070 13.852 1.00 92.81 332 ASP A N 1
ATOM 2673 C CA . ASP A 1 332 ? 30.025 -8.904 14.451 1.00 92.81 332 ASP A CA 1
ATOM 2674 C C . ASP A 1 332 ? 31.236 -8.409 13.643 1.00 92.81 332 ASP A C 1
ATOM 2676 O O . ASP A 1 332 ? 31.695 -7.279 13.820 1.00 92.81 332 ASP A O 1
ATOM 2680 N N . ALA A 1 333 ? 31.789 -9.257 12.772 1.00 94.75 333 ALA A N 1
ATOM 2681 C CA . ALA A 1 333 ? 32.916 -8.893 11.925 1.00 94.75 333 ALA A CA 1
ATOM 2682 C C . ALA A 1 333 ? 32.472 -8.115 10.677 1.00 94.75 333 ALA A C 1
ATOM 2684 O O . ALA A 1 333 ? 33.282 -7.381 10.120 1.00 94.75 333 ALA A O 1
ATOM 2685 N N . ILE A 1 334 ? 31.194 -8.197 10.278 1.00 94.25 334 ILE A N 1
ATOM 2686 C CA . ILE A 1 334 ? 30.675 -7.527 9.074 1.00 94.25 334 ILE A CA 1
ATOM 2687 C C . ILE A 1 334 ? 30.879 -6.011 9.165 1.00 94.25 334 ILE A C 1
ATOM 2689 O O . ILE A 1 334 ? 31.390 -5.403 8.230 1.00 94.25 334 ILE A O 1
ATOM 2693 N N . ALA A 1 335 ? 30.545 -5.398 10.304 1.00 93.12 335 ALA A N 1
ATOM 2694 C CA . ALA A 1 335 ? 30.707 -3.955 10.497 1.00 93.12 335 ALA A CA 1
ATOM 2695 C C . ALA A 1 335 ? 32.181 -3.507 10.544 1.00 93.12 335 ALA A C 1
ATOM 2697 O O . ALA A 1 335 ? 32.504 -2.369 10.203 1.00 93.12 335 ALA A O 1
ATOM 2698 N N . LYS A 1 336 ? 33.083 -4.406 10.950 1.00 93.50 336 LYS A N 1
ATOM 2699 C CA . LYS A 1 336 ? 34.519 -4.131 11.119 1.00 93.50 336 LYS A CA 1
ATOM 2700 C C . LYS A 1 336 ? 35.328 -4.384 9.851 1.00 93.50 336 LYS A C 1
ATOM 2702 O O . LYS A 1 336 ? 36.491 -3.994 9.795 1.00 93.50 336 LYS A O 1
ATOM 2707 N N . GLY A 1 337 ? 34.719 -5.037 8.866 1.00 91.69 337 GLY A N 1
ATOM 2708 C CA . GLY A 1 337 ? 35.368 -5.419 7.626 1.00 91.69 337 GLY A CA 1
ATOM 2709 C C . GLY A 1 337 ? 35.752 -4.245 6.730 1.00 91.69 337 GLY A C 1
ATOM 2710 O O . GLY A 1 337 ? 35.414 -3.071 6.969 1.00 91.69 337 GLY A O 1
ATOM 2711 N N . LEU A 1 338 ? 36.466 -4.591 5.663 1.00 94.00 338 LEU A N 1
ATOM 2712 C CA . LEU A 1 338 ? 36.808 -3.657 4.600 1.00 94.00 338 LEU A CA 1
ATOM 2713 C C . LEU A 1 338 ? 35.583 -3.416 3.708 1.00 94.00 338 LEU A C 1
ATOM 2715 O O . LEU A 1 338 ? 35.012 -4.356 3.154 1.00 94.00 338 LEU A O 1
ATOM 2719 N N . PHE A 1 339 ? 35.213 -2.144 3.548 1.00 96.25 339 PHE A N 1
ATOM 2720 C CA . PHE A 1 339 ? 34.161 -1.719 2.630 1.00 96.25 339 PHE A CA 1
ATOM 2721 C C . PHE A 1 339 ? 34.750 -0.946 1.457 1.00 96.25 339 PHE A C 1
ATOM 2723 O O . PHE A 1 339 ? 35.555 -0.034 1.643 1.00 96.25 339 PHE A O 1
ATOM 2730 N N . THR A 1 340 ? 34.309 -1.297 0.256 1.00 96.06 340 THR A N 1
ATOM 2731 C CA . THR A 1 340 ? 34.624 -0.590 -0.986 1.00 96.06 340 THR A CA 1
ATOM 2732 C C . THR A 1 340 ? 33.342 -0.055 -1.601 1.00 96.06 340 THR A C 1
ATOM 2734 O O . THR A 1 340 ? 32.315 -0.731 -1.573 1.00 96.06 340 THR A O 1
ATOM 2737 N N . LEU A 1 341 ? 33.385 1.150 -2.161 1.00 94.81 341 LEU A N 1
ATOM 2738 C CA . LEU A 1 341 ? 32.242 1.724 -2.862 1.00 94.81 341 LEU A CA 1
ATOM 2739 C C . LEU A 1 341 ? 32.137 1.133 -4.275 1.00 94.81 341 LEU A C 1
ATOM 2741 O O . LEU A 1 341 ? 33.067 1.264 -5.066 1.00 94.81 341 LEU A O 1
ATOM 2745 N N . ASP A 1 342 ? 31.000 0.525 -4.597 1.00 92.75 342 ASP A N 1
ATOM 2746 C CA . ASP A 1 342 ? 30.577 0.245 -5.969 1.00 92.75 342 ASP A CA 1
ATOM 2747 C C . ASP A 1 342 ? 29.771 1.458 -6.457 1.00 92.75 342 ASP A C 1
ATOM 2749 O O . ASP A 1 342 ? 28.586 1.611 -6.142 1.00 92.75 342 ASP A O 1
ATOM 2753 N N . GLU A 1 343 ? 30.446 2.378 -7.152 1.00 89.75 343 GLU A N 1
ATOM 2754 C CA . GLU A 1 343 ? 29.838 3.618 -7.645 1.00 89.75 343 GLU A CA 1
ATOM 2755 C C . GLU A 1 343 ? 28.679 3.373 -8.627 1.00 89.75 343 GLU A C 1
ATOM 2757 O O . GLU A 1 343 ? 27.626 3.986 -8.428 1.00 89.75 343 GLU A O 1
ATOM 2762 N N . PRO A 1 344 ? 28.796 2.481 -9.637 1.00 89.00 344 PRO A N 1
ATOM 2763 C CA . PRO A 1 344 ? 27.678 2.155 -10.523 1.00 89.00 344 PRO A CA 1
ATOM 2764 C C . PRO A 1 344 ? 26.428 1.670 -9.786 1.00 89.00 344 PRO A C 1
ATOM 2766 O O . PRO A 1 344 ? 25.319 2.097 -10.111 1.00 89.00 344 PRO A O 1
ATOM 2769 N N . LYS A 1 345 ? 26.586 0.808 -8.773 1.00 87.25 345 LYS A N 1
ATOM 2770 C CA . LYS A 1 345 ? 25.453 0.298 -7.982 1.00 87.25 345 LYS A CA 1
ATOM 2771 C C . LYS A 1 345 ? 25.024 1.228 -6.848 1.00 87.25 345 LYS A C 1
ATOM 2773 O O . LYS A 1 345 ? 23.978 0.996 -6.237 1.00 87.25 345 LYS A O 1
ATOM 2778 N N . GLN A 1 346 ? 25.822 2.252 -6.544 1.00 92.50 346 GLN A N 1
ATOM 2779 C CA . GLN A 1 346 ? 25.688 3.100 -5.357 1.00 92.50 346 GLN A CA 1
ATOM 2780 C C . GLN A 1 346 ? 25.530 2.256 -4.082 1.00 92.50 346 GLN A C 1
ATOM 2782 O O . GLN A 1 346 ? 24.574 2.412 -3.309 1.00 92.50 346 GLN A O 1
ATOM 2787 N N . ALA A 1 347 ? 26.457 1.314 -3.891 1.00 93.00 347 ALA A N 1
ATOM 2788 C CA . ALA A 1 347 ? 26.444 0.357 -2.791 1.00 93.00 347 ALA A CA 1
ATOM 2789 C C . ALA A 1 347 ? 27.825 0.211 -2.134 1.00 93.00 347 ALA A C 1
ATOM 2791 O O . ALA A 1 347 ? 28.857 0.246 -2.794 1.00 93.00 347 ALA A O 1
ATOM 2792 N N . TRP A 1 348 ? 27.841 0.002 -0.822 1.00 95.38 348 TRP A N 1
ATOM 2793 C CA . TRP A 1 348 ? 29.006 -0.433 -0.066 1.00 95.38 348 TRP A CA 1
ATOM 2794 C C . TRP A 1 348 ? 29.149 -1.948 -0.156 1.00 95.38 348 TRP A C 1
ATOM 2796 O O . TRP A 1 348 ? 28.288 -2.682 0.325 1.00 95.38 348 TRP A O 1
ATOM 2806 N N . HIS A 1 349 ? 30.249 -2.413 -0.731 1.00 94.88 349 HIS A N 1
ATOM 2807 C CA . HIS A 1 349 ? 30.602 -3.821 -0.819 1.00 94.88 349 HIS A CA 1
ATOM 2808 C C . HIS A 1 349 ? 31.553 -4.206 0.320 1.00 94.88 349 HIS A C 1
ATOM 2810 O O . HIS A 1 349 ? 32.648 -3.659 0.439 1.00 94.88 349 HIS A O 1
ATOM 2816 N N . SER A 1 350 ? 31.135 -5.150 1.159 1.00 94.62 350 SER A N 1
ATOM 2817 C CA . SER A 1 350 ? 31.960 -5.782 2.184 1.00 94.62 350 SER A CA 1
ATOM 2818 C C . SER A 1 350 ? 32.849 -6.837 1.531 1.00 94.62 350 SER A C 1
ATOM 2820 O O . SER A 1 350 ? 32.370 -7.908 1.156 1.00 94.62 350 SER A O 1
ATOM 2822 N N . ALA A 1 351 ? 34.142 -6.542 1.400 1.00 90.38 351 ALA A N 1
ATOM 2823 C CA . ALA A 1 351 ? 35.093 -7.419 0.720 1.00 90.38 351 ALA A CA 1
ATOM 2824 C C . ALA A 1 351 ? 35.250 -8.775 1.425 1.00 90.38 351 ALA A C 1
ATOM 2826 O O . ALA A 1 351 ? 35.364 -9.803 0.763 1.00 90.38 351 ALA A O 1
ATOM 2827 N N . ASP A 1 352 ? 35.198 -8.776 2.759 1.00 91.69 352 ASP A N 1
ATOM 2828 C CA . ASP A 1 352 ? 35.402 -9.975 3.577 1.00 91.69 352 ASP A CA 1
ATOM 2829 C C . ASP A 1 352 ? 34.251 -10.984 3.456 1.00 91.69 352 ASP A C 1
ATOM 2831 O O . ASP A 1 352 ? 34.462 -12.184 3.624 1.00 91.69 352 ASP A O 1
ATOM 2835 N N . PHE A 1 353 ? 33.037 -10.502 3.170 1.00 91.75 353 PHE A N 1
ATOM 2836 C CA . PHE A 1 353 ? 31.817 -11.312 3.211 1.00 91.75 353 PHE A CA 1
ATOM 2837 C C . PHE A 1 353 ? 31.042 -11.348 1.895 1.00 91.75 353 PHE A C 1
ATOM 2839 O O . PHE A 1 353 ? 30.039 -12.050 1.822 1.00 91.75 353 PHE A O 1
ATOM 2846 N N . GLY A 1 354 ? 31.445 -10.596 0.866 1.00 91.38 354 GLY A N 1
ATOM 2847 C CA . GLY A 1 354 ? 30.711 -10.522 -0.403 1.00 91.38 354 GLY A CA 1
ATOM 2848 C C . GLY A 1 354 ? 29.271 -10.020 -0.238 1.00 91.38 354 GLY A C 1
ATOM 2849 O O . GLY A 1 354 ? 28.350 -10.535 -0.882 1.00 91.38 354 GLY A O 1
ATOM 2850 N N . LEU A 1 355 ? 29.065 -9.072 0.684 1.00 92.06 355 LEU A N 1
ATOM 2851 C CA . LEU A 1 355 ? 27.767 -8.454 0.966 1.00 92.06 355 LEU A CA 1
ATOM 2852 C C . LEU A 1 355 ? 27.732 -7.029 0.424 1.00 92.06 355 LEU A C 1
ATOM 2854 O O . LEU A 1 355 ? 28.693 -6.284 0.582 1.00 92.06 355 LEU A O 1
ATOM 2858 N N . GLU A 1 356 ? 26.605 -6.621 -0.138 1.00 92.62 356 GLU A N 1
ATOM 2859 C CA . GLU A 1 356 ? 26.387 -5.270 -0.648 1.00 92.62 356 GLU A CA 1
ATOM 2860 C C . GLU A 1 356 ? 25.294 -4.559 0.158 1.00 92.62 356 GLU A C 1
ATOM 2862 O O . GLU A 1 356 ? 24.225 -5.113 0.421 1.00 92.62 356 GLU A O 1
ATOM 2867 N N . PHE A 1 357 ? 25.542 -3.302 0.522 1.00 92.00 357 PHE A N 1
ATOM 2868 C CA . PHE A 1 357 ? 24.624 -2.452 1.279 1.00 92.00 357 PHE A CA 1
ATOM 2869 C C . PHE A 1 357 ? 24.391 -1.153 0.523 1.00 92.00 357 PHE A C 1
ATOM 2871 O O . PHE A 1 357 ? 25.333 -0.485 0.118 1.00 92.00 357 PHE A O 1
ATOM 2878 N N . LYS A 1 358 ? 23.136 -0.749 0.341 1.00 89.94 358 LYS A N 1
ATOM 2879 C CA . LYS A 1 358 ? 22.827 0.475 -0.409 1.00 89.94 358 LYS A CA 1
ATOM 2880 C C . LYS A 1 358 ? 23.340 1.720 0.327 1.00 89.94 358 LYS A C 1
ATOM 2882 O O . LYS A 1 358 ? 23.080 1.861 1.524 1.00 89.94 358 LYS A O 1
ATOM 2887 N N . VAL A 1 359 ? 24.000 2.627 -0.393 1.00 90.69 359 VAL A N 1
ATOM 2888 C CA . VAL A 1 359 ? 24.413 3.937 0.137 1.00 90.69 359 VAL A CA 1
ATOM 2889 C C . VAL A 1 359 ? 23.162 4.769 0.437 1.00 90.69 359 VAL A C 1
ATOM 2891 O O . VAL A 1 359 ? 22.225 4.807 -0.372 1.00 90.69 359 VAL A O 1
ATOM 2894 N N . LYS A 1 360 ? 23.110 5.434 1.596 1.00 90.06 360 LYS A N 1
ATOM 2895 C CA . LYS A 1 360 ? 21.953 6.262 1.988 1.00 90.06 360 LYS A CA 1
ATOM 2896 C C . LYS A 1 360 ? 21.916 7.551 1.171 1.00 90.06 360 LYS A C 1
ATOM 2898 O O . LYS A 1 360 ? 20.843 7.977 0.741 1.00 90.06 360 LYS A O 1
ATOM 2903 N N . LEU A 1 361 ? 23.082 8.140 0.922 1.00 88.62 361 LEU A N 1
ATOM 2904 C CA . LEU A 1 361 ? 23.266 9.246 -0.014 1.00 88.62 361 LEU A CA 1
ATOM 2905 C C . LEU A 1 361 ? 23.129 8.742 -1.459 1.00 88.62 361 LEU A C 1
ATOM 2907 O O . LEU A 1 361 ? 24.067 8.197 -2.024 1.00 88.62 361 LEU A O 1
ATOM 2911 N N . GLN A 1 362 ? 21.951 8.902 -2.058 1.00 84.75 362 GLN A N 1
ATOM 2912 C CA . GLN A 1 362 ? 21.724 8.583 -3.472 1.00 84.75 362 GLN A CA 1
ATOM 2913 C C . GLN A 1 362 ? 22.100 9.782 -4.350 1.00 84.75 362 GLN A C 1
ATOM 2915 O O . GLN A 1 362 ? 21.729 10.917 -4.040 1.00 84.75 362 GLN A O 1
ATOM 2920 N N . TRP A 1 363 ? 22.773 9.542 -5.475 1.00 90.81 363 TRP A N 1
ATOM 2921 C CA . TRP A 1 363 ? 23.055 10.569 -6.484 1.00 90.81 363 TRP A CA 1
ATOM 2922 C C . TRP A 1 363 ? 22.540 10.154 -7.862 1.00 90.81 363 TRP A C 1
ATOM 2924 O O . TRP A 1 363 ? 22.192 9.001 -8.110 1.00 90.81 363 TRP A O 1
ATOM 2934 N N . LYS A 1 364 ? 22.415 11.122 -8.775 1.00 86.94 364 LYS A N 1
ATOM 2935 C CA . LYS A 1 364 ? 21.953 10.838 -10.140 1.00 86.94 364 LYS A CA 1
ATOM 2936 C C . LYS A 1 364 ? 23.069 10.177 -10.944 1.00 86.94 364 LYS A C 1
ATOM 2938 O O . LYS A 1 364 ? 24.224 10.583 -10.844 1.00 86.94 364 LYS A O 1
ATOM 2943 N N . GLU A 1 365 ? 22.702 9.217 -11.783 1.00 82.56 365 GLU A N 1
ATOM 2944 C CA . GLU A 1 365 ? 23.622 8.608 -12.742 1.00 82.56 365 GLU A CA 1
ATOM 2945 C C . GLU A 1 365 ? 24.292 9.684 -13.616 1.00 82.56 365 GLU A C 1
ATOM 2947 O O . GLU A 1 365 ? 23.664 10.673 -14.011 1.00 82.56 365 GLU A O 1
ATOM 2952 N N . GLY A 1 366 ? 25.599 9.539 -13.846 1.00 84.56 366 GLY A N 1
ATOM 2953 C CA . GLY A 1 366 ? 26.411 10.522 -14.569 1.00 84.56 366 GLY A CA 1
ATOM 2954 C C . GLY A 1 366 ? 26.726 11.810 -13.795 1.00 84.56 366 GLY A C 1
ATOM 2955 O O . GLY A 1 366 ? 27.348 12.717 -14.351 1.00 84.56 366 GLY A O 1
ATOM 2956 N N . LYS A 1 367 ? 26.317 11.932 -12.525 1.00 88.31 367 LYS A N 1
ATOM 2957 C CA . LYS A 1 367 ? 26.810 12.976 -11.613 1.00 88.31 367 LYS A CA 1
ATOM 2958 C C . LYS A 1 367 ? 27.949 12.428 -10.752 1.00 88.31 367 LYS A C 1
ATOM 2960 O O . LYS A 1 367 ? 27.935 11.237 -10.445 1.00 88.31 367 LYS A O 1
ATOM 2965 N N . PRO A 1 368 ? 28.925 13.275 -10.367 1.00 88.25 368 PRO A N 1
ATOM 2966 C CA . PRO A 1 368 ? 29.970 12.849 -9.447 1.00 88.25 368 PRO A CA 1
ATOM 2967 C C . PRO A 1 368 ? 29.345 12.390 -8.121 1.00 88.25 368 PRO A C 1
ATOM 2969 O O . PRO A 1 368 ? 28.297 12.927 -7.733 1.00 88.25 368 PRO A O 1
ATOM 2972 N N . PRO A 1 369 ? 29.969 11.420 -7.433 1.00 89.88 369 PRO A N 1
ATOM 2973 C CA . PRO A 1 369 ? 29.513 10.995 -6.120 1.00 89.88 369 PRO A CA 1
ATOM 2974 C C . PRO A 1 369 ? 29.564 12.165 -5.120 1.00 89.88 369 PRO A C 1
ATOM 2976 O O . PRO A 1 369 ? 30.245 13.171 -5.363 1.00 89.88 369 PRO A O 1
ATOM 2979 N N . PRO A 1 370 ? 28.853 12.050 -3.982 1.00 93.81 370 PRO A N 1
ATOM 2980 C CA . PRO A 1 370 ? 28.983 12.979 -2.867 1.00 93.81 370 PRO A CA 1
ATOM 2981 C C . PRO A 1 370 ? 30.446 13.193 -2.462 1.00 93.81 370 PRO A C 1
ATOM 2983 O O . PRO A 1 370 ? 31.318 12.359 -2.721 1.00 93.81 370 PRO A O 1
ATOM 2986 N N . ALA A 1 371 ? 30.724 14.317 -1.800 1.00 95.88 371 ALA A N 1
ATOM 2987 C CA . ALA A 1 371 ? 32.078 14.617 -1.353 1.00 95.88 371 ALA A CA 1
ATOM 2988 C C . ALA A 1 371 ? 32.597 13.498 -0.437 1.00 95.88 371 ALA A C 1
ATOM 2990 O O . ALA A 1 371 ? 31.838 12.953 0.363 1.00 95.88 371 ALA A O 1
ATOM 2991 N N . LYS A 1 372 ? 33.901 13.200 -0.503 1.00 95.25 372 LYS A N 1
ATOM 2992 C CA . LYS A 1 372 ? 34.523 12.111 0.271 1.00 95.25 372 LYS A CA 1
ATOM 2993 C C . LYS A 1 372 ? 34.116 12.119 1.752 1.00 95.25 372 LYS A C 1
ATOM 2995 O O . LYS A 1 372 ? 33.748 11.081 2.274 1.00 95.25 372 LYS A O 1
ATOM 3000 N N . ALA A 1 373 ? 34.089 13.291 2.389 1.00 96.00 373 ALA A N 1
ATOM 3001 C CA . ALA A 1 373 ? 33.675 13.427 3.787 1.00 96.00 373 ALA A CA 1
ATOM 3002 C C . ALA A 1 373 ? 32.234 12.942 4.055 1.00 96.00 373 ALA A C 1
ATOM 3004 O O . ALA A 1 373 ? 31.979 12.326 5.082 1.00 96.00 373 ALA A O 1
ATOM 3005 N N . GLN A 1 374 ? 31.304 13.178 3.124 1.00 94.81 374 GLN A N 1
ATOM 3006 C CA . GLN A 1 374 ? 29.919 12.703 3.228 1.00 94.81 374 GLN A CA 1
ATOM 3007 C C . GLN A 1 374 ? 29.838 11.185 3.040 1.00 94.81 374 GLN A C 1
ATOM 3009 O O . GLN A 1 374 ? 29.047 10.518 3.698 1.00 94.81 374 GLN A O 1
ATOM 3014 N N . MET A 1 375 ? 30.673 10.632 2.157 1.00 95.56 375 MET A N 1
ATOM 3015 C CA . MET A 1 375 ? 30.770 9.184 1.960 1.00 95.56 375 MET A CA 1
ATOM 3016 C C . MET A 1 375 ? 31.397 8.486 3.172 1.00 95.56 375 MET A C 1
ATOM 3018 O O . MET A 1 375 ? 30.914 7.436 3.585 1.00 95.56 375 MET A O 1
ATOM 3022 N N . ASP A 1 376 ? 32.419 9.086 3.784 1.00 95.56 376 ASP A N 1
ATOM 3023 C CA . ASP A 1 376 ? 33.026 8.587 5.021 1.00 95.56 376 ASP A CA 1
ATOM 3024 C C . ASP A 1 376 ? 32.004 8.598 6.181 1.00 95.56 376 ASP A C 1
ATOM 3026 O O . ASP A 1 376 ? 31.948 7.651 6.968 1.00 95.56 376 ASP A O 1
ATOM 3030 N N . GLU A 1 377 ? 31.146 9.625 6.257 1.00 96.31 377 GLU A N 1
ATOM 3031 C CA . GLU A 1 377 ? 30.040 9.707 7.224 1.00 96.31 377 GLU A CA 1
ATOM 3032 C C . GLU A 1 377 ? 28.956 8.644 6.969 1.00 96.31 377 GLU A C 1
ATOM 3034 O O . GLU A 1 377 ? 28.523 7.970 7.906 1.00 96.31 377 GLU A O 1
ATOM 3039 N N . ASP A 1 378 ? 28.551 8.440 5.711 1.00 95.88 378 ASP A N 1
ATOM 3040 C CA . ASP A 1 378 ? 27.597 7.390 5.320 1.00 95.88 378 ASP A CA 1
ATOM 3041 C C . ASP A 1 378 ? 28.111 5.992 5.699 1.00 95.88 378 ASP A C 1
ATOM 3043 O O . ASP A 1 378 ? 27.372 5.187 6.274 1.00 95.88 378 ASP A O 1
ATOM 3047 N N . LEU A 1 379 ? 29.399 5.725 5.458 1.00 95.94 379 LEU A N 1
ATOM 3048 C CA . LEU A 1 379 ? 30.038 4.471 5.845 1.00 95.94 379 LEU A CA 1
ATOM 3049 C C . LEU A 1 379 ? 30.099 4.305 7.370 1.00 95.94 379 LEU A C 1
ATOM 3051 O O . LEU A 1 379 ? 29.849 3.209 7.877 1.00 95.94 379 LEU A O 1
ATOM 3055 N N . ALA A 1 380 ? 30.411 5.367 8.117 1.00 96.62 380 ALA A N 1
ATOM 3056 C CA . ALA A 1 380 ? 30.409 5.331 9.579 1.00 96.62 380 ALA A CA 1
ATOM 3057 C C . ALA A 1 380 ? 29.004 5.032 10.141 1.00 96.62 380 ALA A C 1
ATOM 3059 O O . ALA A 1 380 ? 28.864 4.180 11.024 1.00 96.62 380 ALA A O 1
ATOM 3060 N N . ASP A 1 381 ? 27.961 5.658 9.587 1.00 95.94 381 ASP A N 1
ATOM 3061 C CA . ASP A 1 381 ? 26.558 5.374 9.919 1.00 95.94 381 ASP A CA 1
ATOM 3062 C C . ASP A 1 381 ? 26.176 3.922 9.591 1.00 95.94 381 ASP A C 1
ATOM 3064 O O . ASP A 1 381 ? 25.565 3.238 10.419 1.00 95.94 381 ASP A O 1
ATOM 3068 N N . LEU A 1 382 ? 26.562 3.418 8.411 1.00 94.75 382 LEU A N 1
ATOM 3069 C CA . LEU A 1 382 ? 26.344 2.021 8.038 1.00 94.75 382 LEU A CA 1
ATOM 3070 C C . LEU A 1 382 ? 26.981 1.077 9.063 1.00 94.75 382 LEU A C 1
ATOM 3072 O O . LEU A 1 382 ? 26.303 0.170 9.546 1.00 94.75 382 LEU A O 1
ATOM 3076 N N . ARG A 1 383 ? 28.246 1.298 9.432 1.00 95.81 383 ARG A N 1
ATOM 3077 C CA . ARG A 1 383 ? 28.953 0.464 10.416 1.00 95.81 383 ARG A CA 1
ATOM 3078 C C . ARG A 1 383 ? 28.235 0.438 11.762 1.00 95.81 383 ARG A C 1
ATOM 3080 O O . ARG A 1 383 ? 27.939 -0.649 12.253 1.00 95.81 383 ARG A O 1
ATOM 3087 N N . GLY A 1 384 ? 27.862 1.600 12.302 1.00 95.00 384 GLY A N 1
ATOM 3088 C CA . GLY A 1 384 ? 27.122 1.676 13.567 1.00 95.00 384 GLY A CA 1
ATOM 3089 C C . GLY A 1 384 ? 25.770 0.950 13.514 1.00 95.00 384 GLY A C 1
ATOM 3090 O O . GLY A 1 384 ? 25.388 0.254 14.458 1.00 95.00 384 GLY A O 1
ATOM 3091 N N . ARG A 1 385 ? 25.053 1.033 12.383 1.00 93.81 385 ARG A N 1
ATOM 3092 C CA . ARG A 1 385 ? 23.818 0.258 12.171 1.00 93.81 385 ARG A CA 1
ATOM 3093 C C . ARG A 1 385 ? 24.080 -1.245 12.120 1.00 93.81 385 ARG A C 1
ATOM 3095 O O . ARG A 1 385 ? 23.306 -2.000 12.706 1.00 93.81 385 ARG A O 1
ATOM 3102 N N . LEU A 1 386 ? 25.135 -1.685 11.435 1.00 94.50 386 LEU A N 1
ATOM 3103 C CA . LEU A 1 386 ? 25.473 -3.104 11.302 1.00 94.50 386 LEU A CA 1
ATOM 3104 C C . LEU A 1 386 ? 25.881 -3.734 12.635 1.00 94.50 386 LEU A C 1
ATOM 3106 O O . LEU A 1 386 ? 25.448 -4.849 12.907 1.00 94.50 386 LEU A O 1
ATOM 3110 N N . GLU A 1 387 ? 26.628 -3.026 13.485 1.00 94.81 387 GLU A N 1
ATOM 3111 C CA . GLU A 1 387 ? 26.972 -3.507 14.833 1.00 94.81 387 GLU A CA 1
ATOM 3112 C C . GLU A 1 387 ? 25.714 -3.790 15.657 1.00 94.81 387 GLU A C 1
ATOM 3114 O O . GLU A 1 387 ? 25.529 -4.897 16.168 1.00 94.81 387 GLU A O 1
ATOM 3119 N N . LYS A 1 388 ? 24.795 -2.818 15.703 1.00 94.69 388 LYS A N 1
ATOM 3120 C CA . LYS A 1 388 ? 23.523 -2.972 16.412 1.00 94.69 388 LYS A CA 1
ATOM 3121 C C . LYS A 1 388 ? 22.673 -4.101 15.828 1.00 94.69 388 LYS A C 1
ATOM 3123 O O . LYS A 1 388 ? 22.114 -4.905 16.571 1.00 94.69 388 LYS A O 1
ATOM 3128 N N . LEU A 1 389 ? 22.566 -4.179 14.500 1.00 93.56 389 LEU A N 1
ATOM 3129 C CA . LEU A 1 389 ? 21.784 -5.223 13.838 1.00 93.56 389 LEU A CA 1
ATOM 3130 C C . LEU A 1 389 ? 22.386 -6.618 14.043 1.00 93.56 389 LEU A C 1
ATOM 3132 O O . LEU A 1 389 ? 21.624 -7.578 14.139 1.00 93.56 389 LEU A O 1
ATOM 3136 N N . ALA A 1 390 ? 23.712 -6.746 14.124 1.00 94.19 390 ALA A N 1
ATOM 3137 C CA . ALA A 1 390 ? 24.388 -8.005 14.422 1.00 94.19 390 ALA A CA 1
ATOM 3138 C C . ALA A 1 390 ? 24.111 -8.477 15.852 1.00 94.19 390 ALA A C 1
ATOM 3140 O O . ALA A 1 390 ? 23.765 -9.644 16.056 1.00 94.19 390 ALA A O 1
ATOM 3141 N N . GLU A 1 391 ? 24.184 -7.570 16.828 1.00 94.12 391 GLU A N 1
ATOM 3142 C CA . GLU A 1 391 ? 23.811 -7.858 18.213 1.00 94.12 391 GLU A CA 1
ATOM 3143 C C . GLU A 1 391 ? 22.335 -8.269 18.321 1.00 94.12 391 GLU A C 1
ATOM 3145 O O . GLU A 1 391 ? 22.018 -9.325 18.879 1.00 94.12 391 GLU A O 1
ATOM 3150 N N . ASP A 1 392 ? 21.431 -7.476 17.736 1.00 93.00 392 ASP A N 1
ATOM 3151 C CA . ASP A 1 392 ? 19.994 -7.751 17.732 1.00 93.00 392 ASP A CA 1
ATOM 3152 C C . ASP A 1 392 ? 19.691 -9.103 17.069 1.00 93.00 392 ASP A C 1
ATOM 3154 O O . ASP A 1 392 ? 18.887 -9.878 17.590 1.00 93.00 392 ASP A O 1
ATOM 3158 N N . PHE A 1 393 ? 20.351 -9.420 15.953 1.00 93.44 393 PHE A N 1
ATOM 3159 C CA . PHE A 1 393 ? 20.186 -10.687 15.242 1.00 93.44 393 PHE A CA 1
ATOM 3160 C C . PHE A 1 393 ? 20.622 -11.886 16.096 1.00 93.44 393 PHE A C 1
ATOM 3162 O O . PHE A 1 393 ? 19.864 -12.850 16.217 1.00 93.44 393 PHE A O 1
ATOM 3169 N N . ARG A 1 394 ? 21.789 -11.814 16.757 1.00 93.19 394 ARG A N 1
ATOM 3170 C CA . ARG A 1 394 ? 22.256 -12.866 17.679 1.00 93.19 394 ARG A CA 1
ATOM 3171 C C . ARG A 1 394 ? 21.316 -13.040 18.865 1.00 93.19 394 ARG A C 1
ATOM 3173 O O . ARG A 1 394 ? 20.921 -14.162 19.167 1.00 93.19 394 ARG A O 1
ATOM 3180 N N . ARG A 1 395 ? 20.918 -11.938 19.511 1.00 93.69 395 ARG A N 1
ATOM 3181 C CA . ARG A 1 395 ? 19.994 -11.959 20.658 1.00 93.69 395 ARG A CA 1
ATOM 3182 C C . ARG A 1 395 ? 18.670 -12.625 20.299 1.00 93.69 395 ARG A C 1
ATOM 3184 O O . ARG A 1 395 ? 18.115 -13.367 21.103 1.00 93.69 395 ARG A O 1
ATOM 3191 N N . ARG A 1 396 ? 18.163 -12.340 19.100 1.00 92.56 396 ARG A N 1
ATOM 3192 C CA . ARG A 1 396 ? 16.925 -12.915 18.577 1.00 92.56 396 ARG A CA 1
ATOM 3193 C C . ARG A 1 396 ? 17.063 -14.402 18.292 1.00 92.56 396 ARG A C 1
ATOM 3195 O O . ARG A 1 396 ? 16.256 -15.161 18.796 1.00 92.56 396 ARG A O 1
ATOM 3202 N N . LEU A 1 397 ? 18.112 -14.829 17.592 1.00 91.88 397 LEU A N 1
ATOM 3203 C CA . LEU A 1 397 ? 18.329 -16.255 17.337 1.00 91.88 397 LEU A CA 1
ATOM 3204 C C . LEU A 1 397 ? 18.568 -17.074 18.605 1.00 91.88 397 LEU A C 1
ATOM 3206 O O . LEU A 1 397 ? 18.088 -18.197 18.695 1.00 91.88 397 LEU A O 1
ATOM 3210 N N . ALA A 1 398 ? 19.289 -16.527 19.583 1.00 91.38 398 ALA A N 1
ATOM 3211 C CA . ALA A 1 398 ? 19.583 -17.219 20.834 1.00 91.38 398 ALA A CA 1
ATOM 3212 C C . ALA A 1 398 ? 18.366 -17.350 21.766 1.00 91.38 398 ALA A C 1
ATOM 3214 O O . ALA A 1 398 ? 18.444 -18.057 22.776 1.00 91.38 398 ALA A O 1
ATOM 3215 N N . ASN A 1 399 ? 17.261 -16.658 21.473 1.00 90.81 399 ASN A N 1
ATOM 3216 C CA . ASN A 1 399 ? 16.048 -16.802 22.256 1.00 90.81 399 ASN A CA 1
ATOM 3217 C C . ASN A 1 399 ? 15.312 -18.109 21.902 1.00 90.81 399 ASN A C 1
ATOM 3219 O O . ASN A 1 399 ? 15.574 -18.750 20.887 1.00 90.81 399 ASN A O 1
ATOM 3223 N N . ASP A 1 400 ? 14.398 -18.533 22.772 1.00 92.25 400 ASP A N 1
ATOM 3224 C CA . ASP A 1 400 ? 13.644 -19.782 22.588 1.00 92.25 400 ASP A CA 1
ATOM 3225 C C . ASP A 1 400 ? 12.339 -19.576 21.791 1.00 92.25 400 ASP A C 1
ATOM 3227 O O . ASP A 1 400 ? 11.439 -20.420 21.776 1.00 92.25 400 ASP A O 1
ATOM 3231 N N . GLU A 1 401 ? 12.186 -18.411 21.154 1.00 93.50 401 GLU A N 1
ATOM 3232 C CA . GLU A 1 401 ? 10.993 -18.095 20.382 1.00 93.50 401 GLU A CA 1
ATOM 3233 C C . GLU A 1 401 ? 11.025 -18.769 19.014 1.00 93.50 401 GLU A C 1
ATOM 3235 O O . GLU A 1 401 ? 12.058 -18.836 18.349 1.00 93.50 401 GLU A O 1
ATOM 3240 N N . GLU A 1 402 ? 9.855 -19.226 18.565 1.00 94.94 402 GLU A N 1
ATOM 3241 C CA . GLU A 1 402 ? 9.726 -19.838 17.249 1.00 94.94 402 GLU A CA 1
ATOM 3242 C C . GLU A 1 402 ? 10.054 -18.815 16.154 1.00 94.94 402 GLU A C 1
ATOM 3244 O O . GLU A 1 402 ? 9.336 -17.824 15.958 1.00 94.94 402 GLU A O 1
ATOM 3249 N N . THR A 1 403 ? 11.160 -19.066 15.456 1.00 95.62 403 THR A N 1
ATOM 3250 C CA . THR A 1 403 ? 11.763 -18.135 14.503 1.00 95.62 403 THR A CA 1
ATOM 3251 C C . THR A 1 403 ? 11.737 -18.702 13.090 1.00 95.62 403 THR A C 1
ATOM 3253 O O . THR A 1 403 ? 12.283 -19.770 12.817 1.00 95.62 403 THR A O 1
ATOM 3256 N N . LEU A 1 404 ? 11.144 -17.966 12.154 1.00 96.44 404 LEU A N 1
ATOM 3257 C CA . LEU A 1 404 ? 11.218 -18.280 10.731 1.00 96.44 404 LEU A CA 1
ATOM 3258 C C . LEU A 1 404 ? 12.304 -17.441 10.065 1.00 96.44 404 LEU A C 1
ATOM 3260 O O . LEU A 1 404 ? 12.166 -16.226 9.938 1.00 96.44 404 LEU A O 1
ATOM 3264 N N . LEU A 1 405 ? 13.361 -18.089 9.592 1.00 96.06 405 LEU A N 1
ATOM 3265 C CA . LEU A 1 405 ? 14.332 -17.480 8.695 1.00 96.06 405 LEU A CA 1
ATOM 3266 C C . LEU A 1 405 ? 13.848 -17.640 7.256 1.00 96.06 405 LEU A C 1
ATOM 3268 O O . LEU A 1 405 ? 13.543 -18.751 6.831 1.00 96.06 405 LEU A O 1
ATOM 3272 N N . VAL A 1 406 ? 13.773 -16.552 6.498 1.00 95.19 406 VAL A N 1
ATOM 3273 C CA . VAL A 1 406 ? 13.312 -16.565 5.105 1.00 95.19 406 VAL A CA 1
ATOM 3274 C C . VAL A 1 406 ? 14.474 -16.230 4.181 1.00 95.19 406 VAL A C 1
ATOM 3276 O O . VAL A 1 406 ? 15.067 -15.157 4.285 1.00 95.19 406 VAL A O 1
ATOM 3279 N N . TYR A 1 407 ? 14.777 -17.136 3.257 1.00 94.25 407 TYR A N 1
ATOM 3280 C CA . TYR A 1 407 ? 15.815 -16.976 2.244 1.00 94.25 407 TYR A CA 1
ATOM 3281 C C . TYR A 1 407 ? 15.206 -17.087 0.844 1.00 94.25 407 TYR A C 1
ATOM 3283 O O . TYR A 1 407 ? 14.550 -18.080 0.524 1.00 94.25 407 TYR A O 1
ATOM 3291 N N . ARG A 1 408 ? 15.416 -16.072 0.004 1.00 92.81 408 ARG A N 1
ATOM 3292 C CA . ARG A 1 408 ? 15.116 -16.115 -1.433 1.00 92.81 408 ARG A CA 1
ATOM 3293 C C . ARG A 1 408 ? 16.359 -16.618 -2.162 1.00 92.81 408 ARG A C 1
ATOM 3295 O O . ARG A 1 408 ? 17.411 -16.004 -2.048 1.00 92.81 408 ARG A O 1
ATOM 3302 N N . LEU A 1 409 ? 16.222 -17.691 -2.938 1.00 91.06 409 LEU A N 1
ATOM 3303 C CA . LEU A 1 409 ? 17.298 -18.175 -3.804 1.00 91.06 409 LEU A CA 1
ATOM 3304 C C . LEU A 1 409 ? 17.529 -17.158 -4.934 1.00 91.06 409 LEU A C 1
ATOM 3306 O O . LEU A 1 409 ? 16.589 -16.868 -5.684 1.00 91.06 409 LEU A O 1
ATOM 3310 N N . ALA A 1 410 ? 18.734 -16.591 -5.027 1.00 83.06 410 ALA A N 1
ATOM 3311 C CA . ALA A 1 410 ? 19.020 -15.531 -5.989 1.00 83.06 410 ALA A CA 1
ATOM 3312 C C . ALA A 1 410 ? 19.086 -16.063 -7.431 1.00 83.06 410 ALA A C 1
ATOM 3314 O O . ALA A 1 410 ? 19.184 -17.270 -7.688 1.00 83.06 410 ALA A O 1
ATOM 3315 N N . GLU A 1 411 ? 19.000 -15.157 -8.404 1.00 76.38 411 GLU A N 1
ATOM 3316 C CA . GLU A 1 411 ? 19.153 -15.530 -9.806 1.00 76.38 411 GLU A CA 1
ATOM 3317 C C . GLU A 1 411 ? 20.584 -16.027 -10.069 1.00 76.38 411 GLU A C 1
ATOM 3319 O O . GLU A 1 411 ? 21.556 -15.433 -9.620 1.00 76.38 411 GLU A O 1
ATOM 3324 N N . GLY A 1 412 ? 20.718 -17.174 -10.739 1.00 78.56 412 GLY A N 1
ATOM 3325 C CA . GLY A 1 412 ? 22.011 -17.844 -10.931 1.00 78.56 412 GLY A CA 1
ATOM 3326 C C . GLY A 1 412 ? 22.402 -18.813 -9.810 1.00 78.56 412 GLY A C 1
ATOM 3327 O O . GLY A 1 412 ? 23.137 -19.760 -10.071 1.00 78.56 412 GLY A O 1
ATOM 3328 N N . GLU A 1 413 ? 21.817 -18.708 -8.614 1.00 79.38 413 GLU A N 1
ATOM 3329 C CA . GLU A 1 413 ? 22.009 -19.686 -7.530 1.00 79.38 413 GLU A CA 1
ATOM 3330 C C . GLU A 1 413 ? 21.114 -20.921 -7.650 1.00 79.38 413 GLU A C 1
ATOM 3332 O O . GLU A 1 413 ? 20.801 -21.574 -6.653 1.00 79.38 413 GLU A O 1
ATOM 3337 N N . GLY A 1 414 ? 20.660 -21.219 -8.868 1.00 76.56 414 GLY A N 1
ATOM 3338 C CA . GLY A 1 414 ? 19.733 -22.305 -9.135 1.00 76.56 414 GLY A CA 1
ATOM 3339 C C . GLY A 1 414 ? 20.204 -23.651 -8.564 1.00 76.56 414 GLY A C 1
ATOM 3340 O O . GLY A 1 414 ? 21.334 -23.782 -8.091 1.00 76.56 414 GLY A O 1
ATOM 3341 N N . PRO A 1 415 ? 19.342 -24.674 -8.620 1.00 81.88 415 PRO A N 1
ATOM 3342 C CA . PRO A 1 415 ? 19.591 -26.000 -8.059 1.00 81.88 415 PRO A CA 1
ATOM 3343 C C . PRO A 1 415 ? 20.700 -26.737 -8.822 1.00 81.88 415 PRO A C 1
ATOM 3345 O O . PRO A 1 415 ? 20.451 -27.620 -9.641 1.00 81.88 415 PRO A O 1
ATOM 3348 N N . GLY A 1 416 ? 21.934 -26.304 -8.581 1.00 85.88 416 GLY A N 1
ATOM 3349 C CA . GLY A 1 416 ? 23.164 -26.948 -8.988 1.00 85.88 416 GLY A CA 1
ATOM 3350 C C . GLY A 1 416 ? 23.489 -28.128 -8.071 1.00 85.88 416 GLY A C 1
ATOM 3351 O O . GLY A 1 416 ? 22.848 -28.304 -7.029 1.00 85.88 416 GLY A O 1
ATOM 3352 N N . PRO A 1 417 ? 24.489 -28.939 -8.449 1.00 85.75 417 PRO A N 1
ATOM 3353 C CA . PRO A 1 417 ? 24.836 -30.168 -7.733 1.00 85.75 417 PRO A CA 1
ATOM 3354 C C . PRO A 1 417 ? 25.256 -29.929 -6.273 1.00 85.75 417 PRO A C 1
ATOM 3356 O O . PRO A 1 417 ? 25.140 -30.830 -5.451 1.00 85.75 417 PRO A O 1
ATOM 3359 N N . ASP A 1 418 ? 25.693 -28.715 -5.942 1.00 92.19 418 ASP A N 1
ATOM 3360 C CA . ASP A 1 418 ? 26.205 -28.306 -4.633 1.00 92.19 418 ASP A CA 1
ATOM 3361 C C . ASP A 1 418 ? 25.167 -27.576 -3.754 1.00 92.19 418 ASP A C 1
ATOM 3363 O O . ASP A 1 418 ? 25.474 -27.184 -2.628 1.00 92.19 418 ASP A O 1
ATOM 3367 N N . LEU A 1 419 ? 23.930 -27.361 -4.230 1.00 93.44 419 LEU A N 1
ATOM 3368 C CA . LEU A 1 419 ? 22.930 -26.583 -3.483 1.00 93.44 419 LEU A CA 1
ATOM 3369 C C . LEU A 1 419 ? 22.604 -27.219 -2.121 1.00 93.44 419 LEU A C 1
ATOM 3371 O O . LEU A 1 419 ? 22.370 -26.502 -1.149 1.00 93.44 419 LEU A O 1
ATOM 3375 N N . ALA A 1 420 ? 22.588 -28.553 -2.048 1.00 94.12 420 ALA A N 1
ATOM 3376 C CA . ALA A 1 420 ? 22.369 -29.281 -0.799 1.00 94.12 420 ALA A CA 1
ATOM 3377 C C . ALA A 1 420 ? 23.436 -28.929 0.242 1.00 94.12 420 ALA A C 1
ATOM 3379 O O . ALA A 1 420 ? 23.091 -28.453 1.319 1.00 94.12 420 ALA A O 1
ATOM 3380 N N . GLU A 1 421 ? 24.709 -29.057 -0.136 1.00 95.00 421 GLU A N 1
ATOM 3381 C CA . GLU A 1 421 ? 25.859 -28.755 0.715 1.00 95.00 421 GLU A CA 1
ATOM 3382 C C . GLU A 1 421 ? 25.877 -27.283 1.142 1.00 95.00 421 GLU A C 1
ATOM 3384 O O . GLU A 1 421 ? 26.085 -26.971 2.315 1.00 95.00 421 GLU A O 1
ATOM 3389 N N . ARG A 1 422 ? 25.581 -26.355 0.222 1.00 94.44 422 ARG A N 1
ATOM 3390 C CA . ARG A 1 422 ? 25.514 -24.923 0.552 1.00 94.44 422 ARG A CA 1
ATOM 3391 C C . ARG A 1 422 ? 24.396 -24.606 1.551 1.00 94.44 422 ARG A C 1
ATOM 3393 O O . ARG A 1 422 ? 24.600 -23.802 2.461 1.00 94.44 422 ARG A O 1
ATOM 3400 N N . LEU A 1 423 ? 23.224 -25.228 1.410 1.00 95.75 423 LEU A N 1
ATOM 3401 C CA . LEU A 1 423 ? 22.121 -25.061 2.362 1.00 95.75 423 LEU A CA 1
ATOM 3402 C C . LEU A 1 423 ? 22.418 -25.738 3.709 1.00 95.75 423 LEU A C 1
ATOM 3404 O O . LEU A 1 423 ? 22.063 -25.177 4.743 1.00 95.75 423 LEU A O 1
ATOM 3408 N N . ASP A 1 424 ? 23.099 -26.886 3.716 1.00 95.56 424 ASP A N 1
ATOM 3409 C CA . ASP A 1 424 ? 23.576 -27.537 4.943 1.00 95.56 424 ASP A CA 1
ATOM 3410 C C . ASP A 1 424 ? 24.574 -26.632 5.682 1.00 95.56 424 ASP A C 1
ATOM 3412 O O . ASP A 1 424 ? 24.470 -26.442 6.894 1.00 95.56 424 ASP A O 1
ATOM 3416 N N . GLY A 1 425 ? 25.492 -25.993 4.948 1.00 95.88 425 GLY A N 1
ATOM 3417 C CA . GLY A 1 425 ? 26.420 -25.000 5.488 1.00 95.88 425 GLY A CA 1
ATOM 3418 C C . GLY A 1 425 ? 25.714 -23.781 6.090 1.00 95.88 425 GLY A C 1
ATOM 3419 O O . GLY A 1 425 ? 26.125 -23.293 7.146 1.00 95.88 425 GLY A O 1
ATOM 3420 N N . LEU A 1 426 ? 24.625 -23.317 5.466 1.00 95.69 426 LEU A N 1
ATOM 3421 C CA . LEU A 1 426 ? 23.785 -22.247 6.009 1.00 95.69 426 LEU A CA 1
ATOM 3422 C C . LEU A 1 426 ? 23.091 -22.678 7.312 1.00 95.69 426 LEU A C 1
ATOM 3424 O O . LEU A 1 426 ? 23.128 -21.943 8.299 1.00 95.69 426 LEU A O 1
ATOM 3428 N N . GLU A 1 427 ? 22.482 -23.866 7.342 1.00 96.62 427 GLU A N 1
ATOM 3429 C CA . GLU A 1 427 ? 21.836 -24.404 8.547 1.00 96.62 427 GLU A CA 1
ATOM 3430 C C . GLU A 1 427 ? 22.837 -24.603 9.694 1.00 96.62 427 GLU A C 1
ATOM 3432 O O . GLU A 1 427 ? 22.539 -24.255 10.839 1.00 96.62 427 GLU A O 1
ATOM 3437 N N . ALA A 1 428 ? 24.044 -25.087 9.389 1.00 96.50 428 ALA A N 1
ATOM 3438 C CA . ALA A 1 428 ? 25.124 -25.224 10.361 1.00 96.50 428 ALA A CA 1
ATOM 3439 C C . ALA A 1 428 ? 25.569 -23.864 10.924 1.00 96.50 428 ALA A C 1
ATOM 3441 O O . ALA A 1 428 ? 25.781 -23.742 12.131 1.00 96.50 428 ALA A O 1
ATOM 3442 N N . ALA A 1 429 ? 25.662 -22.826 10.084 1.00 96.31 429 ALA A N 1
ATOM 3443 C CA . ALA A 1 429 ? 25.982 -21.471 10.533 1.00 96.31 429 ALA A CA 1
ATOM 3444 C C . ALA A 1 429 ? 24.891 -20.896 11.457 1.00 96.31 429 ALA A C 1
ATOM 3446 O O . ALA A 1 429 ? 25.212 -20.321 12.495 1.00 96.31 429 ALA A O 1
ATOM 3447 N N . ILE A 1 430 ? 23.608 -21.104 11.134 1.00 95.88 430 ILE A N 1
ATOM 3448 C CA . ILE A 1 430 ? 22.480 -20.692 11.991 1.00 95.88 430 ILE A CA 1
ATOM 3449 C C . ILE A 1 430 ? 22.526 -21.427 13.339 1.00 95.88 430 ILE A C 1
ATOM 3451 O O . ILE A 1 430 ? 22.375 -20.802 14.390 1.00 95.88 430 ILE A O 1
ATOM 3455 N N . ALA A 1 431 ? 22.775 -22.739 13.332 1.00 94.75 431 ALA A N 1
ATOM 3456 C CA . ALA A 1 431 ? 22.886 -23.533 14.554 1.00 94.75 431 ALA A CA 1
ATOM 3457 C C . ALA A 1 431 ? 24.069 -23.089 15.435 1.00 94.75 431 ALA A C 1
ATOM 3459 O O . ALA A 1 431 ? 23.926 -22.993 16.655 1.00 94.75 431 ALA A O 1
ATOM 3460 N N . ALA A 1 432 ? 25.213 -22.752 14.830 1.00 94.81 432 ALA A N 1
ATOM 3461 C CA . ALA A 1 432 ? 26.400 -22.274 15.542 1.00 94.81 432 ALA A CA 1
ATOM 3462 C C . ALA A 1 432 ? 26.177 -20.937 16.277 1.00 94.81 432 ALA A C 1
ATOM 3464 O O . ALA A 1 432 ? 26.860 -20.662 17.261 1.00 94.81 432 ALA A O 1
ATOM 3465 N N . LEU A 1 433 ? 25.188 -20.138 15.860 1.00 93.00 433 LEU A N 1
ATOM 3466 C CA . LEU A 1 433 ? 24.764 -18.920 16.563 1.00 93.00 433 LEU A CA 1
ATOM 3467 C C . LEU A 1 433 ? 23.895 -19.194 17.805 1.00 93.00 433 LEU A C 1
ATOM 3469 O O . LEU A 1 433 ? 23.435 -18.253 18.452 1.00 93.00 433 LEU A O 1
ATOM 3473 N N . GLY A 1 434 ? 23.664 -20.463 18.152 1.00 92.62 434 GLY A N 1
ATOM 3474 C CA . GLY A 1 434 ? 22.871 -20.861 19.313 1.00 92.62 434 GLY A CA 1
ATOM 3475 C C . GLY A 1 434 ? 21.364 -20.868 19.064 1.00 92.62 434 GLY A C 1
ATOM 3476 O O . GLY A 1 434 ? 20.601 -20.855 20.029 1.00 92.62 434 GLY A O 1
ATOM 3477 N N . ALA A 1 435 ? 20.929 -20.894 17.800 1.00 92.25 435 ALA A N 1
ATOM 3478 C CA . ALA A 1 435 ? 19.516 -20.921 17.443 1.00 92.25 435 ALA A CA 1
ATOM 3479 C C . ALA A 1 435 ? 18.853 -22.248 17.846 1.00 92.25 435 ALA A C 1
ATOM 3481 O O . ALA A 1 435 ? 19.258 -23.317 17.383 1.00 92.25 435 ALA A O 1
ATOM 3482 N N . ARG A 1 436 ? 17.814 -22.184 18.692 1.00 89.44 436 ARG A N 1
ATOM 3483 C CA . ARG A 1 436 ? 17.180 -23.377 19.293 1.00 89.44 436 ARG A CA 1
ATOM 3484 C C . ARG A 1 436 ? 15.868 -23.781 18.634 1.00 89.44 436 ARG A C 1
ATOM 3486 O O . ARG A 1 436 ? 15.650 -24.964 18.389 1.00 89.44 436 ARG A O 1
ATOM 3493 N N . ASN A 1 437 ? 15.014 -22.809 18.323 1.00 95.56 437 ASN A N 1
ATOM 3494 C CA . ASN A 1 437 ? 13.664 -23.050 17.821 1.00 95.56 437 ASN A CA 1
ATOM 3495 C C . ASN A 1 437 ? 13.424 -22.302 16.506 1.00 95.56 437 ASN A C 1
ATOM 3497 O O . ASN A 1 437 ? 12.818 -21.231 16.474 1.00 95.56 437 ASN A O 1
ATOM 3501 N N . TRP A 1 438 ? 13.943 -22.848 15.406 1.00 97.00 438 TRP A N 1
ATOM 3502 C CA . TRP A 1 438 ? 13.909 -22.161 14.121 1.00 97.00 438 TRP A CA 1
ATOM 3503 C C . TRP A 1 438 ? 13.516 -23.054 12.947 1.00 97.00 438 TRP A C 1
ATOM 3505 O O . TRP A 1 438 ? 13.681 -24.276 12.968 1.00 97.00 438 TRP A O 1
ATOM 3515 N N . LYS A 1 439 ? 13.000 -22.411 11.897 1.00 98.06 439 LYS A N 1
ATOM 3516 C CA . LYS A 1 439 ? 12.790 -22.988 10.566 1.00 98.06 439 LYS A CA 1
ATOM 3517 C C . LYS A 1 439 ? 13.410 -22.086 9.508 1.00 98.06 439 LYS A C 1
ATOM 3519 O O . LYS A 1 439 ? 13.301 -20.870 9.597 1.00 98.06 439 LYS A O 1
ATOM 3524 N N . LEU A 1 440 ? 14.023 -22.681 8.496 1.00 97.56 440 LEU A N 1
ATOM 3525 C CA . LEU A 1 440 ? 14.511 -22.026 7.294 1.00 97.56 440 LEU A CA 1
ATOM 3526 C C . LEU A 1 440 ? 13.516 -22.258 6.153 1.00 97.56 440 LEU A C 1
ATOM 3528 O O . LEU A 1 440 ? 13.387 -23.362 5.622 1.00 97.56 440 LEU A O 1
ATOM 3532 N N . LEU A 1 441 ? 12.816 -21.198 5.765 1.00 97.50 441 LEU A N 1
ATOM 3533 C CA . LEU A 1 441 ? 11.995 -21.144 4.567 1.00 97.50 441 LEU A CA 1
ATOM 3534 C C . LEU A 1 441 ? 12.851 -20.687 3.385 1.00 97.50 441 LEU A C 1
ATOM 3536 O O . LEU A 1 441 ? 13.211 -19.516 3.286 1.00 97.50 441 LEU A O 1
ATOM 3540 N N . VAL A 1 442 ? 13.120 -21.605 2.462 1.00 96.19 442 VAL A N 1
ATOM 3541 C CA . VAL A 1 442 ? 13.777 -21.311 1.188 1.00 96.19 442 VAL A CA 1
ATOM 3542 C C . VAL A 1 442 ? 12.709 -21.107 0.118 1.00 96.19 442 VAL A C 1
ATOM 3544 O O . VAL A 1 442 ? 11.915 -22.008 -0.173 1.00 96.19 442 VAL A O 1
ATOM 3547 N N . VAL A 1 443 ? 12.687 -19.920 -0.480 1.00 95.88 443 VAL A N 1
ATOM 3548 C CA . VAL A 1 443 ? 11.792 -19.572 -1.584 1.00 95.88 443 VAL A CA 1
ATOM 3549 C C . VAL A 1 443 ? 12.569 -19.637 -2.894 1.00 95.88 443 VAL A C 1
ATOM 3551 O O . VAL A 1 443 ? 13.586 -18.967 -3.051 1.00 95.88 443 VAL A O 1
ATOM 3554 N N . CYS A 1 444 ? 12.086 -20.441 -3.839 1.00 94.94 444 CYS A N 1
ATOM 3555 C CA . CYS A 1 444 ? 12.693 -20.657 -5.157 1.00 94.94 444 CYS A CA 1
ATOM 3556 C C . CYS A 1 444 ? 11.692 -20.376 -6.292 1.00 94.94 444 CYS A C 1
ATOM 3558 O O . CYS A 1 444 ? 10.520 -20.070 -6.049 1.00 94.94 444 CYS A O 1
ATOM 3560 N N . ARG A 1 445 ? 12.124 -20.489 -7.553 1.00 94.31 445 ARG A N 1
ATOM 3561 C CA . ARG A 1 445 ? 11.190 -20.460 -8.688 1.00 94.31 445 ARG A CA 1
ATOM 3562 C C . ARG A 1 445 ? 10.431 -21.782 -8.786 1.00 94.31 445 ARG A C 1
ATOM 3564 O O . ARG A 1 445 ? 10.960 -22.839 -8.458 1.00 94.31 445 ARG A O 1
ATOM 3571 N N . GLU A 1 446 ? 9.199 -21.753 -9.285 1.00 93.94 446 GLU A N 1
ATOM 3572 C CA . GLU A 1 446 ? 8.375 -22.961 -9.461 1.00 93.94 446 GLU A CA 1
ATOM 3573 C C . GLU A 1 446 ? 9.067 -23.997 -10.365 1.00 93.94 446 GLU A C 1
ATOM 3575 O O . GLU A 1 446 ? 8.981 -25.192 -10.096 1.00 93.94 446 GLU A O 1
ATOM 3580 N N . SER A 1 447 ? 9.839 -23.544 -11.358 1.00 93.06 447 SER A N 1
ATOM 3581 C CA . SER A 1 447 ? 10.679 -24.389 -12.221 1.00 93.06 447 SER A CA 1
ATOM 3582 C C . SER A 1 447 ? 11.839 -25.086 -11.502 1.00 93.06 447 SER A C 1
ATOM 3584 O O . SER A 1 447 ? 12.364 -26.080 -12.007 1.00 93.06 447 SER A O 1
ATOM 3586 N N . ASP A 1 448 ? 12.260 -24.556 -10.355 1.00 94.12 448 ASP A N 1
ATOM 3587 C CA . ASP A 1 448 ? 13.413 -25.033 -9.591 1.00 94.12 448 ASP A CA 1
ATOM 3588 C C . ASP A 1 448 ? 12.985 -25.952 -8.437 1.00 94.12 448 ASP A C 1
ATOM 3590 O O . ASP A 1 448 ? 13.779 -26.769 -7.981 1.00 94.12 448 ASP A O 1
ATOM 3594 N N . LEU A 1 449 ? 11.711 -25.903 -8.022 1.00 94.75 449 LEU A N 1
ATOM 3595 C CA . LEU A 1 449 ? 11.199 -26.630 -6.855 1.00 94.75 449 LEU A CA 1
ATOM 3596 C C . LEU A 1 449 ? 11.452 -28.146 -6.917 1.00 94.75 449 LEU A C 1
ATOM 3598 O O . LEU A 1 449 ? 11.840 -28.739 -5.916 1.00 94.75 449 LEU A O 1
ATOM 3602 N N . ALA A 1 450 ? 11.256 -28.771 -8.081 1.00 93.50 450 ALA A N 1
ATOM 3603 C CA . ALA A 1 450 ? 11.450 -30.215 -8.259 1.00 93.50 450 ALA A CA 1
ATOM 3604 C C . ALA A 1 450 ? 12.924 -30.655 -8.198 1.00 93.50 450 ALA A C 1
ATOM 3606 O O . ALA A 1 450 ? 13.205 -31.844 -8.095 1.00 93.50 450 ALA A O 1
ATOM 3607 N N . LYS A 1 451 ? 13.856 -29.701 -8.286 1.00 95.12 451 LYS A N 1
ATOM 3608 C CA . LYS A 1 451 ? 15.304 -29.927 -8.242 1.00 95.12 451 LYS A CA 1
ATOM 3609 C C . LYS A 1 451 ? 15.895 -29.559 -6.877 1.00 95.12 451 LYS A C 1
ATOM 3611 O O . LYS A 1 451 ? 17.100 -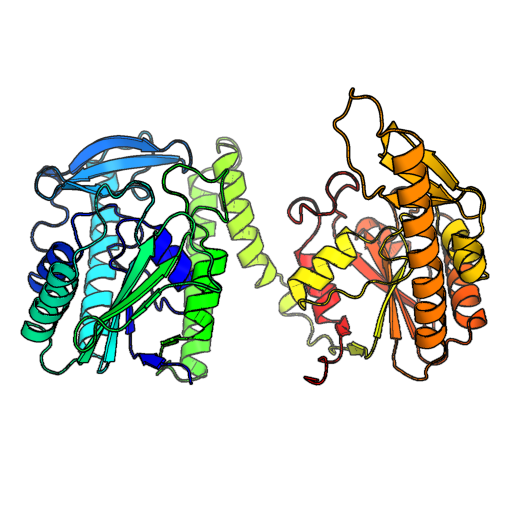29.685 -6.682 1.00 95.12 451 LYS A O 1
ATOM 3616 N N . MET A 1 452 ? 15.071 -29.061 -5.952 1.00 95.94 452 MET A N 1
ATOM 3617 C CA . MET A 1 452 ? 15.524 -28.748 -4.602 1.00 95.94 452 MET A CA 1
ATOM 3618 C C . MET A 1 452 ? 15.903 -30.045 -3.880 1.00 95.94 452 MET A C 1
ATOM 3620 O O . MET A 1 452 ? 15.225 -31.062 -4.058 1.00 95.94 452 MET A O 1
ATOM 3624 N N . PRO A 1 453 ? 16.956 -30.026 -3.048 1.00 95.69 453 PRO A N 1
ATOM 3625 C CA . PRO A 1 453 ? 17.292 -31.182 -2.233 1.00 95.69 453 PRO A CA 1
ATOM 3626 C C . PRO A 1 453 ? 16.145 -31.511 -1.264 1.00 95.69 453 PRO A C 1
ATOM 3628 O O . PRO A 1 453 ? 15.297 -30.651 -1.005 1.00 95.69 453 PRO A O 1
ATOM 3631 N N . PRO A 1 454 ? 16.094 -32.732 -0.704 1.00 95.44 454 PRO A N 1
ATOM 3632 C CA . PRO A 1 454 ? 15.060 -33.102 0.257 1.00 95.44 454 PRO A CA 1
ATOM 3633 C C . PRO A 1 454 ? 14.956 -32.098 1.423 1.00 95.44 454 PRO A C 1
ATOM 3635 O O . PRO A 1 454 ? 15.964 -31.507 1.824 1.00 95.44 454 PRO A O 1
ATOM 3638 N N . PRO A 1 455 ? 13.749 -31.852 1.967 1.00 95.62 455 PRO A N 1
ATOM 3639 C CA . PRO A 1 455 ? 13.595 -31.014 3.153 1.00 95.62 455 PRO A CA 1
ATOM 3640 C C . PRO A 1 455 ? 14.272 -31.665 4.365 1.00 95.62 455 PRO A C 1
ATOM 3642 O O . PRO A 1 455 ? 14.299 -32.890 4.485 1.00 95.62 455 PRO A O 1
ATOM 3645 N N . SER A 1 456 ? 14.791 -30.840 5.273 1.00 95.50 456 SER A N 1
ATOM 3646 C CA . SER A 1 456 ? 15.347 -31.277 6.559 1.00 95.50 456 SER A CA 1
ATOM 3647 C C . SER A 1 456 ? 14.334 -31.032 7.684 1.00 95.50 456 SER A C 1
ATOM 3649 O O . SER A 1 456 ? 13.245 -30.498 7.460 1.00 95.50 456 SER A O 1
ATOM 3651 N N . ALA A 1 457 ? 14.694 -31.377 8.925 1.00 95.44 457 ALA A N 1
ATOM 3652 C CA . ALA A 1 457 ? 13.868 -31.054 10.088 1.00 95.44 457 ALA A CA 1
ATOM 3653 C C . ALA A 1 457 ? 13.595 -29.544 10.211 1.00 95.44 457 ALA A C 1
ATOM 3655 O O . ALA A 1 457 ? 12.514 -29.158 10.664 1.00 95.44 457 ALA A O 1
ATOM 3656 N N . ASN A 1 458 ? 14.540 -28.695 9.792 1.00 97.19 458 ASN A N 1
ATOM 3657 C CA . ASN A 1 458 ? 14.421 -27.243 9.887 1.00 97.19 458 ASN A CA 1
ATOM 3658 C C . ASN A 1 458 ? 14.175 -26.551 8.548 1.00 97.19 458 ASN A C 1
ATOM 3660 O O . ASN A 1 458 ? 13.771 -25.394 8.555 1.00 97.19 458 ASN A O 1
ATOM 3664 N N . ARG A 1 459 ? 14.299 -27.243 7.414 1.00 97.50 459 ARG A N 1
ATOM 3665 C CA . ARG A 1 459 ? 14.208 -26.630 6.087 1.00 97.50 459 ARG A CA 1
ATOM 3666 C C . ARG A 1 459 ? 12.912 -26.932 5.358 1.00 97.50 459 ARG A C 1
ATOM 3668 O O . ARG A 1 459 ? 12.494 -28.077 5.211 1.00 97.50 459 ARG A O 1
ATOM 3675 N N . ILE A 1 460 ? 12.299 -25.869 4.850 1.00 97.56 460 ILE A N 1
ATOM 3676 C CA . ILE A 1 460 ? 11.029 -25.892 4.132 1.00 97.56 460 ILE A CA 1
ATOM 3677 C C . ILE A 1 460 ? 11.212 -25.169 2.800 1.00 97.56 460 ILE A C 1
ATOM 3679 O O . ILE A 1 460 ? 11.736 -24.060 2.763 1.00 97.56 460 ILE A O 1
ATOM 3683 N N . TYR A 1 461 ? 10.718 -25.760 1.713 1.00 97.25 461 TYR A N 1
ATOM 3684 C CA . TYR A 1 461 ? 10.749 -25.134 0.392 1.00 97.25 461 TYR A CA 1
ATOM 3685 C C . TYR A 1 461 ? 9.383 -24.619 -0.011 1.00 97.25 461 TYR A C 1
ATOM 3687 O O . TYR A 1 461 ? 8.389 -25.346 0.047 1.00 97.25 461 TYR A O 1
ATOM 3695 N N . ARG A 1 462 ? 9.328 -23.387 -0.497 1.00 96.75 462 ARG A N 1
ATOM 3696 C CA . ARG A 1 462 ? 8.180 -22.885 -1.250 1.00 96.75 462 ARG A CA 1
ATOM 3697 C C . ARG A 1 462 ? 8.653 -22.285 -2.554 1.00 96.75 462 ARG A C 1
ATOM 3699 O O . ARG A 1 462 ? 9.842 -22.043 -2.752 1.00 96.75 462 ARG A O 1
ATOM 3706 N N . SER A 1 463 ? 7.711 -22.076 -3.457 1.00 95.56 463 SER A N 1
ATOM 3707 C CA . SER A 1 463 ? 8.024 -21.525 -4.757 1.00 95.56 463 SER A CA 1
ATOM 3708 C C . SER A 1 463 ? 7.089 -20.404 -5.154 1.00 95.56 463 SER A C 1
ATOM 3710 O O . SER A 1 463 ? 5.928 -20.334 -4.744 1.00 95.56 463 SER A O 1
ATOM 3712 N N . VAL A 1 464 ? 7.638 -19.529 -5.981 1.00 94.75 464 VAL A N 1
ATOM 3713 C CA . VAL A 1 464 ? 6.921 -18.492 -6.709 1.00 94.75 464 VAL A CA 1
ATOM 3714 C C . VAL A 1 464 ? 7.165 -18.695 -8.200 1.00 94.75 464 VAL A C 1
ATOM 3716 O O . VAL A 1 464 ? 8.182 -19.251 -8.601 1.00 94.75 464 VAL A O 1
ATOM 3719 N N . ARG A 1 465 ? 6.254 -18.261 -9.067 1.00 91.19 465 ARG A N 1
ATOM 3720 C CA . ARG A 1 465 ? 6.411 -18.439 -10.523 1.00 91.19 465 ARG A CA 1
ATOM 3721 C C . ARG A 1 465 ? 7.634 -17.719 -11.070 1.00 91.19 465 ARG A C 1
ATOM 3723 O O . ARG A 1 465 ? 8.277 -18.205 -11.993 1.00 91.19 465 ARG A O 1
ATOM 3730 N N . ARG A 1 466 ? 7.909 -16.541 -10.519 1.00 91.06 466 ARG A N 1
ATOM 3731 C CA . ARG A 1 466 ? 9.043 -15.689 -10.862 1.00 91.06 466 ARG A CA 1
ATOM 3732 C C . ARG A 1 466 ? 9.306 -14.712 -9.728 1.00 91.06 466 ARG A C 1
ATOM 3734 O O . ARG A 1 466 ? 8.367 -14.299 -9.043 1.00 91.06 466 ARG A O 1
ATOM 3741 N N . PHE A 1 467 ? 10.563 -14.331 -9.583 1.00 91.00 467 PHE A N 1
ATOM 3742 C CA . PHE A 1 467 ? 10.945 -13.212 -8.739 1.00 91.00 467 PHE A CA 1
ATOM 3743 C C . PHE A 1 467 ? 10.782 -11.892 -9.488 1.00 91.00 467 PHE A C 1
ATOM 3745 O O . PHE A 1 467 ? 10.658 -11.863 -10.716 1.00 91.00 467 PHE A O 1
ATOM 3752 N N . THR A 1 468 ? 10.723 -10.808 -8.730 1.00 88.25 468 THR A N 1
ATOM 3753 C CA . THR A 1 468 ? 10.876 -9.458 -9.264 1.00 88.25 468 THR A CA 1
ATOM 3754 C C . THR A 1 468 ? 12.354 -9.256 -9.634 1.00 88.25 468 THR A C 1
ATOM 3756 O O . THR A 1 468 ? 13.197 -9.658 -8.834 1.00 88.25 468 THR A O 1
ATOM 3759 N N . PRO A 1 469 ? 12.686 -8.675 -10.805 1.00 83.81 469 PRO A N 1
ATOM 3760 C CA . PRO A 1 469 ? 14.071 -8.336 -11.141 1.00 83.81 469 PRO A CA 1
ATOM 3761 C C . PRO A 1 469 ? 14.709 -7.456 -10.061 1.00 83.81 469 PRO A C 1
ATOM 3763 O O . PRO A 1 469 ? 14.015 -6.624 -9.465 1.00 83.81 469 PRO A O 1
ATOM 3766 N N . ASP A 1 470 ? 16.005 -7.628 -9.807 1.00 77.31 470 ASP A N 1
ATOM 3767 C CA . ASP A 1 470 ? 16.683 -6.987 -8.674 1.00 77.31 470 ASP A CA 1
ATOM 3768 C C . ASP A 1 470 ? 16.772 -5.449 -8.835 1.00 77.31 470 ASP A C 1
ATOM 3770 O O . ASP A 1 470 ? 16.749 -4.696 -7.860 1.00 77.31 470 ASP A O 1
ATOM 3774 N N . GLU A 1 471 ? 16.739 -4.941 -10.068 1.00 74.44 471 GLU A N 1
ATOM 3775 C CA . GLU A 1 471 ? 16.612 -3.511 -10.382 1.00 74.44 471 GLU A CA 1
ATOM 3776 C C . GLU A 1 471 ? 15.221 -2.922 -10.061 1.00 74.44 471 GLU A C 1
ATOM 3778 O O . GLU A 1 471 ? 15.028 -1.702 -10.040 1.00 74.44 471 GLU A O 1
ATOM 3783 N N . HIS A 1 472 ? 14.233 -3.775 -9.787 1.00 77.38 472 HIS A N 1
ATOM 3784 C CA . HIS A 1 472 ? 12.832 -3.401 -9.628 1.00 77.38 472 HIS A CA 1
ATOM 3785 C C . HIS A 1 472 ? 12.180 -3.987 -8.369 1.00 77.38 472 HIS A C 1
ATOM 3787 O O . HIS A 1 472 ? 10.958 -4.063 -8.306 1.00 77.38 472 HIS A O 1
ATOM 3793 N N . GLU A 1 473 ? 12.940 -4.385 -7.346 1.00 67.94 473 GLU A N 1
ATOM 3794 C CA . GLU A 1 473 ? 12.441 -5.160 -6.190 1.00 67.94 473 GLU A CA 1
ATOM 3795 C C . GLU A 1 473 ? 11.253 -4.534 -5.428 1.00 67.94 473 GLU A C 1
ATOM 3797 O O . GLU A 1 473 ? 10.491 -5.247 -4.774 1.00 67.94 473 GLU A O 1
ATOM 3802 N N . THR A 1 474 ? 11.060 -3.212 -5.514 1.00 64.44 474 THR A N 1
ATOM 3803 C CA . THR A 1 474 ? 9.917 -2.493 -4.915 1.00 64.44 474 THR A CA 1
ATOM 3804 C C . THR A 1 474 ? 8.706 -2.380 -5.848 1.00 64.44 474 THR A C 1
ATOM 3806 O O . THR A 1 474 ? 7.613 -1.995 -5.430 1.00 64.44 474 THR A O 1
ATOM 3809 N N . TRP A 1 475 ? 8.859 -2.745 -7.119 1.00 68.38 475 TRP A N 1
ATOM 3810 C CA . TRP A 1 475 ? 7.813 -2.728 -8.133 1.00 68.38 475 TRP A CA 1
ATOM 3811 C C . TRP A 1 475 ? 7.119 -4.080 -8.125 1.00 68.38 475 TRP A C 1
ATOM 3813 O O . TRP A 1 475 ? 7.307 -4.928 -9.001 1.00 68.38 475 TRP A O 1
ATOM 3823 N N . GLY A 1 476 ? 6.251 -4.266 -7.130 1.00 59.19 476 GLY A N 1
ATOM 3824 C CA . GLY A 1 476 ? 5.528 -5.513 -6.886 1.00 59.19 476 GLY A CA 1
ATOM 3825 C C . GLY A 1 476 ? 4.652 -6.036 -8.042 1.00 59.19 476 GLY A C 1
ATOM 3826 O O . GLY A 1 476 ? 3.929 -7.016 -7.860 1.00 59.19 476 GLY A O 1
ATOM 3827 N N . GLU A 1 477 ? 4.667 -5.426 -9.226 1.00 65.06 477 GLU A N 1
ATOM 3828 C CA . GLU A 1 477 ? 3.968 -5.905 -10.420 1.00 65.06 477 GLU A CA 1
ATOM 3829 C C . GLU A 1 477 ? 4.781 -6.906 -11.256 1.00 65.06 477 GLU A C 1
ATOM 3831 O O . GLU A 1 477 ? 4.175 -7.703 -11.980 1.00 65.06 477 GLU A O 1
ATOM 3836 N N . LEU A 1 478 ? 6.116 -6.874 -11.163 1.00 76.88 478 LEU A N 1
ATOM 3837 C CA . LEU A 1 478 ? 6.999 -7.658 -12.034 1.00 76.88 478 LEU A CA 1
ATOM 3838 C C . LEU A 1 478 ? 7.228 -9.095 -11.527 1.00 76.88 478 LEU A C 1
ATOM 3840 O O . LEU A 1 478 ? 7.270 -10.011 -12.348 1.00 76.88 478 LEU A O 1
ATOM 3844 N N . GLY A 1 479 ? 7.246 -9.333 -10.212 1.00 85.00 479 GLY A N 1
ATOM 3845 C CA . GLY A 1 479 ? 7.331 -10.680 -9.622 1.00 85.00 479 GLY A CA 1
ATOM 3846 C C . GLY A 1 479 ? 6.017 -11.475 -9.601 1.00 85.00 479 GLY A C 1
ATOM 3847 O O . GLY A 1 479 ? 5.120 -11.275 -10.428 1.00 85.00 479 GLY A O 1
ATOM 3848 N N . ASP A 1 480 ? 5.890 -12.391 -8.635 1.00 89.56 480 ASP A N 1
ATOM 3849 C CA . ASP A 1 480 ? 4.693 -13.217 -8.405 1.00 89.56 480 ASP A CA 1
ATOM 3850 C C . ASP A 1 480 ? 3.994 -12.875 -7.070 1.00 89.56 480 ASP A C 1
ATOM 3852 O O . ASP A 1 480 ? 4.156 -13.573 -6.064 1.00 89.56 480 ASP A O 1
ATOM 3856 N N . PRO A 1 481 ? 3.168 -11.811 -7.034 1.00 85.69 481 PRO A N 1
ATOM 3857 C CA . PRO A 1 481 ? 2.455 -11.408 -5.819 1.00 85.69 481 PRO A CA 1
ATOM 3858 C C . PRO A 1 481 ? 1.524 -12.495 -5.267 1.00 85.69 481 PRO A C 1
ATOM 3860 O O . PRO A 1 481 ? 1.237 -12.510 -4.072 1.00 85.69 481 PRO A O 1
ATOM 3863 N N . VAL A 1 482 ? 1.016 -13.390 -6.123 1.00 86.19 482 VAL A N 1
ATOM 3864 C CA . VAL A 1 482 ? 0.082 -14.444 -5.705 1.00 86.19 482 VAL A CA 1
ATOM 3865 C C . VAL A 1 482 ? 0.838 -15.559 -4.992 1.00 86.19 482 VAL A C 1
ATOM 3867 O O . VAL A 1 482 ? 0.401 -15.975 -3.921 1.00 86.19 482 VAL A O 1
ATOM 3870 N N . GLY A 1 483 ? 1.975 -15.996 -5.543 1.00 90.69 483 GLY A N 1
ATOM 3871 C CA . GLY A 1 483 ? 2.871 -16.950 -4.889 1.00 90.69 483 GLY A CA 1
ATOM 3872 C C . GLY A 1 483 ? 3.328 -16.445 -3.522 1.00 90.69 483 GLY A C 1
ATOM 3873 O O . GLY A 1 483 ? 3.116 -17.120 -2.516 1.00 90.69 483 GLY A O 1
ATOM 3874 N N . TRP A 1 484 ? 3.821 -15.206 -3.454 1.00 93.25 484 TRP A N 1
ATOM 3875 C CA . TRP A 1 484 ? 4.210 -14.578 -2.187 1.00 93.25 484 TRP A CA 1
ATOM 3876 C C . TRP A 1 484 ? 3.057 -14.465 -1.187 1.00 93.25 484 TRP A C 1
ATOM 3878 O O . TRP A 1 484 ? 3.222 -14.786 -0.012 1.00 93.25 484 TRP A O 1
ATOM 3888 N N . SER A 1 485 ? 1.863 -14.061 -1.635 1.00 89.06 485 SER A N 1
ATOM 3889 C CA . SER A 1 485 ? 0.691 -13.997 -0.756 1.00 89.06 485 SER A CA 1
ATOM 3890 C C . SER A 1 485 ? 0.276 -15.372 -0.235 1.00 89.06 485 SER A C 1
ATOM 3892 O O . SER A 1 485 ? -0.235 -15.444 0.881 1.00 89.06 485 SER A O 1
ATOM 3894 N N . ALA A 1 486 ? 0.441 -16.441 -1.017 1.00 88.69 486 ALA A N 1
ATOM 3895 C CA . ALA A 1 486 ? 0.157 -17.801 -0.570 1.00 88.69 486 ALA A CA 1
ATOM 3896 C C . ALA A 1 486 ? 1.173 -18.246 0.488 1.00 88.69 486 ALA A C 1
ATOM 3898 O O . ALA A 1 486 ? 0.765 -18.687 1.560 1.00 88.69 486 ALA A O 1
ATOM 3899 N N . ILE A 1 487 ? 2.468 -18.022 0.232 1.00 94.31 487 ILE A N 1
ATOM 3900 C CA . ILE A 1 487 ? 3.550 -18.287 1.188 1.00 94.31 487 ILE A CA 1
ATOM 3901 C C . ILE A 1 487 ? 3.272 -17.560 2.504 1.00 94.31 487 ILE A C 1
ATOM 3903 O O . ILE A 1 487 ? 3.170 -18.198 3.540 1.00 94.31 487 ILE A O 1
ATOM 3907 N N . PHE A 1 488 ? 3.030 -16.251 2.484 1.00 91.75 488 PHE A N 1
ATOM 3908 C CA . PHE A 1 488 ? 2.785 -15.498 3.718 1.00 91.75 488 PHE A CA 1
ATOM 3909 C C . PHE A 1 488 ? 1.389 -15.678 4.316 1.00 91.75 488 PHE A C 1
ATOM 3911 O O . PHE A 1 488 ? 1.117 -15.140 5.381 1.00 91.75 488 PHE A O 1
ATOM 3918 N N . THR A 1 489 ? 0.485 -16.406 3.660 1.00 88.56 489 THR A N 1
ATOM 3919 C CA . THR A 1 489 ? -0.746 -16.890 4.310 1.00 88.56 489 THR A CA 1
ATOM 3920 C C . THR A 1 489 ? -0.474 -18.168 5.092 1.00 88.56 489 THR A C 1
ATOM 3922 O O . THR A 1 489 ? -1.065 -18.374 6.144 1.00 88.56 489 THR A O 1
ATOM 3925 N N . GLU A 1 490 ? 0.418 -19.016 4.585 1.00 93.69 490 GLU A N 1
ATOM 3926 C CA . GLU A 1 490 ? 0.859 -20.213 5.288 1.00 93.69 490 GLU A CA 1
ATOM 3927 C C . GLU A 1 490 ? 1.805 -19.883 6.449 1.00 93.69 490 GLU A C 1
ATOM 3929 O O . GLU A 1 490 ? 1.653 -20.444 7.528 1.00 93.69 490 GLU A O 1
ATOM 3934 N N . PHE A 1 491 ? 2.748 -18.965 6.240 1.00 94.19 491 PHE A N 1
ATOM 3935 C CA . PHE A 1 491 ? 3.744 -18.540 7.220 1.00 94.19 491 PHE A CA 1
ATOM 3936 C C . PHE A 1 491 ? 3.442 -17.107 7.659 1.00 94.19 491 PHE A C 1
ATOM 3938 O O . PHE A 1 491 ? 3.742 -16.152 6.935 1.00 94.19 491 PHE A O 1
ATOM 3945 N N . ALA A 1 492 ? 2.817 -16.959 8.822 1.00 91.44 492 ALA A N 1
ATOM 3946 C CA . ALA A 1 492 ? 2.401 -15.668 9.350 1.00 91.44 492 ALA A CA 1
ATOM 3947 C C . ALA A 1 492 ? 3.269 -15.266 10.552 1.00 91.44 492 ALA A C 1
ATOM 3949 O O . ALA A 1 492 ? 3.662 -16.129 11.338 1.00 91.44 492 ALA A O 1
ATOM 3950 N N . PRO A 1 493 ? 3.545 -13.969 10.751 1.00 90.81 493 PRO A N 1
ATOM 3951 C CA . PRO A 1 493 ? 4.026 -13.517 12.044 1.00 90.81 493 PRO A CA 1
ATOM 3952 C C . PRO A 1 493 ? 2.905 -13.720 13.072 1.00 90.81 493 PRO A C 1
ATOM 3954 O O . PRO A 1 493 ? 1.748 -13.382 12.802 1.00 90.81 493 PRO A O 1
ATOM 3957 N N . ALA A 1 494 ? 3.234 -14.243 14.252 1.00 89.00 494 ALA A N 1
ATOM 3958 C CA . ALA A 1 494 ? 2.336 -14.189 15.396 1.00 89.00 494 ALA A CA 1
ATOM 3959 C C . ALA A 1 494 ? 1.991 -12.713 15.623 1.00 89.00 494 ALA A C 1
ATOM 3961 O O . ALA A 1 494 ? 2.884 -11.858 15.606 1.00 89.00 494 ALA A O 1
ATOM 3962 N N . ALA A 1 495 ? 0.699 -12.392 15.742 1.00 70.38 495 ALA A N 1
ATOM 3963 C CA . ALA A 1 495 ? 0.253 -11.009 15.856 1.00 70.38 495 ALA A CA 1
ATOM 3964 C C . ALA A 1 495 ? 1.094 -10.286 16.916 1.00 70.38 495 ALA A C 1
ATOM 3966 O O . ALA A 1 495 ? 1.209 -10.777 18.042 1.00 70.38 495 ALA A O 1
ATOM 3967 N N . LYS A 1 496 ? 1.692 -9.134 16.564 1.00 55.50 496 LYS A N 1
ATOM 3968 C CA . LYS A 1 496 ? 2.327 -8.275 17.568 1.00 55.50 496 LYS A CA 1
ATOM 3969 C C . LYS A 1 496 ? 1.269 -8.052 18.641 1.00 55.50 496 LYS A C 1
ATOM 3971 O O . LYS A 1 496 ? 0.237 -7.449 18.344 1.00 55.50 496 LYS A O 1
ATOM 3976 N N . SER A 1 497 ? 1.494 -8.566 19.853 1.00 37.50 497 SER A N 1
ATOM 3977 C CA . SER A 1 497 ? 0.708 -8.143 21.007 1.00 37.50 497 SER A CA 1
ATOM 3978 C C . SER A 1 497 ? 0.769 -6.626 20.976 1.00 37.50 497 SER A C 1
ATOM 3980 O O . SER A 1 497 ? 1.877 -6.089 20.991 1.00 37.50 497 SER A O 1
ATOM 3982 N N . SER A 1 498 ? -0.371 -5.962 20.813 1.00 32.66 498 SER A N 1
ATOM 3983 C CA . SER A 1 498 ? -0.456 -4.508 20.847 1.00 32.66 498 SER A CA 1
ATOM 3984 C C . SER A 1 498 ? 0.230 -4.031 22.127 1.00 32.66 498 SER A C 1
ATOM 3986 O O . SER A 1 498 ? -0.328 -4.181 23.214 1.00 32.66 498 SER A O 1
ATOM 3988 N N . LYS A 1 499 ? 1.468 -3.565 21.995 1.00 30.34 499 LYS A N 1
ATOM 3989 C CA . LYS A 1 499 ? 2.220 -2.861 23.020 1.00 30.34 499 LYS A CA 1
ATOM 3990 C C . LYS A 1 499 ? 2.423 -1.455 22.511 1.00 30.34 499 LYS A C 1
ATOM 3992 O O . LYS A 1 499 ? 2.788 -1.334 21.317 1.00 30.34 499 LYS A O 1
#

Secondary structure (DSSP, 8-state):
--EEESEEEE--SSHHHHHHHHHTT---S--GGGGEE-S-HHHHHHHHHTTTTTTT-GGGEEEEEEETTTTEEEEEETTT--EEEEEEETTS-HHHHHHHHHHHHHHHHHHHHHHHHH-SEEEEEEE--TT-SSPPPHHHHHHHHHHHHHH-TT-EEEEEEEEE-TT--STT-EEEEEETTEEEEEE-TTTT-TTS-TT---HHHHHHHHHHHEEE---S-HHHHHHHHHHHHHHHHHHHHHHHHHH-TTS--HHHHHHHHHHHHHHHTT--TTTSS----PEEESEEEEESS-HHHHHHHHHHH------TTTTEEES-HHHHHHHHH-HHHHTTS-EEEETTTTEEEETTTTEEEE-SS---TTSPPPPHHHHHHHHHHHHHHHHHHHHHHHHHHTSSS-EEEEEEPPTT--S-TTHHHHHHHHHHHHH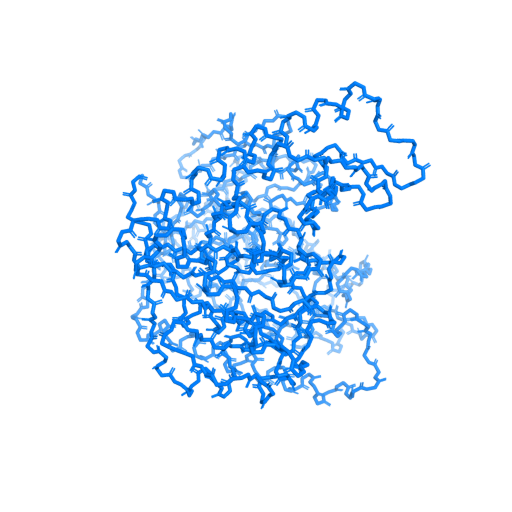HTT--SEEEEEEEETTTGGGSPPP-SSEEEEEES-PPPGGGTT-TTSS-HHHHHHHHHHEEEPP----

Sequence (499 aa):
MSMTYDLIVPLGFACSCSQALRRAGLQLASFPWDWVGTPPPSERCRLICNGFKDWMNLEDLQWAGKNDTYGHEEVRNVRSGLIIMHDFAHGVSIEEQYPAIAEKYARRIARLDKLLRESKKVLLVHIDTPVSPTPLPNEDCQKSMEIMSAKYPDVEFSFLLLSLEPGRTLENRVDETPLPNLRRIAFDFKSYEPDAPVFGIDVETLANLLKAEYRVRDYRSKEEIAAYAKKKRGKRDKKLRRKMEEFGASTMPQYVLHRIRRVWRKVLSAAGPRALAARAVQREYKQMLLLGANRETAFRLHERWRFTETSLFSAASSGSLAALADALKRPDAIAKGLFTLDEPKQAWHSADFGLEFKVKLQWKEGKPPPAKAQMDEDLADLRGRLEKLAEDFRRRLANDEETLLVYRLAEGEGPGPDLAERLDGLEAAIAALGARNWKLLVVCRESDLAKMPPPSANRIYRSVRRFTPDEHETWGELGDPVGWSAIFTEFAPAAKSSK

Radius of gyration: 27.9 Å; chains: 1; bounding box: 74×62×54 Å

Foldseek 3Di:
DAAEWQAEAEQAQALLSVLLCVLLVRHPDDALCNQKRAPHLLVVLVCLLVLVVPVCDLVQWDFDADDPVQQATWIARNVGRMTGTHQHHPPDDCVRSVVVVVVVNNVRSVVVNVSLQVTAEYEYEYEDFLPPPDADDVVSVVSSQVSSCVRRVNHHYAYEYEAADPPFDQVRWDWDDPDVRYTYTYYHQQVVPVPDPRRDGNSPVSSVVCSVHYHHDDPDDPVRVVVVVVVVLVVLVVVLVVVCVVPDPPDDDPVVVVVSVVSVVVNVLCDDPVNVPDPQPADAFQAEAEFALCLLVQLLLCVQQVDHDDALHNQKHAPDLLLSLVCLLPLQCQLVADWDQPPVQCWTARPVRRITGHQPDDDDPPDDGPDPVVVVVSSVVVSVVSNVNSVVNLVVQQDPTAYEYEYEQDPVSALDPCVVVSVVSNVVSSVSSNRDHYAYEYEYAPVRQVSDDDADPRYDYFYFNAAAPSVCSNVNSRGGSSSSNVVCSNYDHDPDPPD

pLDDT: mean 82.95, std 16.0, range [30.34, 98.06]